Protein 1GML (pdb70)

InterPro domains:
  IPR002194 Chaperonin TCP-1, conserved site [PS00750] (38-50)
  IPR002194 Chaperonin TCP-1, conserved site [PS00751] (59-75)
  IPR002194 Chaperonin TCP-1, conserved site [PS00995] (87-95)
  IPR002423 Chaperonin Cpn60/GroEL/TCP-1 family [PF00118] (33-524)
  IPR012719 T-complex protein 1, gamma subunit [TIGR02344] (6-529)
  IPR012719 T-complex protein 1, gamma subunit [cd03337] (6-525)
  IPR017998 T-complex protein 1 [PR00304] (35-51)
  IPR017998 T-complex protein 1 [PR00304] (57-75)
  IPR017998 T-complex protein 1 [PR00304] (87-106)
  IPR017998 T-complex protein 1 [PR00304] (373-395)
  IPR017998 T-complex protein 1 [PR00304] (407-419)
  IPR017998 T-complex protein 1 [PTHR11353] (14-527)
  IPR027409 GroEL-like apical domain superfamily [G3DSA:3.50.7.10] (216-369)
  IPR027409 GroEL-like apical domain superfamily [SSF52029] (211-378)
  IPR027410 TCP-1-like chaperonin intermediate domain superfamily [G3DSA:3.30.260.10] (143-405)
  IPR027410 TCP-1-like chaperonin intermediate domain superfamily [SSF54849] (144-404)
  IPR027413 GroEL-like equatorial domain superfamily [G3DSA:1.10.560.10] (30-523)
  IPR027413 GroEL-like equatorial domain superfamily [SSF48592] (15-525)
  IPR054827 TCP-1 chaperonin-like [NF041082] (6-524)
  IPR054827 TCP-1 chaperonin-like [NF041083] (6-524)

Secondary structure (P-SEA, 3-state):
ccccccccccccccccccccccccccbbbbbccccccccaaaaaaaaaaaaaaaaaaaacccccbbbccccccaaaaaaaaaabbbbbccccaaaaaaaaaaccccccccccccccccccccccbbbbbbcccbbbbbbccccccccccccccc/cccccccccccccccccccccccbbbbbccccccccaaaaaaaaaaaaaaaaaaaaacccccbbbccccccaaaaaaaaaabbbbbccccaaaaaaaaaaccccccccccccccccccccccbbbbbbcccbbbbbbccccccccccccccc/cccccbbbbbbcccccccccccccccbbbbbccccccccaaaaaaaaaaaaaaaaaaaacccccbbbbcccccaaaaaaaaaabbbbbccccaaaaaaaaaaccccccccccccccccccccccbbbbbbcccbbbbbbccccccccccccccc/ccccbbbbbbcccccccccccccccbbbbbccccccccaaaaaaaaaaaaaaacccccbbbbcccccaaaaaaaaaabbbbbccccaaaaaaaaaaccccccccccccccccccccccbbbbbbcccbbbbbbccccccccccccccc

GO terms:
  GO:0005515 protein binding (F, IPI)
  GO:0044297 cell body (C, IDA)
  GO:0002199 zona pellucida receptor complex (C, IDA)
  GO:0005832 chaperonin-containing T-complex (C, IDA)
  GO:0007339 binding of sperm to zona pellucida (P, IDA)
  GO:0043209 myelin sheath (C, HDA)

B-factor: mean 41.91, std 12.84, range [16.69, 104.24]

Foldseek 3Di:
DAQFWWFAKFQWDWPDPPADQKDFQFWEAAEAEDLADPVPVVVVVVRLVVNVVQLVLVCVLVGQEYEYLADHDPVNVVSCVVSRHTYTYNDDPVRSVLNCLQFVADHYHGSNVDDNNRIGRQFGMWHWDADDNTIMITGTDGNPVVRTDTDDGD/DWWFAKFQWDWPDPPADQKDFQFWEAAEAEDLADDPPPVVVVVVRLVVNVVQLVLVCVLVGQEYEYLADHDPVNVVSCVVSRHTYTYNDDPVRSVLNCLQFVADHYHGSNPDDNNRIGRQFGMWHWDADDNTIMITGTDGNPVVRTDDDDDD/DADWWWWAKDFWDFPDPLADQKDFQFWEAAEAEELAFPVPVVVVVVSVVVSVVQLVLQLVLVGQEYEYLADHDPSNSVSCVVSRHTYIYNDDPVSSVLVCLQFVADYYYRSNVDDNNRIGRQFGIWHWADDPPTIMTIGTDGNPRVSTDIPDDD/DFFWWWAKDFWDFPDPLADQKDFQWWEAAEAEELAQCPPVSLVVSVVQLVLQLVLVGQEYEYLADHDPSNSVSCVVSRHTYIYNDDPVSSVLVCLQFVADYYYRSNVDDNNRIGRQFGIWHWADDPPTIMTIGTDGNPRVSTDIPGGD

Sequence (608 aa):
DSCVLRGVMINKDVTHPRMRRYIKNPRIVLLDSSLEYKDFTRILQMEEEYIHQLCEDIIQLKPDVVITEKGISDLAQHYLMRANVTAIRRVRKTDNNRIARACGARIVSRPEELREDDVGTGAGLLEIKKIGDEYFTFITDCKDPKACTILLRGVLRGVMINKDVTHPRMRRYIKNPRIVLLDSSLEYKEDFTRILQMEEEYIHQLCEDIIQLKPDVVITEKGISDLAQHYLMRANVTAIRRVRKTDNNRIARACGARIVSRPEELREDDVGTGAGLLEIKKIGDEYFTFITDCKDPKACTILLRGDSCVLRGVMINKDVTHPRMRRYIKNPRIVLLDSSLEYKDFTRILQMEEEYIHQLCEDIIQLKPDVVITEKGISDLAQHYLMRANVTAIRRVRKTDNNRIARACGARIVSRPEELREDDVGTGAGLLEIKKIGDEYFTFITDCKDPKACTILLRGSCVLRGVMINKDVTHPRMRRYIKNPRIVLLDSSLEYKLQMEEEYIHQLCEDIIQLKPDVVITEKGISDLAQHYLMRANVTAIRRVRKTDNNRIARACGARIVSRPEELREDDVGTGAGLLEIKKIGDEYFTFITDCKDPKACTILLRG

Structure (mmCIF, N/CA/C/O backbone):
data_1GML
#
_entry.id   1GML
#
_cell.length_a   51.740
_cell.length_b   65.020
_cell.length_c   65.470
_cell.angle_alpha   89.97
_cell.angle_beta   103.95
_cell.angle_gamma   90.35
#
_symmetry.space_group_name_H-M   'P 1'
#
loop_
_entity.id
_entity.type
_entity.pdbx_description
1 polymer 'T-COMPLEX PROTEIN 1 SUBUNIT GAMMA'
2 non-polymer GLYCEROL
3 water water
#
loop_
_atom_site.group_PDB
_atom_site.id
_atom_site.type_symbol
_atom_site.label_atom_id
_atom_site.label_alt_id
_atom_site.label_comp_id
_atom_site.label_asym_id
_atom_site.label_entity_id
_atom_site.label_seq_id
_atom_site.pdbx_PDB_ins_code
_atom_site.Cartn_x
_atom_site.Cartn_y
_atom_site.Cartn_z
_atom_site.occupancy
_atom_site.B_iso_or_equiv
_atom_site.auth_seq_id
_atom_site.auth_comp_id
_atom_site.auth_asym_id
_atom_site.auth_atom_id
_atom_site.pdbx_PDB_model_num
ATOM 1 N N . ASP A 1 3 ? 59.901 39.996 61.608 1.00 82.15 211 ASP A N 1
ATOM 2 C CA . ASP A 1 3 ? 60.450 38.753 60.988 1.00 81.53 211 ASP A CA 1
ATOM 3 C C . ASP A 1 3 ? 60.474 38.811 59.453 1.00 80.80 211 ASP A C 1
ATOM 4 O O . ASP A 1 3 ? 60.123 37.835 58.782 1.00 82.06 211 ASP A O 1
ATOM 6 N N . SER A 1 4 ? 60.880 39.959 58.910 1.00 76.78 212 SER A N 1
ATOM 7 C CA . SER A 1 4 ? 60.995 40.174 57.461 1.00 72.52 212 SER A CA 1
ATOM 8 C C . SER A 1 4 ? 59.699 40.387 56.674 1.00 69.90 212 SER A C 1
ATOM 9 O O . SER A 1 4 ? 58.826 39.513 56.627 1.00 68.36 212 SER A O 1
ATOM 11 N N . CYS A 1 5 ? 59.594 41.557 56.045 1.00 67.34 213 CYS A N 1
ATOM 12 C CA . CYS A 1 5 ? 58.442 41.910 55.215 1.00 62.53 213 CYS A CA 1
ATOM 13 C C . CYS A 1 5 ? 57.100 41.686 55.917 1.00 59.61 213 CYS A C 1
ATOM 14 O O . CYS A 1 5 ? 56.240 40.947 55.433 1.00 60.24 213 CYS A O 1
ATOM 17 N N . VAL A 1 6 ? 56.927 42.350 57.053 1.00 53.35 214 VAL A N 1
ATOM 18 C CA . VAL A 1 6 ? 55.718 42.228 57.859 1.00 48.41 214 VAL A CA 1
ATOM 19 C C . VAL A 1 6 ? 55.027 43.584 57.996 1.00 46.02 214 VAL A C 1
ATOM 20 O O . VAL A 1 6 ? 55.656 44.571 58.407 1.00 43.42 214 VAL A O 1
ATOM 24 N N . LEU A 1 7 ? 53.740 43.639 57.658 1.00 41.64 215 LEU A N 1
ATOM 25 C CA . LEU A 1 7 ? 52.996 44.886 57.789 1.00 38.82 215 LEU A CA 1
ATOM 26 C C . LEU A 1 7 ? 52.112 44.837 59.051 1.00 37.14 215 LEU A C 1
ATOM 27 O O . LEU A 1 7 ? 51.213 43.999 59.155 1.00 37.01 215 LEU A O 1
ATOM 32 N N . ARG A 1 8 ? 52.376 45.726 60.008 1.00 38.62 216 ARG A N 1
ATOM 33 C CA . ARG A 1 8 ? 51.589 45.791 61.244 1.00 37.59 216 ARG A CA 1
ATOM 34 C C . ARG A 1 8 ? 50.737 47.042 61.210 1.00 37.11 216 ARG A C 1
ATOM 35 O O . ARG A 1 8 ? 51.181 48.077 60.725 1.00 36.51 216 ARG A O 1
ATOM 43 N N . GLY A 1 9 ? 49.515 46.950 61.728 1.00 33.91 217 GLY A N 1
ATOM 44 C CA . GLY A 1 9 ? 48.660 48.117 61.740 1.00 33.75 217 GLY A CA 1
ATOM 45 C C . GLY A 1 9 ? 47.181 47.813 61.811 1.00 32.32 217 GLY A C 1
ATOM 46 O O . GLY A 1 9 ? 46.748 46.859 62.443 1.00 33.88 217 GLY A O 1
ATOM 47 N N . VAL A 1 10 ? 46.409 48.659 61.154 1.00 30.87 218 VAL A N 1
ATOM 48 C CA . VAL A 1 10 ? 44.968 48.539 61.080 1.00 29.42 218 VAL A CA 1
ATOM 49 C C . VAL A 1 10 ? 44.583 48.735 59.604 1.00 33.05 218 VAL A C 1
ATOM 50 O O . VAL A 1 10 ? 45.160 49.577 58.915 1.00 33.89 218 VAL A O 1
ATOM 54 N N . MET A 1 11 ? 43.629 47.954 59.116 1.00 31.93 219 MET A N 1
ATOM 55 C CA . MET A 1 11 ? 43.150 48.112 57.742 1.00 32.16 219 MET A CA 1
ATOM 56 C C . MET A 1 11 ? 41.622 48.191 57.828 1.00 32.56 219 MET A C 1
ATOM 57 O O . MET A 1 11 ? 41.003 47.291 58.383 1.00 33.81 219 MET A O 1
ATOM 62 N N . ILE A 1 12 ? 41.020 49.275 57.329 1.00 33.39 220 ILE A N 1
ATOM 63 C CA . ILE A 1 12 ? 39.556 49.415 57.347 1.00 31.07 220 ILE A CA 1
ATOM 64 C C . ILE A 1 12 ? 39.013 49.701 55.936 1.00 31.67 220 ILE A C 1
ATOM 65 O O . ILE A 1 12 ? 39.645 50.404 55.141 1.00 30.68 220 ILE A O 1
ATOM 70 N N . ASN A 1 13 ? 37.840 49.160 55.636 1.00 34.41 221 ASN A N 1
ATOM 71 C CA . ASN A 1 13 ? 37.210 49.355 54.331 1.00 34.65 221 ASN A CA 1
ATOM 72 C C . ASN A 1 13 ? 36.571 50.754 54.223 1.00 31.27 221 ASN A C 1
ATOM 73 O O . ASN A 1 13 ? 35.365 50.920 54.373 1.00 28.89 221 ASN A O 1
ATOM 78 N N . LYS A 1 14 ? 37.405 51.752 53.955 1.00 31.22 222 LYS A N 1
ATOM 79 C CA . LYS A 1 14 ? 36.958 53.134 53.847 1.00 32.62 222 LYS A CA 1
ATOM 80 C C . LYS A 1 14 ? 37.846 53.932 52.933 1.00 32.17 222 LYS A C 1
ATOM 81 O O . LYS A 1 14 ? 39.032 53.640 52.794 1.00 32.60 222 LYS A O 1
ATOM 87 N N . ASP A 1 15 ? 37.265 54.971 52.340 1.00 31.55 223 ASP A N 1
ATOM 88 C CA . ASP A 1 15 ? 37.999 55.887 51.478 1.00 28.31 223 ASP A CA 1
ATOM 89 C C . ASP A 1 15 ? 37.868 57.235 52.175 1.00 27.26 223 ASP A C 1
ATOM 90 O O . ASP A 1 15 ? 37.233 57.324 53.226 1.00 30.18 223 ASP A O 1
ATOM 95 N N . VAL A 1 16 ? 38.470 58.276 51.606 1.00 30.61 224 VAL A N 1
ATOM 96 C CA . VAL A 1 16 ? 38.374 59.620 52.174 1.00 31.40 224 VAL A CA 1
ATOM 97 C C . VAL A 1 16 ? 37.047 60.209 51.701 1.00 28.90 224 VAL A C 1
ATOM 98 O O . VAL A 1 16 ? 36.464 59.703 50.751 1.00 31.68 224 VAL A O 1
ATOM 102 N N . THR A 1 17 ? 36.569 61.267 52.345 1.00 29.08 225 THR A N 1
ATOM 103 C CA . THR A 1 17 ? 35.287 61.856 51.946 1.00 33.40 225 THR A CA 1
ATOM 104 C C . THR A 1 17 ? 35.373 62.631 50.628 1.00 36.90 225 THR A C 1
ATOM 105 O O . THR A 1 17 ? 34.370 62.774 49.920 1.00 36.94 225 THR A O 1
ATOM 109 N N . HIS A 1 18 ? 36.553 63.153 50.303 1.00 32.78 226 HIS A N 1
ATOM 110 C CA . HIS A 1 18 ? 36.702 63.863 49.044 1.00 35.18 226 HIS A CA 1
ATOM 111 C C . HIS A 1 18 ? 37.952 63.362 48.330 1.00 35.86 226 HIS A C 1
ATOM 112 O O . HIS A 1 18 ? 39.044 63.369 48.887 1.00 34.55 226 HIS A O 1
ATOM 119 N N . PRO A 1 19 ? 37.803 62.956 47.063 1.00 39.42 227 PRO A N 1
ATOM 120 C CA . PRO A 1 19 ? 38.913 62.432 46.256 1.00 38.50 227 PRO A CA 1
ATOM 121 C C . PRO A 1 19 ? 40.215 63.226 46.213 1.00 38.00 227 PRO A C 1
ATOM 122 O O . PRO A 1 19 ? 41.261 62.653 45.961 1.00 37.72 227 PRO A O 1
ATOM 126 N N . ARG A 1 20 ? 40.165 64.528 46.475 1.00 39.39 228 ARG A N 1
ATOM 127 C CA . ARG A 1 20 ? 41.378 65.338 46.422 1.00 37.18 228 ARG A CA 1
ATOM 128 C C . ARG A 1 20 ? 42.058 65.598 47.772 1.00 34.38 228 ARG A C 1
ATOM 129 O O . ARG A 1 20 ? 42.924 66.462 47.887 1.00 32.13 228 ARG A O 1
ATOM 137 N N . MET A 1 21 ? 41.669 64.855 48.800 1.00 32.86 229 MET A N 1
ATOM 138 C CA . MET A 1 21 ? 42.311 65.016 50.097 1.00 30.29 229 MET A CA 1
ATOM 139 C C . MET A 1 21 ? 43.592 64.209 49.998 1.00 28.28 229 MET A C 1
ATOM 140 O O . MET A 1 21 ? 43.716 63.350 49.122 1.00 26.66 229 MET A O 1
ATOM 145 N N . ARG A 1 22 ? 44.557 64.498 50.862 1.00 29.03 230 ARG A N 1
ATOM 146 C CA . ARG A 1 22 ? 45.806 63.735 50.861 1.00 30.59 230 ARG A CA 1
ATOM 147 C C . ARG A 1 22 ? 45.442 62.300 51.226 1.00 28.97 230 ARG A C 1
ATOM 148 O O . ARG A 1 22 ? 44.744 62.053 52.204 1.00 27.09 230 ARG A O 1
ATOM 156 N N . ARG A 1 23 ? 45.925 61.362 50.431 1.00 32.50 231 ARG A N 1
ATOM 157 C CA . ARG A 1 23 ? 45.642 59.951 50.641 1.00 36.79 231 ARG A CA 1
ATOM 158 C C . ARG A 1 23 ? 46.909 59.184 51.057 1.00 31.13 231 ARG A C 1
ATOM 159 O O . ARG A 1 23 ? 46.878 57.961 51.195 1.00 35.83 231 ARG A O 1
ATOM 167 N N . TYR A 1 24 ? 48.011 59.899 51.265 1.00 29.79 232 TYR A N 1
ATOM 168 C CA . TYR A 1 24 ? 49.283 59.274 51.687 1.00 29.59 232 TYR A CA 1
ATOM 169 C C . TYR A 1 24 ? 49.954 60.267 52.642 1.00 30.54 232 TYR A C 1
ATOM 170 O O . TYR A 1 24 ? 50.358 61.347 52.222 1.00 35.37 232 TYR A O 1
ATOM 179 N N . ILE A 1 25 ? 50.045 59.931 53.928 1.00 32.58 233 ILE A N 1
ATOM 180 C CA . ILE A 1 25 ? 50.647 60.853 54.904 1.00 29.53 233 ILE A CA 1
ATOM 181 C C . ILE A 1 25 ? 51.644 60.211 55.881 1.00 31.92 233 ILE A C 1
ATOM 182 O O . ILE A 1 25 ? 51.288 59.315 56.670 1.00 25.65 233 ILE A O 1
ATOM 187 N N . LYS A 1 26 ? 52.894 60.678 55.823 1.00 31.27 234 LYS A N 1
ATOM 188 C CA . LYS A 1 26 ? 53.933 60.187 56.712 1.00 32.73 234 LYS A CA 1
ATOM 189 C C . LYS A 1 26 ? 53.764 60.871 58.060 1.00 33.17 234 LYS A C 1
ATOM 190 O O . LYS A 1 26 ? 53.557 62.079 58.109 1.00 32.83 234 LYS A O 1
ATOM 196 N N . ASN A 1 27 ? 53.818 60.084 59.142 1.00 33.67 235 ASN A N 1
ATOM 197 C CA . ASN A 1 27 ? 53.666 60.590 60.510 1.00 34.01 235 ASN A CA 1
ATOM 198 C C . ASN A 1 27 ? 52.455 61.506 60.703 1.00 32.58 235 ASN A C 1
ATOM 199 O O . ASN A 1 27 ? 52.560 62.631 61.195 1.00 30.92 235 ASN A O 1
ATOM 204 N N . PRO A 1 28 ? 51.273 61.016 60.338 1.00 31.31 236 PRO A N 1
ATOM 205 C CA . PRO A 1 28 ? 50.054 61.806 60.478 1.00 28.44 236 PRO A CA 1
ATOM 206 C C . PRO A 1 28 ? 49.659 62.062 61.927 1.00 31.20 236 PRO A C 1
ATOM 207 O O . PRO A 1 28 ? 49.839 61.200 62.787 1.00 30.85 236 PRO A O 1
ATOM 211 N N . ARG A 1 29 ? 49.145 63.261 62.185 1.00 27.59 237 ARG A N 1
ATOM 212 C CA . ARG A 1 29 ? 48.645 63.650 63.497 1.00 27.60 237 ARG A CA 1
ATOM 213 C C . ARG A 1 29 ? 47.150 63.287 63.350 1.00 28.76 237 ARG A C 1
ATOM 214 O O . ARG A 1 29 ? 46.447 63.835 62.499 1.00 24.77 237 ARG A O 1
ATOM 222 N N . ILE A 1 30 ? 46.680 62.343 64.163 1.00 26.97 238 ILE A N 1
ATOM 223 C CA . ILE A 1 30 ? 45.319 61.850 64.043 1.00 24.72 238 ILE A CA 1
ATOM 224 C C . ILE A 1 30 ? 44.378 62.240 65.174 1.00 28.85 238 ILE A C 1
ATOM 225 O O . ILE A 1 30 ? 44.738 62.185 66.343 1.00 30.60 238 ILE A O 1
ATOM 230 N N . VAL A 1 31 ? 43.169 62.645 64.804 1.00 26.05 239 VAL A N 1
ATOM 231 C CA . VAL A 1 31 ? 42.140 63.017 65.750 1.00 29.97 239 VAL A CA 1
ATOM 232 C C . VAL A 1 31 ? 40.987 62.069 65.499 1.00 30.38 239 VAL A C 1
ATOM 233 O O . VAL A 1 31 ? 40.554 61.917 64.357 1.00 26.77 239 VAL A O 1
ATOM 237 N N . LEU A 1 32 ? 40.484 61.456 66.569 1.00 29.29 240 LEU A N 1
ATOM 238 C CA . LEU A 1 32 ? 39.388 60.496 66.470 1.00 29.55 240 LEU A CA 1
ATOM 239 C C . LEU A 1 32 ? 38.170 60.996 67.245 1.00 32.15 240 LEU A C 1
ATOM 240 O O . LEU A 1 32 ? 38.297 61.439 68.384 1.00 31.19 240 LEU A O 1
ATOM 245 N N . LEU A 1 33 ? 36.991 60.891 66.632 1.00 33.60 241 LEU A N 1
ATOM 246 C CA . LEU A 1 33 ? 35.743 61.350 67.244 1.00 31.66 241 LEU A CA 1
ATOM 247 C C . LEU A 1 33 ? 34.643 60.290 67.095 1.00 33.18 241 LEU A C 1
ATOM 248 O O . LEU A 1 33 ? 34.722 59.425 66.216 1.00 33.65 241 LEU A O 1
ATOM 253 N N . ASP A 1 34 ? 33.622 60.361 67.950 1.00 28.84 242 ASP A N 1
ATOM 254 C CA . ASP A 1 34 ? 32.475 59.458 67.839 1.00 33.96 242 ASP A CA 1
ATOM 255 C C . ASP A 1 34 ? 31.242 60.350 67.791 1.00 33.81 242 ASP A C 1
ATOM 256 O O . ASP A 1 34 ? 30.125 59.907 68.022 1.00 35.44 242 ASP A O 1
ATOM 261 N N . SER A 1 35 ? 31.471 61.622 67.478 1.00 36.57 243 SER A N 1
ATOM 262 C CA . SER A 1 35 ? 30.404 62.616 67.380 1.00 34.02 243 SER A CA 1
ATOM 263 C C . SER A 1 35 ? 30.194 63.124 65.949 1.00 37.22 243 SER A C 1
ATOM 264 O O . SER A 1 35 ? 31.073 63.033 65.079 1.00 36.55 243 SER A O 1
ATOM 267 N N . SER A 1 36 ? 29.014 63.675 65.720 1.00 36.92 244 SER A N 1
ATOM 268 C CA . SER A 1 36 ? 28.634 64.178 64.418 1.00 35.35 244 SER A CA 1
ATOM 269 C C . SER A 1 36 ? 29.287 65.478 63.995 1.00 34.47 244 SER A C 1
ATOM 270 O O . SER A 1 36 ? 29.417 66.393 64.794 1.00 37.08 244 SER A O 1
ATOM 273 N N . LEU A 1 37 ? 29.707 65.548 62.732 1.00 34.65 245 LEU A N 1
ATOM 274 C CA . LEU A 1 37 ? 30.260 66.791 62.196 1.00 38.16 245 LEU A CA 1
ATOM 275 C C . LEU A 1 37 ? 29.203 67.305 61.196 1.00 37.94 245 LEU A C 1
ATOM 276 O O . LEU A 1 37 ? 29.525 67.798 60.112 1.00 35.56 245 LEU A O 1
ATOM 281 N N . GLU A 1 38 ? 27.933 67.140 61.577 1.00 38.77 246 GLU A N 1
ATOM 282 C CA . GLU A 1 38 ? 26.787 67.599 60.789 1.00 41.87 246 GLU A CA 1
ATOM 283 C C . GLU A 1 38 ? 25.940 68.522 61.685 1.00 45.45 246 GLU A C 1
ATOM 284 O O . GLU A 1 38 ? 26.170 68.606 62.897 1.00 45.17 246 GLU A O 1
ATOM 290 N N . TYR A 1 39 ? 24.966 69.206 61.093 1.00 47.88 247 TYR A N 1
ATOM 291 C CA . TYR A 1 39 ? 24.094 70.117 61.832 1.00 50.95 247 TYR A CA 1
ATOM 292 C C . TYR A 1 39 ? 22.645 69.647 61.789 1.00 55.34 247 TYR A C 1
ATOM 293 O O . TYR A 1 39 ? 22.090 69.450 60.703 1.00 55.18 247 TYR A O 1
ATOM 302 N N . LYS A 1 40 ? 22.031 69.482 62.962 1.00 57.98 248 LYS A N 1
ATOM 303 C CA . LYS A 1 40 ? 20.628 69.050 63.046 1.00 62.11 248 LYS A CA 1
ATOM 304 C C . LYS A 1 40 ? 19.878 69.790 64.155 1.00 62.25 248 LYS A C 1
ATOM 305 O O . LYS A 1 40 ? 19.553 70.974 64.020 1.00 62.23 248 LYS A O 1
ATOM 311 N N . ASP A 1 55 ? 13.197 82.028 58.556 1.00 86.60 263 ASP A N 1
ATOM 312 C CA . ASP A 1 55 ? 13.897 82.602 57.411 1.00 84.73 263 ASP A CA 1
ATOM 313 C C . ASP A 1 55 ? 15.099 81.766 56.966 1.00 81.65 263 ASP A C 1
ATOM 314 O O . ASP A 1 55 ? 16.029 81.518 57.739 1.00 80.08 263 ASP A O 1
ATOM 319 N N . PHE A 1 56 ? 15.061 81.350 55.703 1.00 78.23 264 PHE A N 1
ATOM 320 C CA . PHE A 1 56 ? 16.105 80.534 55.081 1.00 74.40 264 PHE A CA 1
ATOM 321 C C . PHE A 1 56 ? 17.529 81.031 55.368 1.00 70.90 264 PHE A C 1
ATOM 322 O O . PHE A 1 56 ? 18.425 80.235 55.659 1.00 71.45 264 PHE A O 1
ATOM 330 N N . THR A 1 57 ? 17.735 82.341 55.292 1.00 63.55 265 THR A N 1
ATOM 331 C CA . THR A 1 57 ? 19.049 82.905 55.543 1.00 58.92 265 THR A CA 1
ATOM 332 C C . THR A 1 57 ? 19.455 82.736 57.014 1.00 58.80 265 THR A C 1
ATOM 333 O O . THR A 1 57 ? 20.630 82.492 57.320 1.00 56.73 265 THR A O 1
ATOM 337 N N . ARG A 1 58 ? 18.495 82.851 57.928 1.00 56.23 266 ARG A N 1
ATOM 338 C CA . ARG A 1 58 ? 18.816 82.672 59.344 1.00 57.05 266 ARG A CA 1
ATOM 339 C C . ARG A 1 58 ? 19.265 81.222 59.596 1.00 56.01 266 ARG A C 1
ATOM 340 O O . ARG A 1 58 ? 20.214 80.986 60.348 1.00 55.28 266 ARG A O 1
ATOM 342 N N . ILE A 1 59 ? 18.596 80.261 58.955 1.00 51.15 267 ILE A N 1
ATOM 343 C CA . ILE A 1 59 ? 18.937 78.853 59.121 1.00 52.84 267 ILE A CA 1
ATOM 344 C C . ILE A 1 59 ? 20.384 78.629 58.656 1.00 53.03 267 ILE A C 1
ATOM 345 O O . ILE A 1 59 ? 21.204 78.079 59.403 1.00 51.95 267 ILE A O 1
ATOM 350 N N . LEU A 1 60 ? 20.688 79.060 57.427 1.00 49.28 268 LEU A N 1
ATOM 351 C CA . LEU A 1 60 ? 22.030 78.920 56.865 1.00 48.40 268 LEU A CA 1
ATOM 352 C C . LEU A 1 60 ? 23.071 79.539 57.784 1.00 48.57 268 LEU A C 1
ATOM 353 O O . LEU A 1 60 ? 24.155 78.994 57.968 1.00 51.26 268 LEU A O 1
ATOM 358 N N . GLN A 1 61 ? 22.736 80.687 58.359 1.00 49.04 269 GLN A N 1
ATOM 359 C CA . GLN A 1 61 ? 23.651 81.374 59.251 1.00 49.93 269 GLN A CA 1
ATOM 360 C C . GLN A 1 61 ? 23.890 80.592 60.532 1.00 49.07 269 GLN A C 1
ATOM 361 O O . GLN A 1 61 ? 25.016 80.551 61.037 1.00 49.82 269 GLN A O 1
ATOM 367 N N . MET A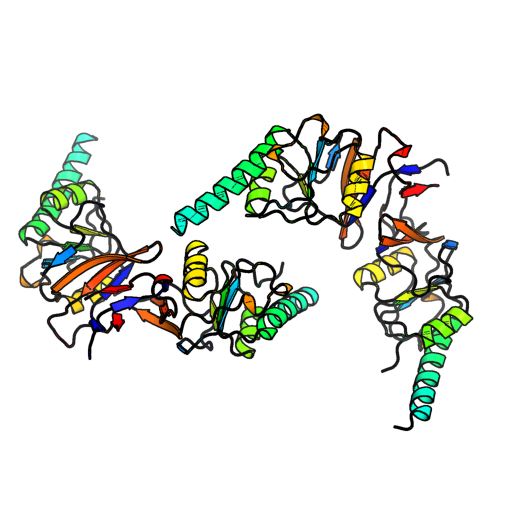 1 62 ? 22.840 79.974 61.062 1.00 47.75 270 MET A N 1
ATOM 368 C CA . MET A 1 62 ? 22.980 79.199 62.290 1.00 50.72 270 MET A CA 1
ATOM 369 C C . MET A 1 62 ? 23.793 77.924 62.035 1.00 47.81 270 MET A C 1
ATOM 370 O O . MET A 1 62 ? 24.683 77.573 62.820 1.00 46.00 270 MET A O 1
ATOM 375 N N . GLU A 1 63 ? 23.481 77.237 60.942 1.00 41.25 271 GLU A N 1
ATOM 376 C CA . GLU A 1 63 ? 24.215 76.037 60.568 1.00 40.45 271 GLU A CA 1
ATOM 377 C C . GLU A 1 63 ? 25.699 76.418 60.429 1.00 40.25 271 GLU A C 1
ATOM 378 O O . GLU A 1 63 ? 26.574 75.732 60.949 1.00 42.34 271 GLU A O 1
ATOM 384 N N . GLU A 1 64 ? 25.968 77.532 59.751 1.00 38.69 272 GLU A N 1
ATOM 385 C CA . GLU A 1 64 ? 27.342 77.979 59.530 1.00 43.19 272 GLU A CA 1
ATOM 386 C C . GLU A 1 64 ? 28.092 78.298 60.808 1.00 42.13 272 GLU A C 1
ATOM 387 O O . GLU A 1 64 ? 29.230 77.872 60.965 1.00 42.62 272 GLU A O 1
ATOM 393 N N . GLU A 1 65 ? 27.471 79.045 61.715 1.00 43.70 273 GLU A N 1
ATOM 394 C CA . GLU A 1 65 ? 28.133 79.394 62.970 1.00 45.92 273 GLU A CA 1
ATOM 395 C C . GLU A 1 65 ? 28.462 78.135 63.776 1.00 42.53 273 GLU A C 1
ATOM 396 O O . GLU A 1 65 ? 29.529 78.035 64.374 1.00 39.66 273 GLU A O 1
ATOM 402 N N . TYR A 1 66 ? 27.549 77.172 63.772 1.00 39.92 274 TYR A N 1
ATOM 403 C CA . TYR A 1 66 ? 27.760 75.910 64.476 1.00 40.69 274 TYR A CA 1
ATOM 404 C C . TYR A 1 66 ? 28.940 75.089 63.884 1.00 40.10 274 TYR A C 1
ATOM 405 O O . TYR A 1 66 ? 29.881 74.719 64.601 1.00 39.87 274 TYR A O 1
ATOM 414 N N . ILE A 1 67 ? 28.883 74.812 62.581 1.00 36.33 275 ILE A N 1
ATOM 415 C CA . ILE A 1 67 ? 29.920 74.027 61.904 1.00 32.33 275 ILE A CA 1
ATOM 416 C C . ILE A 1 67 ? 31.297 74.696 61.969 1.00 33.87 275 ILE A C 1
ATOM 417 O O . ILE A 1 67 ? 32.319 74.021 62.115 1.00 33.85 275 ILE A O 1
ATOM 422 N N . HIS A 1 68 ? 31.314 76.024 61.861 1.00 32.39 276 HIS A N 1
ATOM 423 C CA . HIS A 1 68 ? 32.549 76.799 61.892 1.00 31.84 276 HIS A CA 1
ATOM 424 C C . HIS A 1 68 ? 33.286 76.626 63.209 1.00 36.19 276 HIS A C 1
ATOM 425 O O . HIS A 1 68 ? 34.488 76.350 63.233 1.00 38.61 276 HIS A O 1
ATOM 432 N N . GLN A 1 69 ? 32.556 76.793 64.302 1.00 38.53 277 GLN A N 1
ATOM 433 C CA . GLN A 1 69 ? 33.129 76.640 65.625 1.00 40.90 277 GLN A CA 1
ATOM 434 C C . GLN A 1 69 ? 33.629 75.194 65.795 1.00 41.77 277 GLN A C 1
ATOM 435 O O . GLN A 1 69 ? 34.765 74.973 66.256 1.00 39.41 277 GLN A O 1
ATOM 441 N N . LEU A 1 70 ? 32.792 74.218 65.425 1.00 37.14 278 LEU A N 1
ATOM 442 C CA . LEU A 1 70 ? 33.190 72.807 65.507 1.00 36.50 278 LEU A CA 1
ATOM 443 C C . LEU A 1 70 ? 34.527 72.557 64.793 1.00 36.11 278 LEU A C 1
ATOM 444 O O . LEU A 1 70 ? 35.479 72.014 65.378 1.00 36.69 278 LEU A O 1
ATOM 449 N N . CYS A 1 71 ? 34.610 72.960 63.528 1.00 31.95 279 CYS A N 1
ATOM 450 C CA . CYS A 1 71 ? 35.837 72.752 62.760 1.00 34.03 279 CYS A CA 1
ATOM 451 C C . CYS A 1 71 ? 37.026 73.531 63.343 1.00 34.62 279 CYS A C 1
ATOM 452 O O . CYS A 1 71 ? 38.181 73.075 63.279 1.00 29.19 279 CYS A O 1
ATOM 455 N N . GLU A 1 72 ? 36.735 74.698 63.914 1.00 34.50 280 GLU A N 1
ATOM 456 C CA . GLU A 1 72 ? 37.779 75.523 64.502 1.00 37.68 280 GLU A CA 1
ATOM 457 C C . GLU A 1 72 ? 38.352 74.798 65.719 1.00 33.91 280 GLU A C 1
ATOM 458 O O . GLU A 1 72 ? 39.573 74.760 65.908 1.00 31.85 280 GLU A O 1
ATOM 464 N N . ASP A 1 73 ? 37.482 74.203 66.533 1.00 31.50 281 ASP A N 1
ATOM 465 C CA . ASP A 1 73 ? 37.967 73.465 67.694 1.00 35.95 281 ASP A CA 1
ATOM 466 C C . ASP A 1 73 ? 38.935 72.372 67.247 1.00 34.95 281 ASP A C 1
ATOM 467 O O . ASP A 1 73 ? 39.979 72.153 67.871 1.00 39.61 281 ASP A O 1
ATOM 472 N N . ILE A 1 74 ? 38.586 71.690 66.162 1.00 31.95 282 ILE A N 1
ATOM 473 C CA . ILE A 1 74 ? 39.420 70.609 65.633 1.00 32.54 282 ILE A CA 1
ATOM 474 C C . ILE A 1 74 ? 40.698 71.137 64.987 1.00 35.83 282 ILE A C 1
ATOM 475 O O . ILE A 1 74 ? 41.803 70.660 65.294 1.00 35.82 282 ILE A O 1
ATOM 480 N N . ILE A 1 75 ? 40.544 72.128 64.108 1.00 31.78 283 ILE A N 1
ATOM 481 C CA . ILE A 1 75 ? 41.677 72.707 63.393 1.00 32.09 283 ILE A CA 1
ATOM 482 C C . ILE A 1 75 ? 42.765 73.282 64.305 1.00 34.58 283 ILE A C 1
ATOM 483 O O . ILE A 1 75 ? 43.947 73.268 63.955 1.00 32.95 283 ILE A O 1
ATOM 488 N N . GLN A 1 76 ? 42.379 73.763 65.484 1.00 34.82 284 GLN A N 1
ATOM 489 C CA . GLN A 1 76 ? 43.356 74.314 66.418 1.00 37.26 284 GLN A CA 1
ATOM 490 C C . GLN A 1 76 ? 44.487 73.335 66.750 1.00 37.58 284 GLN A C 1
ATOM 491 O O . GLN A 1 76 ? 45.604 73.763 67.017 1.00 38.44 284 GLN A O 1
ATOM 493 N N . LEU A 1 77 ? 44.198 72.032 66.739 1.00 36.92 285 LEU A N 1
ATOM 494 C CA . LEU A 1 77 ? 45.203 71.007 67.055 1.00 37.26 285 LEU A CA 1
ATOM 495 C C . LEU A 1 77 ? 46.104 70.597 65.876 1.00 37.47 285 LEU A C 1
ATOM 496 O O . LEU A 1 77 ? 46.922 69.682 65.996 1.00 34.66 285 LEU A O 1
ATOM 501 N N . LYS A 1 78 ? 45.939 71.269 64.740 1.00 38.09 286 LYS A N 1
ATOM 502 C CA . LYS A 1 78 ? 46.743 70.985 63.557 1.00 36.95 286 LYS A CA 1
ATOM 503 C C . LYS A 1 78 ? 46.809 69.494 63.213 1.00 35.81 286 LYS A C 1
ATOM 504 O O . LYS A 1 78 ? 47.902 68.906 63.112 1.00 36.45 286 LYS A O 1
ATOM 510 N N . PRO A 1 79 ? 45.639 68.855 63.042 1.00 28.61 287 PRO A N 1
ATOM 511 C CA . PRO A 1 79 ? 45.607 67.431 62.699 1.00 31.83 287 PRO A CA 1
ATOM 512 C C . PRO A 1 79 ? 45.812 67.251 61.189 1.00 31.25 287 PRO A C 1
ATOM 513 O O . PRO A 1 79 ? 45.567 68.187 60.415 1.00 29.91 287 PRO A O 1
ATOM 517 N N . ASP A 1 80 ? 46.281 66.071 60.781 1.00 32.05 288 ASP A N 1
ATOM 518 C CA . ASP A 1 80 ? 46.463 65.748 59.359 1.00 31.21 288 ASP A CA 1
ATOM 519 C C . ASP A 1 80 ? 45.237 64.962 58.948 1.00 30.41 288 ASP A C 1
ATOM 520 O O . ASP A 1 80 ? 44.795 65.036 57.809 1.00 32.46 288 ASP A O 1
ATOM 525 N N . VAL A 1 81 ? 44.673 64.228 59.903 1.00 30.44 289 VAL A N 1
ATOM 526 C CA . VAL A 1 81 ? 43.509 63.398 59.619 1.00 32.86 289 VAL A CA 1
ATOM 527 C C . VAL A 1 81 ? 42.489 63.502 60.751 1.00 30.62 289 VAL A C 1
ATOM 528 O O . VAL A 1 81 ? 42.852 63.565 61.919 1.00 34.20 289 VAL A O 1
ATOM 532 N N . VAL A 1 82 ? 41.217 63.526 60.386 1.00 28.78 290 VAL A N 1
ATOM 533 C CA . VAL A 1 82 ? 40.117 63.575 61.331 1.00 30.23 290 VAL A CA 1
ATOM 534 C C . VAL A 1 82 ? 39.188 62.420 60.944 1.00 29.75 290 VAL A C 1
ATOM 535 O O . VAL A 1 82 ? 38.735 62.333 59.796 1.00 29.88 290 VAL A O 1
ATOM 539 N N . ILE A 1 83 ? 38.912 61.530 61.890 1.00 31.83 291 ILE A N 1
ATOM 540 C CA . ILE A 1 83 ? 38.047 60.389 61.624 1.00 32.30 291 ILE A CA 1
ATOM 541 C C . ILE A 1 83 ? 36.941 60.331 62.680 1.00 36.10 291 ILE A C 1
ATOM 542 O O . ILE A 1 83 ? 37.218 60.469 63.8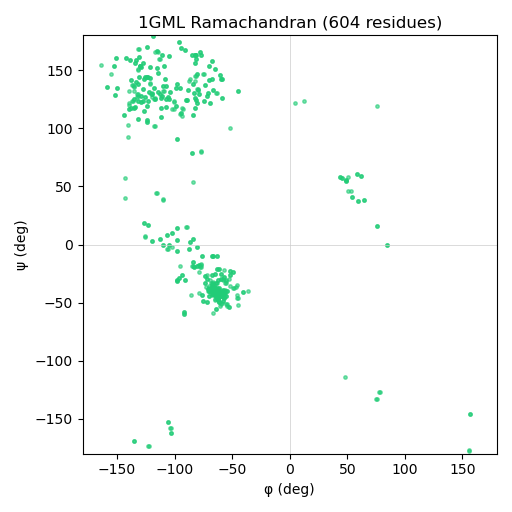73 1.00 35.12 291 ILE A O 1
ATOM 547 N N . THR A 1 84 ? 35.701 60.122 62.244 1.00 32.32 292 THR A N 1
ATOM 548 C CA . THR A 1 84 ? 34.588 60.020 63.173 1.00 34.25 292 THR A CA 1
ATOM 549 C C . THR A 1 84 ? 33.662 58.837 62.864 1.00 36.12 292 THR A C 1
ATOM 550 O O . THR A 1 84 ? 33.606 58.344 61.727 1.00 32.30 292 THR A O 1
ATOM 554 N N . GLU A 1 85 ? 32.940 58.386 63.889 1.00 37.45 293 GLU A N 1
ATOM 555 C CA . GLU A 1 85 ? 31.997 57.279 63.737 1.00 34.33 293 GLU A CA 1
ATOM 556 C C . GLU A 1 85 ? 30.696 57.770 63.092 1.00 34.79 293 GLU A C 1
ATOM 557 O O . GLU A 1 85 ? 29.919 56.968 62.574 1.00 31.18 293 GLU A O 1
ATOM 563 N N . LYS A 1 86 ? 30.458 59.084 63.110 1.00 33.81 294 LYS A N 1
ATOM 564 C CA . LYS A 1 86 ? 29.220 59.607 62.521 1.00 37.84 294 LYS A CA 1
ATOM 565 C C . LYS A 1 86 ? 29.435 60.300 61.177 1.00 35.59 294 LYS A C 1
ATOM 566 O O . LYS A 1 86 ? 30.375 59.988 60.441 1.00 38.58 294 LYS A O 1
ATOM 572 N N . GLY A 1 87 ? 28.567 61.245 60.850 1.00 34.10 295 GLY A N 1
ATOM 573 C CA . GLY A 1 87 ? 28.704 61.925 59.573 1.00 30.77 295 GLY A CA 1
ATOM 574 C C . GLY A 1 87 ? 29.545 63.193 59.563 1.00 31.89 295 GLY A C 1
ATOM 575 O O . GLY A 1 87 ? 29.915 63.725 60.629 1.00 28.63 295 GLY A O 1
ATOM 576 N N . ILE A 1 88 ? 29.868 63.634 58.341 1.00 30.98 296 ILE A N 1
ATOM 577 C CA . ILE A 1 88 ? 30.609 64.863 58.072 1.00 32.49 296 ILE A CA 1
ATOM 578 C C . ILE A 1 88 ? 29.871 65.561 56.933 1.00 32.37 296 ILE A C 1
ATOM 579 O O . ILE A 1 88 ? 29.785 65.025 55.835 1.00 34.06 296 ILE A O 1
ATOM 584 N N . SER A 1 89 ? 29.344 66.755 57.191 1.00 33.12 297 SER A N 1
ATOM 585 C CA . SER A 1 89 ? 28.579 67.492 56.179 1.00 33.73 297 SER A CA 1
ATOM 586 C C . SER A 1 89 ? 29.440 68.179 55.125 1.00 33.70 297 SER A C 1
ATOM 587 O O . SER A 1 89 ? 30.649 68.336 55.310 1.00 32.59 297 SER A O 1
ATOM 590 N N . ASP A 1 90 ? 28.814 68.604 54.027 1.00 32.67 298 ASP A N 1
ATOM 591 C CA . ASP A 1 90 ? 29.547 69.292 52.973 1.00 33.78 298 ASP A CA 1
ATOM 592 C C . ASP A 1 90 ? 30.257 70.548 53.490 1.00 34.90 298 ASP A C 1
ATOM 593 O O . ASP A 1 90 ? 31.438 70.779 53.156 1.00 35.10 298 ASP A O 1
ATOM 598 N N . LEU A 1 91 ? 29.567 71.360 54.300 1.00 32.40 299 LEU A N 1
ATOM 599 C CA . LEU A 1 91 ? 30.205 72.567 54.846 1.00 31.44 299 LEU A CA 1
ATOM 600 C C . LEU A 1 91 ? 31.412 72.206 55.727 1.00 29.10 299 LEU A C 1
ATOM 601 O O . LEU A 1 91 ? 32.444 72.861 55.654 1.00 32.29 299 LEU A O 1
ATOM 606 N N . ALA A 1 92 ? 31.286 71.169 56.557 1.00 30.67 300 ALA A N 1
ATOM 607 C CA . ALA A 1 92 ? 32.401 70.741 57.407 1.00 29.77 300 ALA A CA 1
ATOM 608 C C . ALA A 1 92 ? 33.588 70.278 56.552 1.00 29.03 300 ALA A C 1
ATOM 609 O O . ALA A 1 92 ? 34.755 70.659 56.800 1.00 30.17 300 ALA A O 1
ATOM 611 N N . GLN A 1 93 ? 33.278 69.445 55.556 1.00 28.27 301 GLN A N 1
ATOM 612 C CA . GLN A 1 93 ? 34.279 68.941 54.622 1.00 28.43 301 GLN A CA 1
ATOM 613 C C . GLN A 1 93 ? 34.961 70.131 53.977 1.00 32.54 301 GLN A C 1
ATOM 614 O O . GLN A 1 93 ? 36.182 70.135 53.774 1.00 31.58 301 GLN A O 1
ATOM 620 N N . HIS A 1 94 ? 34.173 71.156 53.667 1.00 27.25 302 HIS A N 1
ATOM 621 C CA . HIS A 1 94 ? 34.736 72.346 53.068 1.00 29.97 302 HIS A CA 1
ATOM 622 C C . HIS A 1 94 ? 35.719 73.061 54.002 1.00 31.75 302 HIS A C 1
ATOM 623 O O . HIS A 1 94 ? 36.801 73.474 53.564 1.00 29.39 302 HIS A O 1
ATOM 630 N N . TYR A 1 95 ? 35.366 73.209 55.280 1.00 29.19 303 TYR A N 1
ATOM 631 C CA . TYR A 1 95 ? 36.262 73.901 56.207 1.00 32.01 303 TYR A CA 1
ATOM 632 C C . TYR A 1 95 ? 37.480 73.081 56.584 1.00 33.58 303 TYR A C 1
ATOM 633 O O . TYR A 1 95 ? 38.555 73.647 56.796 1.00 30.85 303 TYR A O 1
ATOM 642 N N . LEU A 1 96 ? 37.325 71.756 56.661 1.00 32.56 304 LEU A N 1
ATOM 643 C CA . LEU A 1 96 ? 38.464 70.910 56.983 1.00 29.84 304 LEU A CA 1
ATOM 644 C C . LEU A 1 96 ? 39.438 70.914 55.786 1.00 31.74 304 LEU A C 1
ATOM 645 O O . LEU A 1 96 ? 40.668 70.966 55.965 1.00 30.77 304 LEU A O 1
ATOM 650 N N . MET A 1 97 ? 38.916 70.876 54.561 1.00 27.74 305 MET A N 1
ATOM 651 C CA . MET A 1 97 ? 39.827 70.886 53.413 1.00 32.06 305 MET A CA 1
ATOM 652 C C . MET A 1 97 ? 40.574 72.207 53.307 1.00 35.55 305 MET A C 1
ATOM 653 O O . MET A 1 97 ? 41.724 72.243 52.865 1.00 34.74 305 MET A O 1
ATOM 658 N N . ARG A 1 98 ? 39.921 73.295 53.715 1.00 37.88 306 ARG A N 1
ATOM 659 C CA . ARG A 1 98 ? 40.582 74.593 53.680 1.00 39.93 306 ARG A CA 1
ATOM 660 C C . ARG A 1 98 ? 41.788 74.554 54.635 1.00 37.47 306 ARG A C 1
ATOM 661 O O . ARG A 1 98 ? 42.708 75.340 54.501 1.00 34.03 306 ARG A O 1
ATOM 669 N N . ALA A 1 99 ? 41.781 73.623 55.586 1.00 37.37 307 ALA A N 1
ATOM 670 C CA . ALA A 1 99 ? 42.876 73.503 56.551 1.00 36.87 307 ALA A CA 1
ATOM 671 C C . ALA A 1 99 ? 43.829 72.355 56.230 1.00 34.60 307 ALA A C 1
ATOM 672 O O . ALA A 1 99 ? 44.694 72.013 57.032 1.00 38.20 307 ALA A O 1
ATOM 674 N N . ASN A 1 100 ? 43.667 71.775 55.049 1.00 35.83 308 ASN A N 1
ATOM 675 C CA . ASN A 1 100 ? 44.502 70.666 54.575 1.00 38.98 308 ASN A CA 1
ATOM 676 C C . ASN A 1 100 ? 44.357 69.389 55.406 1.00 34.82 308 ASN A C 1
ATOM 677 O O . ASN A 1 100 ? 45.321 68.662 55.614 1.00 30.01 308 ASN A O 1
ATOM 682 N N . VAL A 1 101 ? 43.132 69.111 55.842 1.00 34.20 309 VAL A N 1
ATOM 683 C CA . VAL A 1 101 ? 42.823 67.934 56.639 1.00 35.47 309 VAL A CA 1
ATOM 684 C C . VAL A 1 101 ? 42.119 66.830 55.826 1.00 37.06 309 VAL A C 1
ATOM 685 O O . VAL A 1 101 ? 41.146 67.088 55.117 1.00 39.68 309 VAL A O 1
ATOM 689 N N . THR A 1 102 ? 42.611 65.601 55.932 1.00 32.56 310 THR A N 1
ATOM 690 C CA . THR A 1 102 ? 41.999 64.469 55.245 1.00 33.08 310 THR A CA 1
ATOM 691 C C . THR A 1 102 ? 40.918 63.930 56.209 1.00 36.75 310 THR A C 1
ATOM 692 O O . THR A 1 102 ? 41.195 63.748 57.398 1.00 41.84 310 THR A O 1
ATOM 696 N N . ALA A 1 103 ? 39.705 63.675 55.714 1.00 32.06 311 ALA A N 1
ATOM 697 C CA . ALA A 1 103 ? 38.607 63.214 56.581 1.00 30.93 311 ALA A CA 1
ATOM 698 C C . ALA A 1 103 ? 37.955 61.888 56.175 1.00 29.97 311 ALA A C 1
ATOM 699 O O . ALA A 1 103 ? 37.798 61.579 54.991 1.00 31.57 311 ALA A O 1
ATOM 701 N N . ILE A 1 104 ? 37.570 61.116 57.185 1.00 29.80 312 ILE A N 1
ATOM 702 C CA . ILE A 1 104 ? 36.943 59.816 56.991 1.00 31.61 312 ILE A CA 1
ATOM 703 C C . ILE A 1 104 ? 35.710 59.746 57.861 1.00 27.33 312 ILE A C 1
ATOM 704 O O . ILE A 1 104 ? 35.805 59.926 59.070 1.00 28.55 312 ILE A O 1
ATOM 709 N N . ARG A 1 105 ? 34.558 59.484 57.250 1.00 26.85 313 ARG A N 1
ATOM 710 C CA . ARG A 1 105 ? 33.297 59.397 57.988 1.00 28.11 313 ARG A CA 1
ATOM 711 C C . ARG A 1 105 ? 32.777 57.964 58.190 1.00 31.71 313 ARG A C 1
ATOM 712 O O . ARG A 1 105 ? 33.201 57.032 57.514 1.00 31.12 313 ARG A O 1
ATOM 720 N N . ARG A 1 106 ? 31.860 57.808 59.143 1.00 32.54 314 ARG A N 1
ATOM 721 C CA . ARG A 1 106 ? 31.188 56.536 59.383 1.00 34.55 314 ARG A CA 1
ATOM 722 C C . ARG A 1 106 ? 32.021 55.300 59.615 1.00 36.49 314 ARG A C 1
ATOM 723 O O . ARG A 1 106 ? 31.694 54.228 59.101 1.00 36.22 314 ARG A O 1
ATOM 731 N N . VAL A 1 107 ? 33.094 55.444 60.382 1.00 36.25 315 VAL A N 1
ATOM 732 C CA . VAL A 1 107 ? 33.934 54.312 60.709 1.00 34.88 315 VAL A CA 1
ATOM 733 C C . VAL A 1 107 ? 33.228 53.577 61.849 1.00 34.00 315 VAL A C 1
ATOM 734 O O . VAL A 1 107 ? 32.562 54.197 62.683 1.00 30.94 315 VAL A O 1
ATOM 738 N N . ARG A 1 108 ? 33.354 52.259 61.888 1.00 33.90 316 ARG A N 1
ATOM 739 C CA . ARG A 1 108 ? 32.699 51.497 62.954 1.00 31.19 316 ARG A CA 1
ATOM 740 C C . ARG A 1 108 ? 33.377 51.764 64.296 1.00 35.13 316 ARG A C 1
ATOM 741 O O . ARG A 1 108 ? 34.579 52.098 64.345 1.00 29.24 316 ARG A O 1
ATOM 749 N N . LYS A 1 109 ? 32.607 51.607 65.379 1.00 29.19 317 LYS A N 1
ATOM 750 C CA . LYS A 1 109 ? 33.125 51.824 66.709 1.00 28.63 317 LYS A CA 1
ATOM 751 C C . LYS A 1 109 ? 34.310 50.881 66.968 1.00 31.95 317 LYS A C 1
ATOM 752 O O . LYS A 1 109 ? 35.336 51.303 67.517 1.00 30.48 317 LYS A O 1
ATOM 758 N N . THR A 1 110 ? 34.175 49.611 66.582 1.00 30.49 318 THR A N 1
ATOM 759 C CA . THR A 1 110 ? 35.267 48.652 66.753 1.00 31.29 318 THR A CA 1
ATOM 760 C C . THR A 1 110 ? 36.546 49.114 66.018 1.00 31.36 318 THR A C 1
ATOM 761 O O . THR A 1 110 ? 37.642 49.120 66.602 1.00 31.98 318 THR A O 1
ATOM 765 N N . ASP A 1 111 ? 36.420 49.514 64.748 1.00 30.89 319 ASP A N 1
ATOM 766 C CA . ASP A 1 111 ? 37.604 49.966 64.006 1.00 31.88 319 ASP A CA 1
ATOM 767 C C . ASP A 1 111 ? 38.222 51.198 64.641 1.00 31.14 319 ASP A C 1
ATOM 768 O O . ASP A 1 111 ? 39.451 51.284 64.749 1.00 30.36 319 ASP A O 1
ATOM 773 N N . ASN A 1 112 ? 37.374 52.152 65.038 1.00 27.13 320 ASN A N 1
ATOM 774 C CA . ASN A 1 112 ? 37.843 53.396 65.653 1.00 28.73 320 ASN A CA 1
ATOM 775 C C . ASN A 1 112 ? 38.656 53.041 66.917 1.00 33.30 320 ASN A C 1
ATOM 776 O O . ASN A 1 112 ? 39.705 53.650 67.186 1.00 29.80 320 ASN A O 1
ATOM 781 N N . ASN A 1 113 ? 38.205 52.042 67.682 1.00 31.50 321 ASN A N 1
ATOM 782 C CA . ASN A 1 113 ? 38.956 51.669 68.881 1.00 31.61 321 ASN A CA 1
ATOM 783 C C . ASN A 1 113 ? 40.321 51.076 68.542 1.00 31.47 321 ASN A C 1
ATOM 784 O O . ASN A 1 113 ? 41.298 51.330 69.259 1.00 30.24 321 ASN A O 1
ATOM 789 N N . ARG A 1 114 ? 40.387 50.315 67.438 1.00 32.63 322 ARG A N 1
ATOM 790 C CA . ARG A 1 114 ? 41.640 49.713 66.958 1.00 31.00 322 ARG A CA 1
ATOM 791 C C . ARG A 1 114 ? 42.600 50.801 66.492 1.00 31.26 322 ARG A C 1
ATOM 792 O O . ARG A 1 114 ? 43.822 50.698 66.695 1.00 32.22 322 ARG A O 1
ATOM 800 N N . ILE A 1 115 ? 42.058 51.839 65.854 1.00 25.71 323 ILE A N 1
ATOM 801 C CA . ILE A 1 115 ? 42.894 52.949 65.407 1.00 27.42 323 ILE A CA 1
ATOM 802 C C . ILE A 1 115 ? 43.471 53.690 66.625 1.00 25.85 323 ILE A C 1
ATOM 803 O O . ILE A 1 115 ? 44.654 54.084 66.639 1.00 25.16 323 ILE A O 1
ATOM 808 N N . ALA A 1 116 ? 42.640 53.856 67.650 1.00 26.21 324 ALA A N 1
ATOM 809 C CA . ALA A 1 116 ? 43.056 54.529 68.879 1.00 30.56 324 ALA A CA 1
ATOM 810 C C . ALA A 1 116 ? 44.267 53.842 69.505 1.00 31.24 324 ALA A C 1
ATOM 811 O O . ALA A 1 116 ? 45.212 54.524 69.931 1.00 32.18 324 ALA A O 1
ATOM 813 N N . ARG A 1 117 ? 44.232 52.501 69.577 1.00 33.13 325 ARG A N 1
ATOM 814 C CA . ARG A 1 117 ? 45.338 51.734 70.154 1.00 32.83 325 ARG A CA 1
ATOM 815 C C . ARG A 1 117 ? 46.560 51.772 69.244 1.00 33.03 325 ARG A C 1
ATOM 816 O O . ARG A 1 117 ? 47.703 51.864 69.724 1.00 33.39 325 ARG A O 1
ATOM 824 N N . ALA A 1 118 ? 46.332 51.729 67.930 1.00 28.98 326 ALA A N 1
ATOM 825 C CA . ALA A 1 118 ? 47.445 51.777 66.990 1.00 27.35 326 ALA A CA 1
ATOM 826 C C . ALA A 1 118 ? 48.204 53.106 66.998 1.00 32.95 326 ALA A C 1
ATOM 827 O O . ALA A 1 118 ? 49.445 53.104 66.994 1.00 28.23 326 ALA A O 1
ATOM 829 N N . CYS A 1 119 ? 47.478 54.232 67.037 1.00 28.32 327 CYS A N 1
ATOM 830 C CA . CYS A 1 119 ? 48.144 55.524 66.999 1.00 32.81 327 CYS A CA 1
ATOM 831 C C . CYS A 1 119 ? 48.198 56.321 68.291 1.00 38.74 327 CYS A C 1
ATOM 832 O O . CYS A 1 119 ? 48.787 57.411 68.317 1.00 37.79 327 CYS A O 1
ATOM 835 N N . GLY A 1 120 ? 47.573 55.816 69.350 1.00 36.62 328 GLY A N 1
ATOM 836 C CA . GLY A 1 120 ? 47.632 56.537 70.606 1.00 40.75 328 GLY A CA 1
ATOM 837 C C . GLY A 1 120 ? 46.632 57.652 70.828 1.00 41.42 328 GLY A C 1
ATOM 838 O O . GLY A 1 120 ? 46.642 58.274 71.889 1.00 46.18 328 GLY A O 1
ATOM 839 N N . ALA A 1 121 ? 45.760 57.918 69.865 1.00 37.55 329 ALA A N 1
ATOM 840 C CA . ALA A 1 121 ? 44.782 58.982 70.060 1.00 37.55 329 ALA A CA 1
ATOM 841 C C . ALA A 1 121 ? 43.630 58.574 70.974 1.00 37.68 329 ALA A C 1
ATOM 842 O O . ALA A 1 121 ? 43.405 57.396 71.224 1.00 37.19 329 ALA A O 1
ATOM 844 N N . ARG A 1 122 ? 42.905 59.564 71.478 1.00 37.46 330 ARG A N 1
ATOM 845 C CA . ARG A 1 122 ? 41.765 59.298 72.324 1.00 37.32 330 ARG A CA 1
ATOM 846 C C . ARG A 1 122 ? 40.527 59.667 71.516 1.00 34.66 330 ARG A C 1
ATOM 847 O O . ARG A 1 122 ? 40.462 60.729 70.908 1.00 32.62 330 ARG A O 1
ATOM 855 N N . ILE A 1 123 ? 39.544 58.788 71.491 1.00 33.43 331 ILE A N 1
ATOM 856 C CA . ILE A 1 123 ? 38.322 59.104 70.769 1.00 32.69 331 ILE A CA 1
ATOM 857 C C . ILE A 1 123 ? 37.609 60.120 71.662 1.00 32.24 331 ILE A C 1
ATOM 858 O O . ILE A 1 123 ? 37.390 59.838 72.837 1.00 34.79 331 ILE A O 1
ATOM 863 N N . VAL A 1 124 ? 37.284 61.306 71.150 1.00 30.74 332 VAL A N 1
ATOM 864 C CA . VAL A 1 124 ? 36.577 62.267 71.994 1.00 33.04 332 VAL A CA 1
ATOM 865 C C . VAL A 1 124 ? 35.178 62.525 71.437 1.00 32.94 332 VAL A C 1
ATOM 866 O O . VAL A 1 124 ? 34.958 62.396 70.238 1.00 30.50 332 VAL A O 1
ATOM 870 N N . SER A 1 125 ? 34.248 62.879 72.322 1.00 32.44 333 SER A N 1
ATOM 871 C CA . SER A 1 125 ? 32.861 63.142 71.951 1.00 38.38 333 SER A CA 1
ATOM 872 C C . SER A 1 125 ? 32.586 64.624 71.738 1.00 38.99 333 SER A C 1
ATOM 873 O O . SER A 1 125 ? 31.700 64.998 70.970 1.00 43.81 333 SER A O 1
ATOM 876 N N . ARG A 1 126 ? 33.334 65.473 72.426 1.00 38.63 334 ARG A N 1
ATOM 877 C CA . ARG A 1 126 ? 33.134 66.918 72.298 1.00 38.63 334 ARG A CA 1
ATOM 878 C C . ARG A 1 126 ? 34.431 67.626 71.888 1.00 34.88 334 ARG A C 1
ATOM 879 O O . ARG A 1 126 ? 35.334 67.803 72.703 1.00 35.41 334 ARG A O 1
ATOM 887 N N . PRO A 1 127 ? 34.526 68.062 70.622 1.00 34.59 335 PRO A N 1
ATOM 888 C CA . PRO A 1 127 ? 35.724 68.744 70.130 1.00 33.37 335 PRO A CA 1
ATOM 889 C C . PRO A 1 127 ? 36.292 69.847 71.023 1.00 38.71 335 PRO A C 1
ATOM 890 O O . PRO A 1 127 ? 37.532 70.007 71.101 1.00 37.01 335 PRO A O 1
ATOM 894 N N . GLU A 1 128 ? 35.427 70.616 71.687 1.00 31.32 336 GLU A N 1
ATOM 895 C CA . GLU A 1 128 ? 35.975 71.670 72.552 1.00 37.61 336 GLU A CA 1
ATOM 896 C C . GLU A 1 128 ? 36.926 71.145 73.627 1.00 36.21 336 GLU A C 1
ATOM 897 O O . GLU A 1 128 ? 37.763 71.906 74.123 1.00 37.18 336 GLU A O 1
ATOM 903 N N . GLU A 1 129 ? 36.820 69.853 73.973 1.00 35.20 337 GLU A N 1
ATOM 904 C CA . GLU A 1 129 ? 37.700 69.256 74.981 1.00 39.19 337 GLU A CA 1
ATOM 905 C C . GLU A 1 129 ? 39.092 68.944 74.465 1.00 36.55 337 GLU A C 1
ATOM 906 O O . GLU A 1 129 ? 40.009 68.775 75.256 1.00 38.51 337 GLU A O 1
ATOM 912 N N . LEU A 1 130 ? 39.244 68.852 73.146 1.00 38.56 338 LEU A N 1
ATOM 913 C CA . LEU A 1 130 ? 40.514 68.484 72.532 1.00 39.61 338 LEU A CA 1
ATOM 914 C C . LEU A 1 130 ? 41.781 69.137 73.063 1.00 41.58 338 LEU A C 1
ATOM 915 O O . LEU A 1 130 ? 41.852 70.355 73.252 1.00 44.86 338 LEU A O 1
ATOM 920 N N . ARG A 1 131 ? 42.779 68.298 73.313 1.00 40.25 339 ARG A N 1
ATOM 921 C CA . ARG A 1 131 ? 44.089 68.744 73.769 1.00 41.73 339 ARG A CA 1
ATOM 922 C C . ARG A 1 131 ? 45.169 67.870 73.099 1.00 39.74 339 ARG A C 1
ATOM 923 O O . ARG A 1 131 ? 44.886 66.783 72.585 1.00 38.78 339 ARG A O 1
ATOM 931 N N . GLU A 1 132 ? 46.401 68.363 73.075 1.00 38.49 340 GLU A N 1
ATOM 932 C CA . GLU A 1 132 ? 47.508 67.648 72.460 1.00 38.68 340 GLU A CA 1
ATOM 933 C C . GLU A 1 132 ? 47.529 66.169 72.857 1.00 40.02 340 GLU A C 1
ATOM 934 O O . GLU A 1 132 ? 47.677 65.295 72.008 1.00 41.73 340 GLU A O 1
ATOM 940 N N . ASP A 1 133 ? 47.362 65.892 74.147 1.00 39.92 341 ASP A N 1
ATOM 941 C CA . ASP A 1 133 ? 47.354 64.523 74.658 1.00 41.56 341 ASP A CA 1
ATOM 942 C C . ASP A 1 133 ? 46.363 63.617 73.902 1.00 43.08 341 ASP A C 1
ATOM 943 O O . ASP A 1 133 ? 46.499 62.392 73.904 1.00 41.39 341 ASP A O 1
ATOM 948 N N . ASP A 1 134 ? 45.362 64.214 73.269 1.00 39.44 342 ASP A N 1
ATOM 949 C CA . ASP A 1 134 ? 44.374 63.448 72.523 1.00 37.48 342 ASP A CA 1
ATOM 950 C C . ASP A 1 134 ? 44.804 63.094 71.092 1.00 39.53 342 ASP A C 1
ATOM 951 O O . ASP A 1 134 ? 44.205 62.215 70.453 1.00 34.51 342 ASP A O 1
ATOM 956 N N . VAL A 1 135 ? 45.845 63.771 70.603 1.00 34.46 343 VAL A N 1
ATOM 957 C CA . VAL A 1 135 ? 46.316 63.578 69.244 1.00 32.15 343 VAL A CA 1
ATOM 958 C C . VAL A 1 135 ? 47.219 62.374 69.099 1.00 33.60 343 VAL A C 1
ATOM 959 O O . VAL A 1 135 ? 48.227 62.235 69.802 1.00 36.05 343 VAL A O 1
ATOM 963 N N . GLY A 1 136 ? 46.848 61.502 68.168 1.00 32.54 344 GLY A N 1
ATOM 964 C CA . GLY A 1 136 ? 47.613 60.304 67.930 1.00 26.94 344 GLY A CA 1
ATOM 965 C C . GLY A 1 136 ? 48.793 60.555 67.033 1.00 32.00 344 GLY A C 1
ATOM 966 O O . GLY A 1 136 ? 48.618 60.953 65.891 1.00 33.89 344 GLY A O 1
ATOM 967 N N . THR A 1 137 ? 49.997 60.333 67.551 1.00 28.91 345 THR A N 1
ATOM 968 C CA . THR A 1 137 ? 51.214 60.514 66.777 1.00 33.19 345 THR A CA 1
ATOM 969 C C . THR A 1 137 ? 51.961 59.171 66.697 1.00 31.82 345 THR A C 1
ATOM 970 O O . THR A 1 137 ? 53.042 59.087 66.116 1.00 33.32 345 THR A O 1
ATOM 974 N N . GLY A 1 138 ? 51.356 58.127 67.268 1.00 32.13 346 GLY A N 1
ATOM 975 C CA . GLY A 1 138 ? 51.957 56.801 67.291 1.00 34.64 346 GLY A CA 1
ATOM 976 C C . GLY A 1 138 ? 52.128 56.003 66.000 1.00 38.08 346 GLY A C 1
ATOM 977 O O . GLY A 1 138 ? 53.003 55.128 65.910 1.00 37.85 346 GLY A O 1
ATOM 978 N N . ALA A 1 139 ? 51.288 56.260 65.010 1.00 34.89 347 ALA A N 1
ATOM 979 C CA . ALA A 1 139 ? 51.403 55.540 63.744 1.00 34.93 347 ALA A CA 1
ATOM 980 C C . ALA A 1 139 ? 52.236 56.367 62.764 1.00 33.47 347 ALA A C 1
ATOM 981 O O . ALA A 1 139 ? 52.038 57.580 62.634 1.00 37.15 347 ALA A O 1
ATOM 983 N N . GLY A 1 140 ? 53.172 55.721 62.081 1.00 32.39 348 GLY A N 1
ATOM 984 C CA . GLY A 1 140 ? 54.015 56.445 61.146 1.00 30.25 348 GLY A CA 1
ATOM 985 C C . GLY A 1 140 ? 53.495 56.603 59.721 1.00 33.40 348 GLY A C 1
ATOM 986 O O . GLY A 1 140 ? 54.124 57.295 58.907 1.00 29.17 348 GLY A O 1
ATOM 987 N N . LEU A 1 141 ? 52.349 56.005 59.398 1.00 28.14 349 LEU A N 1
ATOM 988 C CA . LEU A 1 141 ? 51.862 56.131 58.041 1.00 28.56 349 LEU A CA 1
ATOM 989 C C . LEU A 1 141 ? 50.379 55.885 57.849 1.00 28.06 349 LEU A C 1
ATOM 990 O O . LEU A 1 141 ? 49.826 54.941 58.419 1.00 32.16 349 LEU A O 1
ATOM 995 N N . LEU A 1 142 ? 49.724 56.746 57.070 1.00 27.60 350 LEU A N 1
ATOM 996 C CA . LEU A 1 142 ? 48.329 56.513 56.723 1.00 28.63 350 LEU A CA 1
ATOM 997 C C . LEU A 1 142 ? 48.357 56.485 55.196 1.00 29.04 350 LEU A C 1
ATOM 998 O O . LEU A 1 142 ? 48.956 57.353 54.570 1.00 31.47 350 LEU A O 1
ATOM 1003 N N . GLU A 1 143 ? 47.740 55.475 54.596 1.00 30.12 351 GLU A N 1
ATOM 1004 C CA . GLU A 1 143 ? 47.709 55.375 53.144 1.00 27.16 351 GLU A CA 1
ATOM 1005 C C . GLU A 1 143 ? 46.442 54.678 52.659 1.00 28.94 351 GLU A C 1
ATOM 1006 O O . GLU A 1 143 ? 46.051 53.649 53.206 1.00 28.72 351 GLU A O 1
ATOM 1012 N N . ILE A 1 144 ? 45.799 55.236 51.636 1.00 27.83 352 ILE A N 1
ATOM 1013 C CA . ILE A 1 144 ? 44.601 54.613 51.106 1.00 28.83 352 ILE A CA 1
ATOM 1014 C C . ILE A 1 144 ? 44.949 53.930 49.792 1.00 31.02 352 ILE A C 1
ATOM 1015 O O . ILE A 1 144 ? 45.478 54.541 48.871 1.00 34.99 352 ILE A O 1
ATOM 1020 N N . LYS A 1 145 ? 44.636 52.650 49.714 1.00 31.92 353 LYS A N 1
ATOM 1021 C CA . LYS A 1 145 ? 44.941 51.856 48.547 1.00 35.37 353 LYS A CA 1
ATOM 1022 C C . LYS A 1 145 ? 43.688 51.149 48.027 1.00 34.18 353 LYS A C 1
ATOM 1023 O O . LYS A 1 145 ? 42.851 50.695 48.812 1.00 33.97 353 LYS A O 1
ATOM 1029 N N . LYS A 1 146 ? 43.561 51.054 46.707 1.00 30.83 354 LYS A N 1
ATOM 1030 C CA . LYS A 1 146 ? 42.438 50.352 46.130 1.00 32.45 354 LYS A CA 1
ATOM 1031 C C . LYS A 1 146 ? 42.840 48.879 45.942 1.00 32.67 354 LYS A C 1
ATOM 1032 O O . LYS A 1 146 ? 43.856 48.588 45.328 1.00 34.33 354 LYS A O 1
ATOM 1038 N N . ILE A 1 147 ? 42.062 47.960 46.506 1.00 29.41 355 ILE A N 1
ATOM 1039 C CA . ILE A 1 147 ? 42.328 46.529 46.355 1.00 31.80 355 ILE A CA 1
ATOM 1040 C C . ILE A 1 147 ? 41.062 45.886 45.775 1.00 28.85 355 ILE A C 1
ATOM 1041 O O . ILE A 1 147 ? 40.056 45.738 46.465 1.00 24.52 355 ILE A O 1
ATOM 1046 N N . GLY A 1 148 ? 41.124 45.509 44.502 1.00 31.00 356 GLY A N 1
ATOM 1047 C CA . GLY A 1 148 ? 39.958 44.944 43.850 1.00 30.65 356 GLY A CA 1
ATOM 1048 C C . GLY A 1 148 ? 39.040 46.111 43.509 1.00 29.86 356 GLY A C 1
ATOM 1049 O O . GLY A 1 148 ? 39.472 47.064 42.881 1.00 27.47 356 GLY A O 1
ATOM 1050 N N . ASP A 1 149 ? 37.783 46.047 43.923 1.00 31.03 357 ASP A N 1
ATOM 1051 C CA . ASP A 1 149 ? 36.851 47.132 43.642 1.00 36.86 357 ASP A CA 1
ATOM 1052 C C . ASP A 1 149 ? 36.727 48.068 44.840 1.00 38.59 357 ASP A C 1
ATOM 1053 O O . ASP A 1 149 ? 36.056 49.094 44.759 1.00 40.17 357 ASP A O 1
ATOM 1058 N N . GLU A 1 150 ? 37.362 47.708 45.949 1.00 37.47 358 GLU A N 1
ATOM 1059 C CA . GLU A 1 150 ? 37.252 48.496 47.167 1.00 38.16 358 GLU A CA 1
ATOM 1060 C C . GLU A 1 150 ? 38.487 49.277 47.582 1.00 34.21 358 GLU A C 1
ATOM 1061 O O . GLU A 1 150 ? 39.612 48.899 47.265 1.00 34.70 358 GLU A O 1
ATOM 1067 N N . TYR A 1 151 ? 38.253 50.358 48.316 1.00 34.83 359 TYR A N 1
ATOM 1068 C CA . TYR A 1 151 ? 39.305 51.213 48.870 1.00 33.47 359 TYR A CA 1
ATOM 1069 C C . TYR A 1 151 ? 39.531 50.806 50.328 1.00 35.10 359 TYR A C 1
ATOM 1070 O O . TYR A 1 151 ? 38.577 50.538 51.076 1.00 32.53 359 TYR A O 1
ATOM 1079 N N . PHE A 1 152 ? 40.796 50.744 50.728 1.00 32.00 360 PHE A N 1
ATOM 1080 C CA . PHE A 1 152 ? 41.129 50.369 52.090 1.00 27.42 360 PHE A CA 1
ATOM 1081 C C . PHE A 1 152 ? 42.124 51.362 52.657 1.00 29.28 360 PHE A C 1
ATOM 1082 O O . PHE A 1 152 ? 43.063 51.767 51.971 1.00 26.05 360 PHE A O 1
ATOM 1090 N N . THR A 1 153 ? 41.905 51.736 53.916 1.00 29.92 361 THR A N 1
ATOM 1091 C CA . THR A 1 153 ? 42.761 52.664 54.623 1.00 28.90 361 THR A CA 1
ATOM 1092 C C . THR A 1 153 ? 43.731 51.904 55.510 1.00 26.17 361 THR A C 1
ATOM 1093 O O . THR A 1 153 ? 43.320 51.171 56.395 1.00 33.33 361 THR A O 1
ATOM 1097 N N . PHE A 1 154 ? 45.018 52.072 55.260 1.00 25.83 362 PHE A N 1
ATOM 1098 C CA . PHE A 1 154 ? 46.038 51.398 56.057 1.00 28.97 362 PHE A CA 1
ATOM 1099 C C . PHE A 1 154 ? 46.756 52.377 56.976 1.00 32.69 362 PHE A C 1
ATOM 1100 O O . PHE A 1 154 ? 47.383 53.333 56.503 1.00 34.09 362 PHE A O 1
ATOM 1108 N N . ILE A 1 155 ? 46.638 52.134 58.283 1.00 32.72 363 ILE A N 1
ATOM 1109 C CA . ILE A 1 155 ? 47.308 52.929 59.313 1.00 35.32 363 ILE A CA 1
ATOM 1110 C C . ILE A 1 155 ? 48.335 51.932 59.867 1.00 36.38 363 ILE A C 1
ATOM 1111 O O . ILE A 1 155 ? 47.977 50.953 60.541 1.00 35.79 363 ILE A O 1
ATOM 1116 N N . THR A 1 156 ? 49.607 52.184 59.571 1.00 33.15 364 THR A N 1
ATOM 1117 C CA . THR A 1 156 ? 50.664 51.253 59.943 1.00 32.69 364 THR A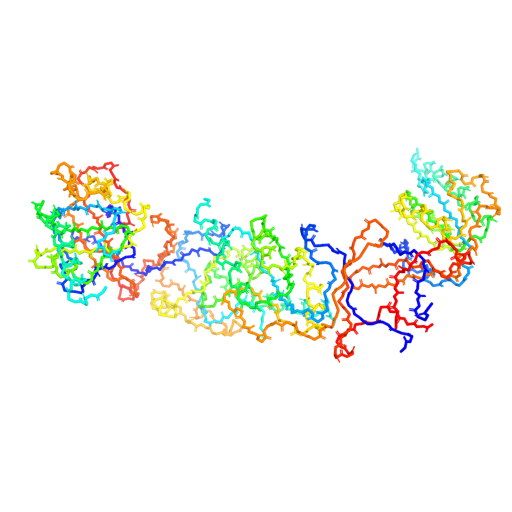 CA 1
ATOM 1118 C C . THR A 1 156 ? 51.904 51.890 60.552 1.00 36.02 364 THR A C 1
ATOM 1119 O O . THR A 1 156 ? 51.907 53.088 60.867 1.00 32.03 364 THR A O 1
ATOM 1123 N N . ASP A 1 157 ? 52.960 51.075 60.688 1.00 35.54 365 ASP A N 1
ATOM 1124 C CA . ASP A 1 157 ? 54.226 51.509 61.288 1.00 35.72 365 ASP A CA 1
ATOM 1125 C C . ASP A 1 157 ? 53.948 52.016 62.724 1.00 35.01 365 ASP A C 1
ATOM 1126 O O . ASP A 1 157 ? 54.172 53.189 63.055 1.00 34.15 365 ASP A O 1
ATOM 1131 N N . CYS A 1 158 ? 53.430 51.120 63.562 1.00 33.82 366 CYS A N 1
ATOM 1132 C CA . CYS A 1 158 ? 53.118 51.454 64.952 1.00 37.54 366 CYS A CA 1
ATOM 1133 C C . CYS A 1 158 ? 54.403 51.626 65.773 1.00 41.18 366 CYS A C 1
ATOM 1134 O O . CYS A 1 158 ? 55.284 50.765 65.759 1.00 43.31 366 CYS A O 1
ATOM 1137 N N . LYS A 1 159 ? 54.498 52.758 66.467 1.00 43.68 367 LYS A N 1
ATOM 1138 C CA . LYS A 1 159 ? 55.657 53.116 67.285 1.00 43.39 367 LYS A CA 1
ATOM 1139 C C . LYS A 1 159 ? 55.798 52.184 68.497 1.00 41.70 367 LYS A C 1
ATOM 1140 O O . LYS A 1 159 ? 56.896 51.777 68.871 1.00 36.92 367 LYS A O 1
ATOM 1146 N N . ASP A 1 160 ? 54.669 51.866 69.113 1.00 35.91 368 ASP A N 1
ATOM 1147 C CA . ASP A 1 160 ? 54.641 50.961 70.240 1.00 36.78 368 ASP A CA 1
ATOM 1148 C C . ASP A 1 160 ? 54.602 49.546 69.633 1.00 37.33 368 ASP A C 1
ATOM 1149 O O . ASP A 1 160 ? 53.611 49.155 69.029 1.00 33.27 368 ASP A O 1
ATOM 1154 N N . PRO A 1 161 ? 55.688 48.764 69.786 1.00 39.68 369 PRO A N 1
ATOM 1155 C CA . PRO A 1 161 ? 55.750 47.406 69.229 1.00 37.46 369 PRO A CA 1
ATOM 1156 C C . PRO A 1 161 ? 54.756 46.378 69.746 1.00 36.91 369 PRO A C 1
ATOM 1157 O O . PRO A 1 161 ? 54.654 45.284 69.188 1.00 36.47 369 PRO A O 1
ATOM 1161 N N . LYS A 1 162 ? 54.024 46.708 70.801 1.00 37.84 370 LYS A N 1
ATOM 1162 C CA . LYS A 1 162 ? 53.055 45.761 71.328 1.00 39.98 370 LYS A CA 1
ATOM 1163 C C . LYS A 1 162 ? 51.625 46.178 71.003 1.00 41.46 370 LYS A C 1
ATOM 1164 O O . LYS A 1 162 ? 50.674 45.554 71.469 1.00 40.64 370 LYS A O 1
ATOM 1170 N N . ALA A 1 163 ? 51.475 47.210 70.171 1.00 39.80 371 ALA A N 1
ATOM 1171 C CA . ALA A 1 163 ? 50.155 47.735 69.838 1.00 34.99 371 ALA A CA 1
ATOM 1172 C C . ALA A 1 163 ? 49.411 47.168 68.623 1.00 35.16 371 ALA A C 1
ATOM 1173 O O . ALA A 1 163 ? 48.181 47.117 68.625 1.00 36.87 371 ALA A O 1
ATOM 1175 N N . CYS A 1 164 ? 50.124 46.724 67.597 1.00 33.18 372 CYS A N 1
ATOM 1176 C CA . CYS A 1 164 ? 49.446 46.258 66.390 1.00 32.14 372 CYS A CA 1
ATOM 1177 C C . CYS A 1 164 ? 49.710 44.808 65.968 1.00 34.26 372 CYS A C 1
ATOM 1178 O O . CYS A 1 164 ? 50.748 44.235 66.279 1.00 34.94 372 CYS A O 1
ATOM 1181 N N . THR A 1 165 ? 48.749 44.214 65.268 1.00 32.54 373 THR A N 1
ATOM 1182 C CA . THR A 1 165 ? 48.870 42.841 64.782 1.00 33.25 373 THR A CA 1
ATOM 1183 C C . THR A 1 165 ? 49.346 42.832 63.338 1.00 30.86 373 THR A C 1
ATOM 1184 O O . THR A 1 165 ? 49.466 43.862 62.708 1.00 31.04 373 THR A O 1
ATOM 1188 N N . ILE A 1 166 ? 49.601 41.646 62.817 1.00 33.43 374 ILE A N 1
ATOM 1189 C CA . ILE A 1 166 ? 50.061 41.506 61.454 1.00 36.69 374 ILE A CA 1
ATOM 1190 C C . ILE A 1 166 ? 48.910 41.573 60.446 1.00 37.83 374 ILE A C 1
ATOM 1191 O O . ILE A 1 166 ? 47.935 40.823 60.554 1.00 35.68 374 ILE A O 1
ATOM 1196 N N . LEU A 1 167 ? 49.017 42.498 59.489 1.00 36.77 375 LEU A N 1
ATOM 1197 C CA . LEU A 1 167 ? 48.006 42.638 58.447 1.00 37.01 375 LEU A CA 1
ATOM 1198 C C . LEU A 1 167 ? 48.456 41.764 57.280 1.00 36.44 375 LEU A C 1
ATOM 1199 O O . LEU A 1 167 ? 47.735 40.860 56.860 1.00 35.95 375 LEU A O 1
ATOM 1204 N N . LEU A 1 168 ? 49.653 42.038 56.768 1.00 34.33 376 LEU A N 1
ATOM 1205 C CA . LEU A 1 168 ? 50.218 41.272 55.650 1.00 42.43 376 LEU A CA 1
ATOM 1206 C C . LEU A 1 168 ? 51.659 40.828 55.898 1.00 44.01 376 LEU A C 1
ATOM 1207 O O . LEU A 1 168 ? 52.418 41.494 56.599 1.00 41.01 376 LEU A O 1
ATOM 1212 N N . ARG A 1 169 ? 52.022 39.700 55.298 1.00 47.01 377 ARG A N 1
ATOM 1213 C CA . ARG A 1 169 ? 53.366 39.147 55.407 1.00 49.76 377 ARG A CA 1
ATOM 1214 C C . ARG A 1 169 ? 53.892 38.930 53.989 1.00 50.40 377 ARG A C 1
ATOM 1215 O O . ARG A 1 169 ? 53.237 38.294 53.173 1.00 50.89 377 ARG A O 1
ATOM 1217 N N . GLY A 1 170 ? 55.069 39.473 53.702 1.00 53.97 378 GLY A N 1
ATOM 1218 C CA . GLY A 1 170 ? 55.663 39.321 52.385 1.00 57.96 378 GLY A CA 1
ATOM 1219 C C . GLY A 1 170 ? 56.786 38.294 52.348 1.00 60.93 378 GLY A C 1
ATOM 1220 O O . GLY A 1 170 ? 56.863 37.457 53.277 1.00 58.85 378 GLY A O 1
ATOM 1221 N N . ALA A 1 171 ? 57.585 38.313 51.380 1.00 62.56 379 ALA A N 1
ATOM 1222 N N . VAL B 1 6 ? -11.603 18.341 18.978 1.00 51.42 214 VAL B N 1
ATOM 1223 C CA . VAL B 1 6 ? -11.160 18.287 20.403 1.00 51.05 214 VAL B CA 1
ATOM 1224 C C . VAL B 1 6 ? -10.672 16.891 20.816 1.00 48.26 214 VAL B C 1
ATOM 1225 O O . VAL B 1 6 ? -11.447 15.926 20.866 1.00 48.34 214 VAL B O 1
ATOM 1229 N N . LEU B 1 7 ? -9.373 16.792 21.094 1.00 42.14 215 LEU B N 1
ATOM 1230 C CA . LEU B 1 7 ? -8.772 15.540 21.548 1.00 38.96 215 LEU B CA 1
ATOM 1231 C C . LEU B 1 7 ? -8.576 15.586 23.079 1.00 37.32 215 LEU B C 1
ATOM 1232 O O . LEU B 1 7 ? -7.832 16.425 23.594 1.00 37.14 215 LEU B O 1
ATOM 1237 N N . ARG B 1 8 ? -9.256 14.694 23.800 1.00 38.66 216 ARG B N 1
ATOM 1238 C CA . ARG B 1 8 ? -9.135 14.623 25.258 1.00 37.72 216 ARG B CA 1
ATOM 1239 C C . ARG B 1 8 ? -8.359 13.374 25.623 1.00 37.21 216 ARG B C 1
ATOM 1240 O O . ARG B 1 8 ? -8.520 12.337 24.985 1.00 36.81 216 ARG B O 1
ATOM 1248 N N . GLY B 1 9 ? -7.522 13.466 26.649 1.00 33.62 217 GLY B N 1
ATOM 1249 C CA . GLY B 1 9 ? -6.766 12.299 27.054 1.00 33.95 217 GLY B CA 1
ATOM 1250 C C . GLY B 1 9 ? -5.489 12.604 27.810 1.00 32.03 217 GLY B C 1
ATOM 1251 O O . GLY B 1 9 ? -5.404 13.552 28.575 1.00 33.06 217 GLY B O 1
ATOM 1252 N N . VAL B 1 10 ? -4.498 11.762 27.581 1.00 30.59 218 VAL B N 1
ATOM 1253 C CA . VAL B 1 10 ? -3.188 11.886 28.187 1.00 29.53 218 VAL B CA 1
ATOM 1254 C C . VAL B 1 10 ? -2.160 11.699 27.060 1.00 33.14 218 VAL B C 1
ATOM 1255 O O . VAL B 1 10 ? -2.345 10.859 26.176 1.00 34.28 218 VAL B O 1
ATOM 1259 N N . MET B 1 11 ? -1.091 12.485 27.074 1.00 32.13 219 MET B N 1
ATOM 1260 C CA . MET B 1 11 ? -0.028 12.331 26.082 1.00 32.22 219 MET B CA 1
ATOM 1261 C C . MET B 1 11 ? 1.288 12.255 26.872 1.00 32.93 219 MET B C 1
ATOM 1262 O O . MET B 1 11 ? 1.574 13.156 27.655 1.00 33.81 219 MET B O 1
ATOM 1267 N N . ILE B 1 12 ? 2.058 11.175 26.704 1.00 33.64 220 ILE B N 1
ATOM 1268 C CA . ILE B 1 12 ? 3.346 11.037 27.403 1.00 30.68 220 ILE B CA 1
ATOM 1269 C C . ILE B 1 12 ? 4.480 10.757 26.407 1.00 31.63 220 ILE B C 1
ATOM 1270 O O . ILE B 1 12 ? 4.294 10.056 25.407 1.00 30.60 220 ILE B O 1
ATOM 1275 N N . ASN B 1 13 ? 5.658 11.300 26.689 1.00 34.44 221 ASN B N 1
ATOM 1276 C CA . ASN B 1 13 ? 6.821 11.112 25.829 1.00 34.40 221 ASN B CA 1
ATOM 1277 C C . ASN B 1 13 ? 7.440 9.715 26.028 1.00 31.43 221 ASN B C 1
ATOM 1278 O O . ASN B 1 13 ? 8.446 9.551 26.723 1.00 29.39 221 ASN B O 1
ATOM 1283 N N . LYS B 1 14 ? 6.833 8.717 25.397 1.00 31.19 222 LYS B N 1
ATOM 1284 C CA . LYS B 1 14 ? 7.284 7.338 25.502 1.00 32.58 222 LYS B CA 1
ATOM 1285 C C . LYS B 1 14 ? 6.928 6.543 24.275 1.00 31.86 222 LYS B C 1
ATOM 1286 O O . LYS B 1 14 ? 5.945 6.835 23.606 1.00 32.76 222 LYS B O 1
ATOM 1292 N N . ASP B 1 15 ? 7.720 5.509 24.016 1.00 31.43 223 ASP B N 1
ATOM 1293 C CA . ASP B 1 15 ? 7.476 4.594 22.912 1.00 28.53 223 ASP B CA 1
ATOM 1294 C C . ASP B 1 15 ? 7.271 3.243 23.585 1.00 27.03 223 ASP B C 1
ATOM 1295 O O . ASP B 1 15 ? 7.337 3.153 24.808 1.00 30.68 223 ASP B O 1
ATOM 1300 N N . VAL B 1 16 ? 7.011 2.203 22.800 1.00 30.49 224 VAL B N 1
ATOM 1301 C CA . VAL B 1 16 ? 6.833 0.859 23.339 1.00 31.05 224 VAL B CA 1
ATOM 1302 C C . VAL B 1 16 ? 8.228 0.276 23.537 1.00 29.14 224 VAL B C 1
ATOM 1303 O O . VAL B 1 16 ? 9.184 0.789 22.966 1.00 31.77 224 VAL B O 1
ATOM 1307 N N . THR B 1 17 ? 8.356 -0.788 24.324 1.00 29.58 225 THR B N 1
ATOM 1308 C CA . THR B 1 17 ? 9.681 -1.373 24.567 1.00 33.16 225 THR B CA 1
ATOM 1309 C C . THR B 1 17 ? 10.221 -2.139 23.356 1.00 36.85 225 THR B C 1
ATOM 1310 O O . THR B 1 17 ? 11.439 -2.278 23.195 1.00 36.44 225 THR B O 1
ATOM 1314 N N . HIS B 1 18 ? 9.327 -2.658 22.515 1.00 32.42 226 HIS B N 1
ATOM 1315 C CA . HIS B 1 18 ? 9.786 -3.367 21.335 1.00 34.91 226 HIS B CA 1
ATOM 1316 C C . HIS B 1 18 ? 9.011 -2.866 20.121 1.00 36.07 226 HIS B C 1
ATOM 1317 O O . HIS B 1 18 ? 7.786 -2.879 20.103 1.00 34.69 226 HIS B O 1
ATOM 1324 N N . PRO B 1 19 ? 9.732 -2.454 19.069 1.00 39.59 227 PRO B N 1
ATOM 1325 C CA . PRO B 1 19 ? 9.125 -1.928 17.841 1.00 38.46 227 PRO B CA 1
ATOM 1326 C C . PRO B 1 19 ? 7.996 -2.722 17.193 1.00 38.23 227 PRO B C 1
ATOM 1327 O O . PRO B 1 19 ? 7.182 -2.149 16.487 1.00 37.69 227 PRO B O 1
ATOM 1331 N N . ARG B 1 20 ? 7.922 -4.026 17.443 1.00 39.84 228 ARG B N 1
ATOM 1332 C CA . ARG B 1 20 ? 6.876 -4.838 16.830 1.00 37.15 228 ARG B CA 1
ATOM 1333 C C . ARG B 1 20 ? 5.647 -5.106 17.709 1.00 34.15 228 ARG B C 1
ATOM 1334 O O . ARG B 1 20 ? 4.833 -5.972 17.405 1.00 32.18 228 ARG B O 1
ATOM 1342 N N . MET B 1 21 ? 5.508 -4.369 18.800 1.00 32.60 229 MET B N 1
ATOM 1343 C CA . MET B 1 21 ? 4.339 -4.536 19.647 1.00 30.10 229 MET B CA 1
ATOM 1344 C C . MET B 1 21 ? 3.246 -3.728 18.966 1.00 28.87 229 MET B C 1
ATOM 1345 O O . MET B 1 21 ? 3.543 -2.862 18.136 1.00 26.79 229 MET B O 1
ATOM 1350 N N . ARG B 1 22 ? 1.989 -4.021 19.282 1.00 28.97 230 ARG B N 1
ATOM 1351 C CA . ARG B 1 22 ? 0.884 -3.263 18.700 1.00 30.46 230 ARG B CA 1
ATOM 1352 C C . ARG B 1 22 ? 1.030 -1.828 19.198 1.00 29.53 230 ARG B C 1
ATOM 1353 O O . ARG B 1 22 ? 1.194 -1.583 20.391 1.00 27.47 230 ARG B O 1
ATOM 1361 N N . ARG B 1 23 ? 0.968 -0.886 18.271 1.00 32.63 231 ARG B N 1
ATOM 1362 C CA . ARG B 1 23 ? 1.117 0.524 18.593 1.00 36.90 231 ARG B CA 1
ATOM 1363 C C . ARG B 1 23 ? -0.198 1.288 18.376 1.00 31.16 231 ARG B C 1
ATOM 1364 O O . ARG B 1 23 ? -0.238 2.509 18.518 1.00 36.09 231 ARG B O 1
ATOM 1372 N N . TYR B 1 24 ? -1.268 0.570 18.043 1.00 30.31 232 TYR B N 1
ATOM 1373 C CA . TYR B 1 24 ? -2.590 1.192 17.828 1.00 29.58 232 TYR B CA 1
ATOM 1374 C C . TYR B 1 24 ? -3.628 0.190 18.357 1.00 30.56 232 TYR B C 1
ATOM 1375 O O . TYR B 1 24 ? -3.786 -0.889 17.793 1.00 34.83 232 TYR B O 1
ATOM 1384 N N . ILE B 1 25 ? -4.311 0.525 19.452 1.00 32.83 233 ILE B N 1
ATOM 1385 C CA . ILE B 1 25 ? -5.297 -0.403 20.032 1.00 29.93 233 ILE B CA 1
ATOM 1386 C C . ILE B 1 25 ? -6.635 0.231 20.433 1.00 31.32 233 ILE B C 1
ATOM 1387 O O . ILE B 1 25 ? -6.692 1.118 21.298 1.00 25.70 233 ILE B O 1
ATOM 1392 N N . LYS B 1 26 ? -7.708 -0.238 19.800 1.00 30.57 234 LYS B N 1
ATOM 1393 C CA . LYS B 1 26 ? -9.044 0.246 20.106 1.00 32.94 234 LYS B CA 1
ATOM 1394 C C . LYS B 1 26 ? -9.522 -0.444 21.374 1.00 33.17 234 LYS B C 1
ATOM 1395 O O . LYS B 1 26 ? -9.361 -1.655 21.506 1.00 32.77 234 LYS B O 1
ATOM 1401 N N . ASN B 1 27 ? -10.076 0.336 22.308 1.00 33.14 235 ASN B N 1
ATOM 1402 C CA . ASN B 1 27 ? -10.577 -0.175 23.585 1.00 34.10 235 ASN B CA 1
ATOM 1403 C C . ASN B 1 27 ? -9.593 -1.091 24.321 1.00 32.72 235 ASN B C 1
ATOM 1404 O O . ASN B 1 27 ? -9.912 -2.218 24.702 1.00 31.08 235 ASN B O 1
ATOM 1409 N N . PRO B 1 28 ? -8.379 -0.598 24.548 1.00 31.38 236 PRO B N 1
ATOM 1410 C CA . PRO B 1 28 ? -7.363 -1.387 25.238 1.00 28.60 236 PRO B CA 1
ATOM 1411 C C . PRO B 1 28 ? -7.689 -1.648 26.702 1.00 31.13 236 PRO B C 1
ATOM 1412 O O . PRO B 1 28 ? -8.257 -0.790 27.382 1.00 30.46 236 PRO B O 1
ATOM 1416 N N . ARG B 1 29 ? -7.347 -2.849 27.164 1.00 27.47 237 ARG B N 1
ATOM 1417 C CA . ARG B 1 29 ? -7.516 -3.241 28.561 1.00 27.58 237 ARG B CA 1
ATOM 1418 C C . ARG B 1 29 ? -6.124 -2.877 29.126 1.00 28.47 237 ARG B C 1
ATOM 1419 O O . ARG B 1 29 ? -5.104 -3.420 28.691 1.00 24.28 237 ARG B O 1
ATOM 1427 N N . ILE B 1 30 ? -6.088 -1.939 30.070 1.00 26.45 238 ILE B N 1
ATOM 1428 C CA . ILE B 1 30 ? -4.834 -1.443 30.598 1.00 24.70 238 ILE B CA 1
ATOM 1429 C C . ILE B 1 30 ? -4.526 -1.835 32.034 1.00 28.68 238 ILE B C 1
ATOM 1430 O O . ILE B 1 30 ? -5.386 -1.783 32.897 1.00 31.14 238 ILE B O 1
ATOM 1435 N N . VAL B 1 31 ? -3.283 -2.231 32.270 1.00 26.32 239 VAL B N 1
ATOM 1436 C CA . VAL B 1 31 ? -2.811 -2.609 33.588 1.00 29.87 239 VAL B CA 1
ATOM 1437 C C . VAL B 1 31 ? -1.677 -1.660 33.905 1.00 29.91 239 VAL B C 1
ATOM 1438 O O . VAL B 1 31 ? -0.761 -1.504 33.102 1.00 26.98 239 VAL B O 1
ATOM 1442 N N . LEU B 1 32 ? -1.733 -1.050 35.083 1.00 28.69 240 LEU B N 1
ATOM 1443 C CA . LEU B 1 32 ? -0.720 -0.089 35.512 1.00 29.57 240 LEU B CA 1
ATOM 1444 C C . LEU B 1 32 ? -0.001 -0.590 36.767 1.00 32.22 240 LEU B C 1
ATOM 1445 O O . LEU B 1 32 ? -0.645 -1.037 37.717 1.00 30.83 240 LEU B O 1
ATOM 1450 N N . LEU B 1 33 ? 1.326 -0.485 36.774 1.00 33.57 241 LEU B N 1
ATOM 1451 C CA . LEU B 1 33 ? 2.148 -0.944 37.893 1.00 31.52 241 LEU B CA 1
ATOM 1452 C C . LEU B 1 33 ? 3.185 0.118 38.279 1.00 33.29 241 LEU B C 1
ATOM 1453 O O . LEU B 1 33 ? 3.519 0.991 37.467 1.00 33.93 241 LEU B O 1
ATOM 1458 N N . ASP B 1 34 ? 3.693 0.045 39.511 1.00 29.02 242 ASP B N 1
ATOM 1459 C CA . ASP B 1 34 ? 4.752 0.951 39.950 1.00 33.91 242 ASP B CA 1
ATOM 1460 C C . ASP B 1 34 ? 5.872 0.060 40.479 1.00 33.79 242 ASP B C 1
ATOM 1461 O O . ASP B 1 34 ? 6.753 0.504 41.209 1.00 34.97 242 ASP B O 1
ATOM 1466 N N . SER B 1 35 ? 5.819 -1.209 40.087 1.00 36.46 243 SER B N 1
ATOM 1467 C CA . SER B 1 35 ? 6.814 -2.201 40.496 1.00 34.40 243 SER B CA 1
ATOM 1468 C C . SER B 1 35 ? 7.667 -2.702 39.327 1.00 37.30 243 SER B C 1
ATOM 1469 O O . SER B 1 35 ? 7.294 -2.611 38.149 1.00 36.53 243 SER B O 1
ATOM 1472 N N . SER B 1 36 ? 8.822 -3.251 39.673 1.00 37.05 244 SER B N 1
ATOM 1473 C CA . SER B 1 36 ? 9.765 -3.748 38.697 1.00 35.26 244 SER B CA 1
ATOM 1474 C C . SER B 1 36 ? 9.387 -5.046 38.011 1.00 34.51 244 SER B C 1
ATOM 1475 O O . SER B 1 36 ? 8.900 -5.963 38.653 1.00 36.89 244 SER B O 1
ATOM 1478 N N . LEU B 1 37 ? 9.607 -5.113 36.699 1.00 34.78 245 LEU B N 1
ATOM 1479 C CA . LEU B 1 37 ? 9.371 -6.350 35.962 1.00 38.27 245 LEU B CA 1
ATOM 1480 C C . LEU B 1 37 ? 10.774 -6.858 35.567 1.00 37.70 245 LEU B C 1
ATOM 1481 O O . LEU B 1 37 ? 10.997 -7.347 34.457 1.00 35.59 245 LEU B O 1
ATOM 1486 N N . GLU B 1 38 ? 11.717 -6.692 36.495 1.00 38.79 246 GLU B N 1
ATOM 1487 C CA . GLU B 1 38 ? 13.101 -7.149 36.330 1.00 41.83 246 GLU B CA 1
ATOM 1488 C C . GLU B 1 38 ? 13.436 -8.075 37.515 1.00 45.28 246 GLU B C 1
ATOM 1489 O O . GLU B 1 38 ? 12.670 -8.166 38.480 1.00 44.77 246 GLU B O 1
ATOM 1495 N N . TYR B 1 39 ? 14.575 -8.754 37.441 1.00 47.95 247 TYR B N 1
ATOM 1496 C CA . TYR B 1 39 ? 15.007 -9.667 38.499 1.00 50.89 247 TYR B CA 1
ATOM 1497 C C . TYR B 1 39 ? 16.307 -9.194 39.138 1.00 55.22 247 TYR B C 1
ATOM 1498 O O . TYR B 1 39 ? 17.303 -8.991 38.438 1.00 55.23 247 TYR B O 1
ATOM 1507 N N . LYS B 1 40 ? 16.303 -9.033 40.462 1.00 58.07 248 LYS B N 1
ATOM 1508 C CA . LYS B 1 40 ? 17.503 -8.600 41.193 1.00 62.13 248 LYS B CA 1
ATOM 1509 C C . LYS B 1 40 ? 17.653 -9.347 42.521 1.00 62.22 248 LYS B C 1
ATOM 1510 O O . LYS B 1 40 ? 18.006 -10.531 42.549 1.00 61.97 248 LYS B O 1
ATOM 1516 N N . GLU B 1 54 ? 26.113 -18.150 41.840 1.00 85.57 262 GLU B N 1
ATOM 1517 C CA . GLU B 1 54 ? 26.967 -19.322 41.691 1.00 87.04 262 GLU B CA 1
ATOM 1518 C C . GLU B 1 54 ? 26.789 -20.014 40.339 1.00 85.38 262 GLU B C 1
ATOM 1519 O O . GLU B 1 54 ? 27.137 -19.451 39.298 1.00 85.52 262 GLU B O 1
ATOM 1525 N N . ASP B 1 55 ? 26.259 -21.236 40.364 1.00 83.19 263 ASP B N 1
ATOM 1526 C CA . ASP B 1 55 ? 26.021 -22.023 39.154 1.00 80.23 263 ASP B CA 1
ATOM 1527 C C . ASP B 1 55 ? 25.223 -21.198 38.141 1.00 76.30 263 ASP B C 1
ATOM 1528 O O . ASP B 1 55 ? 24.008 -21.066 38.260 1.00 74.70 263 ASP B O 1
ATOM 1533 N N . PHE B 1 56 ? 25.923 -20.641 37.156 1.00 74.07 264 PHE B N 1
ATOM 1534 C CA . PHE B 1 56 ? 25.324 -19.818 36.099 1.00 69.15 264 PHE B CA 1
ATOM 1535 C C . PHE B 1 56 ? 23.937 -20.307 35.660 1.00 66.50 264 PHE B C 1
ATOM 1536 O O . PHE B 1 56 ? 23.034 -19.505 35.419 1.00 66.33 264 PHE B O 1
ATOM 1544 N N . THR B 1 57 ? 23.778 -21.622 35.559 1.00 61.00 265 THR B N 1
ATOM 1545 C CA . THR B 1 57 ? 22.513 -22.213 35.150 1.00 57.75 265 THR B CA 1
ATOM 1546 C C . THR B 1 57 ? 21.440 -22.088 36.231 1.00 58.44 265 THR B C 1
ATOM 1547 O O . THR B 1 57 ? 20.270 -21.827 35.933 1.00 60.17 265 THR B O 1
ATOM 1551 N N . ARG B 1 58 ? 21.831 -22.272 37.488 1.00 54.92 266 ARG B N 1
ATOM 1552 C CA . ARG B 1 58 ? 20.872 -22.167 38.573 1.00 54.46 266 ARG B CA 1
ATOM 1553 C C . ARG B 1 58 ? 20.337 -20.740 38.603 1.00 52.77 266 ARG B C 1
ATOM 1554 O O . ARG B 1 58 ? 19.130 -20.511 38.752 1.00 50.54 266 ARG B O 1
ATOM 1562 N N . ILE B 1 59 ? 21.247 -19.785 38.475 1.00 50.79 267 ILE B N 1
ATOM 1563 C CA . ILE B 1 59 ? 20.864 -18.382 38.471 1.00 52.69 267 ILE B CA 1
ATOM 1564 C C . ILE B 1 59 ? 19.799 -18.156 37.385 1.00 52.88 267 ILE B C 1
ATOM 1565 O O . ILE B 1 59 ? 18.726 -17.609 37.662 1.00 51.75 267 ILE B O 1
ATOM 1570 N N . LEU B 1 60 ? 20.102 -18.583 36.157 1.00 49.16 268 LEU B N 1
ATOM 1571 C CA . LEU B 1 60 ? 19.178 -18.444 35.036 1.00 48.46 268 LEU B CA 1
ATOM 1572 C C . LEU B 1 60 ? 17.831 -19.069 35.360 1.00 48.63 268 LEU B C 1
ATOM 1573 O O . LEU B 1 60 ? 16.781 -18.525 35.019 1.00 51.07 268 LEU B O 1
ATOM 1578 N N . GLN B 1 61 ? 17.864 -20.220 36.020 1.00 48.87 269 GLN B N 1
ATOM 1579 C CA . GLN B 1 61 ? 16.639 -20.912 36.381 1.00 49.76 269 GLN B CA 1
ATOM 1580 C C . GLN B 1 61 ? 15.828 -20.136 37.405 1.00 48.89 269 GLN B C 1
ATOM 1581 O O . GLN B 1 61 ? 14.599 -20.099 37.327 1.00 49.45 269 GLN B O 1
ATOM 1587 N N . MET B 1 62 ? 16.507 -19.516 38.365 1.00 47.60 270 MET B N 1
ATOM 1588 C CA . MET B 1 62 ? 15.810 -18.749 39.390 1.00 50.47 270 MET B CA 1
ATOM 1589 C C . MET B 1 62 ? 15.206 -17.476 38.791 1.00 47.76 270 MET B C 1
ATOM 1590 O O . MET B 1 62 ? 14.052 -17.128 39.073 1.00 45.77 270 MET B O 1
ATOM 1595 N N . GLU B 1 63 ? 15.990 -16.785 37.968 1.00 41.23 271 GLU B N 1
ATOM 1596 C CA . GLU B 1 63 ? 15.509 -15.582 37.301 1.00 40.65 271 GLU B CA 1
ATOM 1597 C C . GLU B 1 63 ? 14.260 -15.964 36.487 1.00 39.68 271 GLU B C 1
ATOM 1598 O O . GLU B 1 63 ? 13.246 -15.286 36.542 1.00 41.97 271 GLU B O 1
ATOM 1604 N N . GLU B 1 64 ? 14.342 -17.071 35.756 1.00 38.59 272 GLU B N 1
ATOM 1605 C CA . GLU B 1 64 ? 13.232 -17.521 34.919 1.00 43.08 272 GLU B CA 1
ATOM 1606 C C . GLU B 1 64 ? 11.975 -17.848 35.699 1.00 42.17 272 GLU B C 1
ATOM 1607 O O . GLU B 1 64 ? 10.893 -17.423 35.311 1.00 42.31 272 GLU B O 1
ATOM 1613 N N . GLU B 1 65 ? 12.106 -18.599 36.789 1.00 43.68 273 GLU B N 1
ATOM 1614 C CA . GLU B 1 65 ? 10.935 -18.955 37.590 1.00 46.05 273 GLU B CA 1
ATOM 1615 C C . GLU B 1 65 ? 10.263 -17.700 38.153 1.00 42.40 273 GLU B C 1
ATOM 1616 O O . GLU B 1 65 ? 9.041 -17.606 38.184 1.00 39.30 273 GLU B O 1
ATOM 1622 N N . TYR B 1 66 ? 11.071 -16.735 38.580 1.00 39.54 274 TYR B N 1
ATOM 1623 C CA . TYR B 1 66 ? 10.553 -15.478 39.110 1.00 40.51 274 TYR B CA 1
ATOM 1624 C C . TYR B 1 66 ? 9.780 -14.654 38.040 1.00 39.95 274 TYR B C 1
ATOM 1625 O O . TYR B 1 66 ? 8.614 -14.292 38.237 1.00 39.82 274 TYR B O 1
ATOM 1634 N N . ILE B 1 67 ? 10.434 -14.369 36.914 1.00 36.16 275 ILE B N 1
ATOM 1635 C CA . ILE B 1 67 ? 9.831 -13.585 35.835 1.00 32.27 275 ILE B CA 1
ATOM 1636 C C . ILE B 1 67 ? 8.587 -14.258 35.246 1.00 33.95 275 ILE B C 1
ATOM 1637 O O . ILE B 1 67 ? 7.611 -13.586 34.904 1.00 34.27 275 ILE B O 1
ATOM 1642 N N . HIS B 1 68 ? 8.626 -15.585 35.138 1.00 31.82 276 HIS B N 1
ATOM 1643 C CA . HIS B 1 68 ? 7.520 -16.361 34.590 1.00 31.45 276 HIS B CA 1
ATOM 1644 C C . HIS B 1 68 ? 6.256 -16.195 35.411 1.00 36.43 276 HIS B C 1
ATOM 1645 O O . HIS B 1 68 ? 5.175 -15.918 34.872 1.00 38.65 276 HIS B O 1
ATOM 1652 N N . GLN B 1 69 ? 6.393 -16.365 36.720 1.00 38.56 277 GLN B N 1
ATOM 1653 C CA . GLN B 1 69 ? 5.269 -16.218 37.623 1.00 40.82 277 GLN B CA 1
ATOM 1654 C C . GLN B 1 69 ? 4.742 -14.777 37.546 1.00 41.56 277 GLN B C 1
ATOM 1655 O O . GLN B 1 69 ? 3.521 -14.560 37.427 1.00 39.24 277 GLN B O 1
ATOM 1661 N N . LEU B 1 70 ? 5.652 -13.799 37.610 1.00 37.46 278 LEU B N 1
ATOM 1662 C CA . LEU B 1 70 ? 5.257 -12.386 37.505 1.00 36.69 278 LEU B CA 1
ATOM 1663 C C . LEU B 1 70 ? 4.405 -12.133 36.248 1.00 35.87 278 LEU B C 1
ATOM 1664 O O . LEU B 1 70 ? 3.292 -11.595 36.327 1.00 36.46 278 LEU B O 1
ATOM 1669 N N . CYS B 1 71 ? 4.921 -12.530 35.090 1.00 31.31 279 CYS B N 1
ATOM 1670 C CA . CYS B 1 71 ? 4.195 -12.324 33.841 1.00 33.86 279 CYS B CA 1
ATOM 1671 C C . CYS B 1 71 ? 2.872 -13.106 33.800 1.00 34.86 279 CYS B C 1
ATOM 1672 O O . CYS B 1 71 ? 1.876 -12.647 33.212 1.00 29.25 279 CYS B O 1
ATOM 1675 N N . GLU B 1 72 ? 2.865 -14.278 34.435 1.00 34.99 280 GLU B N 1
ATOM 1676 C CA . GLU B 1 72 ? 1.673 -15.105 34.469 1.00 37.54 280 GLU B CA 1
ATOM 1677 C C . GLU B 1 72 ? 0.598 -14.386 35.281 1.00 33.42 280 GLU B C 1
ATOM 1678 O O . GLU B 1 72 ? -0.570 -14.351 34.883 1.00 31.79 280 GLU B O 1
ATOM 1684 N N . ASP B 1 73 ? 0.984 -13.796 36.405 1.00 31.37 281 ASP B N 1
ATOM 1685 C CA . ASP B 1 73 ? 0.011 -13.063 37.211 1.00 35.52 281 ASP B CA 1
ATOM 1686 C C . ASP B 1 73 ? -0.639 -11.968 36.368 1.00 35.00 281 ASP B C 1
ATOM 1687 O O . ASP B 1 73 ? -1.856 -11.755 36.433 1.00 39.65 281 ASP B O 1
ATOM 1692 N N . ILE B 1 74 ? 0.172 -11.279 35.572 1.00 31.67 282 ILE B N 1
ATOM 1693 C CA . ILE B 1 74 ? -0.324 -10.200 34.722 1.00 32.60 282 ILE B CA 1
ATOM 1694 C C . ILE B 1 74 ? -1.152 -10.724 33.550 1.00 35.69 282 ILE B C 1
ATOM 1695 O O . ILE B 1 74 ? -2.272 -10.248 33.307 1.00 35.12 282 ILE B O 1
ATOM 1700 N N . ILE B 1 75 ? -0.601 -11.709 32.839 1.00 31.59 283 ILE B N 1
ATOM 1701 C CA . ILE B 1 75 ? -1.267 -12.287 31.679 1.00 32.06 283 ILE B CA 1
ATOM 1702 C C . ILE B 1 75 ? -2.655 -12.867 31.977 1.00 34.70 283 ILE B C 1
ATOM 1703 O O . ILE B 1 75 ? -3.536 -12.848 31.115 1.00 32.69 283 ILE B O 1
ATOM 1708 N N . GLN B 1 76 ? -2.862 -13.355 33.200 1.00 34.70 284 GLN B N 1
ATOM 1709 C CA . GLN B 1 76 ? -4.158 -13.914 33.568 1.00 37.13 284 GLN B CA 1
ATOM 1710 C C . GLN B 1 76 ? -5.319 -12.936 33.338 1.00 37.77 284 GLN B C 1
ATOM 1711 O O . GLN B 1 76 ? -6.434 -13.367 33.052 1.00 38.12 284 GLN B O 1
ATOM 1713 N N . LEU B 1 77 ? -5.063 -11.632 33.468 1.00 37.08 285 LEU B N 1
ATOM 1714 C CA . LEU B 1 77 ? -6.102 -10.611 33.283 1.00 37.06 285 LEU B CA 1
ATOM 1715 C C . LEU B 1 77 ? -6.351 -10.198 31.822 1.00 37.43 285 LEU B C 1
ATOM 1716 O O . LEU B 1 77 ? -7.132 -9.283 31.549 1.00 34.47 285 LEU B O 1
ATOM 1721 N N . LYS B 1 78 ? -5.674 -10.866 30.891 1.00 37.80 286 LYS B N 1
ATOM 1722 C CA . LYS B 1 78 ? -5.835 -10.576 29.473 1.00 37.08 286 LYS B CA 1
ATOM 1723 C C . LYS B 1 78 ? -5.737 -9.080 29.143 1.00 35.66 286 LYS B C 1
ATOM 1724 O O . LYS B 1 78 ? -6.660 -8.495 28.554 1.00 36.79 286 LYS B O 1
ATOM 1730 N N . PRO B 1 79 ? -4.627 -8.440 29.534 1.00 28.61 287 PRO B N 1
ATOM 1731 C CA . PRO B 1 79 ? -4.442 -7.014 29.253 1.00 31.72 287 PRO B CA 1
ATOM 1732 C C . PRO B 1 79 ? -3.919 -6.830 27.823 1.00 31.13 287 PRO B C 1
ATOM 1733 O O . PRO B 1 79 ? -3.340 -7.761 27.253 1.00 29.39 287 PRO B O 1
ATOM 1737 N N . ASP B 1 80 ? -4.151 -5.648 27.247 1.00 32.15 288 ASP B N 1
ATOM 1738 C CA . ASP B 1 80 ? -3.647 -5.319 25.905 1.00 30.98 288 ASP B CA 1
ATOM 1739 C C . ASP B 1 80 ? -2.373 -4.527 26.117 1.00 30.03 288 ASP B C 1
ATOM 1740 O O . ASP B 1 80 ? -1.451 -4.591 25.319 1.00 32.70 288 ASP B O 1
ATOM 1745 N N . VAL B 1 81 ? -2.321 -3.797 27.224 1.00 30.01 289 VAL B N 1
ATOM 1746 C CA . VAL B 1 81 ? -1.164 -2.966 27.519 1.00 33.15 289 VAL B CA 1
ATOM 1747 C C . VAL B 1 81 ? -0.789 -3.073 28.997 1.00 30.60 289 VAL B C 1
ATOM 1748 O O . VAL B 1 81 ? -1.657 -3.143 29.863 1.00 34.12 289 VAL B O 1
ATOM 1752 N N . VAL B 1 82 ? 0.507 -3.093 29.265 1.00 28.63 290 VAL B N 1
ATOM 1753 C CA . VAL B 1 82 ? 1.041 -3.145 30.614 1.00 30.20 290 VAL B CA 1
ATOM 1754 C C . VAL B 1 82 ? 2.040 -1.985 30.708 1.00 29.35 290 VAL B C 1
ATOM 1755 O O . VAL B 1 82 ? 2.971 -1.891 29.908 1.00 28.75 290 VAL B O 1
ATOM 1759 N N . ILE B 1 83 ? 1.840 -1.100 31.676 1.00 31.74 291 ILE B N 1
ATOM 1760 C CA . ILE B 1 83 ? 2.724 0.042 31.852 1.00 32.47 291 ILE B CA 1
ATOM 1761 C C . ILE B 1 83 ? 3.210 0.099 33.301 1.00 36.03 291 ILE B C 1
ATOM 1762 O O . ILE B 1 83 ? 2.411 -0.040 34.225 1.00 35.00 291 ILE B O 1
ATOM 1767 N N . THR B 1 84 ? 4.509 0.310 33.493 1.00 32.20 292 THR B N 1
ATOM 1768 C CA . THR B 1 84 ? 5.060 0.410 34.835 1.00 34.16 292 THR B CA 1
ATOM 1769 C C . THR B 1 84 ? 6.020 1.594 34.997 1.00 35.99 292 THR B C 1
ATOM 1770 O O . THR B 1 84 ? 6.598 2.091 34.023 1.00 32.29 292 THR B O 1
ATOM 1774 N N . GLU B 1 85 ? 6.179 2.044 36.241 1.00 37.50 293 GLU B N 1
ATOM 1775 C CA . GLU B 1 85 ? 7.081 3.150 36.551 1.00 34.07 293 GLU B CA 1
ATOM 1776 C C . GLU B 1 85 ? 8.533 2.665 36.586 1.00 34.61 293 GLU B C 1
ATOM 1777 O O . GLU B 1 85 ? 9.458 3.474 36.492 1.00 30.91 293 GLU B O 1
ATOM 1783 N N . LYS B 1 86 ? 8.740 1.352 36.703 1.00 33.36 294 LYS B N 1
ATOM 1784 C CA . LYS B 1 86 ? 10.115 0.833 36.758 1.00 37.82 294 LYS B CA 1
ATOM 1785 C C . LYS B 1 86 ? 10.554 0.146 35.468 1.00 35.63 294 LYS B C 1
ATOM 1786 O O . LYS B 1 86 ? 10.061 0.458 34.380 1.00 38.83 294 LYS B O 1
ATOM 1792 N N . GLY B 1 87 ? 11.479 -0.795 35.579 1.00 33.75 295 GLY B N 1
ATOM 1793 C CA . GLY B 1 87 ? 11.956 -1.471 34.386 1.00 30.03 295 GLY B CA 1
ATOM 1794 C C . GLY B 1 87 ? 11.218 -2.740 33.980 1.00 31.94 295 GLY B C 1
ATOM 1795 O O . GLY B 1 87 ? 10.387 -3.273 34.748 1.00 28.25 295 GLY B O 1
ATOM 1796 N N . ILE B 1 88 ? 11.505 -3.180 32.746 1.00 30.78 296 ILE B N 1
ATOM 1797 C CA . ILE B 1 88 ? 10.975 -4.403 32.156 1.00 32.38 296 ILE B CA 1
ATOM 1798 C C . ILE B 1 88 ? 12.163 -5.095 31.490 1.00 32.70 296 ILE B C 1
ATOM 1799 O O . ILE B 1 88 ? 12.751 -4.552 30.562 1.00 34.24 296 ILE B O 1
ATOM 1804 N N . SER B 1 89 ? 12.513 -6.291 31.958 1.00 32.94 297 SER B N 1
ATOM 1805 C CA . SER B 1 89 ? 13.662 -7.021 31.418 1.00 33.56 297 SER B CA 1
ATOM 1806 C C . SER B 1 89 ? 13.392 -7.701 30.080 1.00 33.25 297 SER B C 1
ATOM 1807 O O . SER B 1 89 ? 12.242 -7.862 29.681 1.00 32.26 297 SER B O 1
ATOM 1810 N N . ASP B 1 90 ? 14.460 -8.121 29.398 1.00 32.82 298 ASP B N 1
ATOM 1811 C CA . ASP B 1 90 ? 14.308 -8.806 28.123 1.00 33.71 298 ASP B CA 1
ATOM 1812 C C . ASP B 1 90 ? 13.442 -10.064 28.246 1.00 34.74 298 ASP B C 1
ATOM 1813 O O . ASP B 1 90 ? 12.554 -10.294 27.400 1.00 35.29 298 ASP B O 1
ATOM 1818 N N . LEU B 1 91 ? 13.677 -10.877 29.280 1.00 32.29 299 LEU B N 1
ATOM 1819 C CA . LEU B 1 91 ? 12.861 -12.092 29.462 1.00 31.85 299 LEU B CA 1
ATOM 1820 C C . LEU B 1 91 ? 11.380 -11.736 29.679 1.00 28.34 299 LEU B C 1
ATOM 1821 O O . LEU B 1 91 ? 10.510 -12.390 29.134 1.00 31.55 299 LEU B O 1
ATOM 1826 N N . ALA B 1 92 ? 11.099 -10.704 30.474 1.00 30.19 300 ALA B N 1
ATOM 1827 C CA . ALA B 1 92 ? 9.721 -10.282 30.711 1.00 29.46 300 ALA B CA 1
ATOM 1828 C C . ALA B 1 92 ? 9.065 -9.815 29.404 1.00 29.26 300 ALA B C 1
ATOM 1829 O O . ALA B 1 92 ? 7.917 -10.196 29.079 1.00 30.03 300 ALA B O 1
ATOM 1831 N N . GLN B 1 93 ? 9.800 -8.978 28.669 1.00 28.84 301 GLN B N 1
ATOM 1832 C CA . GLN B 1 93 ? 9.349 -8.471 27.378 1.00 28.85 301 GLN B CA 1
ATOM 1833 C C . GLN B 1 93 ? 9.050 -9.659 26.487 1.00 32.37 301 GLN B C 1
ATOM 1834 O O . GLN B 1 93 ? 8.064 -9.667 25.739 1.00 31.05 301 GLN B O 1
ATOM 1840 N N . HIS B 1 94 ? 9.897 -10.675 26.574 1.00 26.96 302 HIS B N 1
ATOM 1841 C CA . HIS B 1 94 ? 9.682 -11.864 25.778 1.00 29.87 302 HIS B CA 1
ATOM 1842 C C . HIS B 1 94 ? 8.377 -12.586 26.145 1.00 31.72 302 HIS B C 1
ATOM 1843 O O . HIS B 1 94 ? 7.625 -13.003 25.253 1.00 29.45 302 HIS B O 1
ATOM 1850 N N . TYR B 1 95 ? 8.093 -12.737 27.441 1.00 29.22 303 TYR B N 1
ATOM 1851 C CA . TYR B 1 95 ? 6.875 -13.439 27.838 1.00 32.22 303 TYR B CA 1
ATOM 1852 C C . TYR B 1 95 ? 5.617 -12.621 27.603 1.00 33.54 303 TYR B C 1
ATOM 1853 O O . TYR B 1 95 ? 4.569 -13.186 27.291 1.00 30.58 303 TYR B O 1
ATOM 1862 N N . LEU B 1 96 ? 5.713 -11.298 27.753 1.00 32.41 304 LEU B N 1
ATOM 1863 C CA . LEU B 1 96 ? 4.555 -10.455 27.512 1.00 29.85 304 LEU B CA 1
ATOM 1864 C C . LEU B 1 96 ? 4.248 -10.455 25.998 1.00 32.07 304 LEU B C 1
ATOM 1865 O O . LEU B 1 96 ? 3.079 -10.515 25.582 1.00 30.89 304 LEU B O 1
ATOM 1870 N N . MET B 1 97 ? 5.279 -10.410 25.156 1.00 28.28 305 MET B N 1
ATOM 1871 C CA . MET B 1 97 ? 5.009 -10.418 23.717 1.00 31.71 305 MET B CA 1
ATOM 1872 C C . MET B 1 97 ? 4.403 -11.737 23.271 1.00 35.68 305 MET B C 1
ATOM 1873 O O . MET B 1 97 ? 3.591 -11.774 22.338 1.00 34.73 305 MET B O 1
ATOM 1878 N N . ARG B 1 98 ? 4.794 -12.829 23.928 1.00 38.12 306 ARG B N 1
ATOM 1879 C CA . ARG B 1 98 ? 4.231 -14.127 23.588 1.00 39.49 306 ARG B CA 1
ATOM 1880 C C . ARG B 1 98 ? 2.719 -14.093 23.871 1.00 37.48 306 ARG B C 1
ATOM 1881 O O . ARG B 1 98 ? 1.971 -14.880 23.320 1.00 33.79 306 ARG B O 1
ATOM 1889 N N . ALA B 1 99 ? 2.278 -13.168 24.722 1.00 37.10 307 ALA B N 1
ATOM 1890 C CA . ALA B 1 99 ? 0.861 -13.055 25.065 1.00 36.75 307 ALA B CA 1
ATOM 1891 C C . ALA B 1 99 ? 0.161 -11.904 24.337 1.00 34.43 307 ALA B C 1
ATOM 1892 O O . ALA B 1 99 ? -0.981 -11.565 24.644 1.00 37.73 307 ALA B O 1
ATOM 1894 N N . ASN B 1 100 ? 0.854 -11.317 23.372 1.00 36.01 308 ASN B N 1
ATOM 1895 C CA . ASN B 1 100 ? 0.332 -10.206 22.568 1.00 39.09 308 ASN B CA 1
ATOM 1896 C C . ASN B 1 100 ? 0.067 -8.934 23.375 1.00 34.31 308 ASN B C 1
ATOM 1897 O O . ASN B 1 100 ? -0.882 -8.215 23.118 1.00 29.46 308 ASN B O 1
ATOM 1902 N N . VAL B 1 101 ? 0.946 -8.656 24.332 1.00 34.43 309 VAL B N 1
ATOM 1903 C CA . VAL B 1 101 ? 0.844 -7.484 25.187 1.00 35.49 309 VAL B CA 1
ATOM 1904 C C . VAL B 1 101 ? 1.846 -6.375 24.799 1.00 37.06 309 VAL B C 1
ATOM 1905 O O . VAL B 1 101 ? 3.036 -6.628 24.620 1.00 39.47 309 VAL B O 1
ATOM 1909 N N . THR B 1 102 ? 1.356 -5.149 24.672 1.00 32.88 310 THR B N 1
ATOM 1910 C CA . THR B 1 102 ? 2.215 -4.010 24.354 1.00 33.53 310 THR B CA 1
ATOM 1911 C C . THR B 1 102 ? 2.719 -3.474 25.710 1.00 36.35 310 THR B C 1
ATOM 1912 O O . THR B 1 102 ? 1.920 -3.297 26.629 1.00 41.62 310 THR B O 1
ATOM 1916 N N . ALA B 1 103 ? 4.021 -3.218 25.839 1.00 31.69 311 ALA B N 1
ATOM 1917 C CA . ALA B 1 103 ? 4.583 -2.759 27.118 1.00 30.61 311 ALA B CA 1
ATOM 1918 C C . ALA B 1 103 ? 5.350 -1.427 27.066 1.00 29.66 311 ALA B C 1
ATOM 1919 O O . ALA B 1 103 ? 6.041 -1.115 26.095 1.00 30.61 311 ALA B O 1
ATOM 1921 N N . ILE B 1 104 ? 5.218 -0.659 28.139 1.00 28.88 312 ILE B N 1
ATOM 1922 C CA . ILE B 1 104 ? 5.856 0.639 28.267 1.00 31.51 312 ILE B CA 1
ATOM 1923 C C . ILE B 1 104 ? 6.542 0.708 29.614 1.00 27.16 312 ILE B C 1
ATOM 1924 O O . ILE B 1 104 ? 5.897 0.528 30.635 1.00 28.53 312 ILE B O 1
ATOM 1929 N N . ARG B 1 105 ? 7.845 0.971 29.611 1.00 27.28 313 ARG B N 1
ATOM 1930 C CA . ARG B 1 105 ? 8.617 1.060 30.851 1.00 28.08 313 ARG B CA 1
ATOM 1931 C C . ARG B 1 105 ? 8.977 2.491 31.276 1.00 31.90 313 ARG B C 1
ATOM 1932 O O . ARG B 1 105 ? 8.911 3.428 30.484 1.00 31.01 313 ARG B O 1
ATOM 1940 N N . ARG B 1 106 ? 9.343 2.643 32.546 1.00 32.64 314 ARG B N 1
ATOM 1941 C CA . ARG B 1 106 ? 9.821 3.916 33.075 1.00 34.70 314 ARG B CA 1
ATOM 1942 C C . ARG B 1 106 ? 8.972 5.149 32.899 1.00 36.22 314 ARG B C 1
ATOM 1943 O O . ARG B 1 106 ? 9.497 6.224 32.605 1.00 36.40 314 ARG B O 1
ATOM 1951 N N . VAL B 1 107 ? 7.668 5.000 33.080 1.00 35.86 315 VAL B N 1
ATOM 1952 C CA . VAL B 1 107 ? 6.768 6.130 32.979 1.00 34.69 315 VAL B CA 1
ATOM 1953 C C . VAL B 1 107 ? 6.858 6.863 34.321 1.00 34.27 315 VAL B C 1
ATOM 1954 O O . VAL B 1 107 ? 7.059 6.243 35.369 1.00 31.37 315 VAL B O 1
ATOM 1958 N N . ARG B 1 108 ? 6.722 8.178 34.304 1.00 33.71 316 ARG B N 1
ATOM 1959 C CA . ARG B 1 108 ? 6.802 8.934 35.550 1.00 30.99 316 ARG B CA 1
ATOM 1960 C C . ARG B 1 108 ? 5.579 8.661 36.422 1.00 35.31 316 ARG B C 1
ATOM 1961 O O . ARG B 1 108 ? 4.494 8.327 35.906 1.00 29.57 316 ARG B O 1
ATOM 1969 N N . LYS B 1 109 ? 5.756 8.811 37.740 1.00 29.39 317 LYS B N 1
ATOM 1970 C CA . LYS B 1 109 ? 4.678 8.588 38.673 1.00 28.75 317 LYS B CA 1
ATOM 1971 C C . LYS B 1 109 ? 3.508 9.530 38.356 1.00 31.79 317 LYS B C 1
ATOM 1972 O O . LYS B 1 109 ? 2.346 9.106 38.365 1.00 30.61 317 LYS B O 1
ATOM 1978 N N . THR B 1 110 ? 3.803 10.801 38.082 1.00 30.58 318 THR B N 1
ATOM 1979 C CA . THR B 1 110 ? 2.754 11.759 37.728 1.00 31.30 318 THR B CA 1
ATOM 1980 C C . THR B 1 110 ? 1.965 11.299 36.478 1.00 31.18 318 THR B C 1
ATOM 1981 O O . THR B 1 110 ? 0.723 11.287 36.486 1.00 31.56 318 THR B O 1
ATOM 1985 N N . ASP B 1 111 ? 2.671 10.903 35.415 1.00 30.43 319 ASP B N 1
ATOM 1986 C CA . ASP B 1 111 ? 1.969 10.454 34.204 1.00 31.70 319 ASP B CA 1
ATOM 1987 C C . ASP B 1 111 ? 1.132 9.221 34.473 1.00 31.57 319 ASP B C 1
ATOM 1988 O O . ASP B 1 111 ? -0.010 9.136 33.994 1.00 30.75 319 ASP B O 1
ATOM 1993 N N . ASN B 1 112 ? 1.702 8.263 35.216 1.00 27.06 320 ASN B N 1
ATOM 1994 C CA . ASN B 1 112 ? 1.002 7.018 35.538 1.00 28.85 320 ASN B CA 1
ATOM 1995 C C . ASN B 1 112 ? -0.308 7.364 36.278 1.00 33.14 320 ASN B C 1
ATOM 1996 O O . ASN B 1 112 ? -1.356 6.755 36.026 1.00 29.37 320 ASN B O 1
ATOM 2001 N N . ASN B 1 113 ? -0.269 8.360 37.169 1.00 31.77 321 ASN B N 1
ATOM 2002 C CA . ASN B 1 113 ? -1.491 8.726 37.881 1.00 31.55 321 ASN B CA 1
ATOM 2003 C C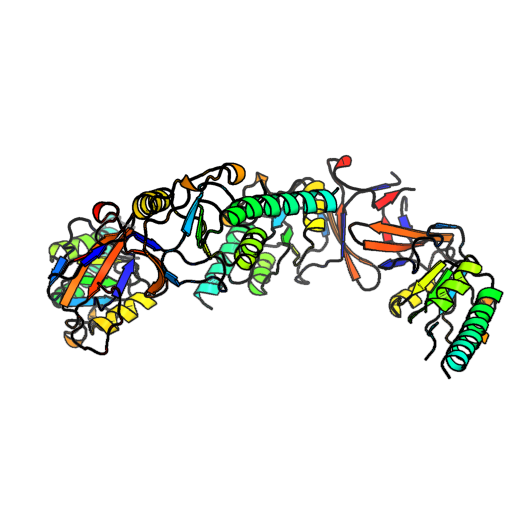 . ASN B 1 113 ? -2.544 9.316 36.945 1.00 31.64 321 ASN B C 1
ATOM 2004 O O . ASN B 1 113 ? -3.742 9.058 37.121 1.00 30.07 321 ASN B O 1
ATOM 2009 N N . ARG B 1 114 ? -2.090 10.082 35.941 1.00 32.91 322 ARG B N 1
ATOM 2010 C CA . ARG B 1 114 ? -2.979 10.687 34.932 1.00 31.48 322 ARG B CA 1
ATOM 2011 C C . ARG B 1 114 ? -3.605 9.602 34.072 1.00 30.99 322 ARG B C 1
ATOM 2012 O O . ARG B 1 114 ? -4.776 9.702 33.686 1.00 32.45 322 ARG B O 1
ATOM 2020 N N . ILE B 1 115 ? -2.826 8.569 33.755 1.00 25.73 323 ILE B N 1
ATOM 2021 C CA . ILE B 1 115 ? -3.352 7.457 32.967 1.00 27.33 323 ILE B CA 1
ATOM 2022 C C . ILE B 1 115 ? -4.428 6.707 33.772 1.00 26.09 323 ILE B C 1
ATOM 2023 O O . ILE B 1 115 ? -5.483 6.311 33.235 1.00 25.22 323 ILE B O 1
ATOM 2028 N N . ALA B 1 116 ? -4.173 6.541 35.065 1.00 26.54 324 ALA B N 1
ATOM 2029 C CA . ALA B 1 116 ? -5.111 5.860 35.956 1.00 30.68 324 ALA B CA 1
ATOM 2030 C C . ALA B 1 116 ? -6.473 6.539 35.948 1.00 31.02 324 ALA B C 1
ATOM 2031 O O . ALA B 1 116 ? -7.508 5.862 35.885 1.00 32.23 324 ALA B O 1
ATOM 2033 N N . ARG B 1 117 ? -6.458 7.872 36.016 1.00 32.50 325 ARG B N 1
ATOM 2034 C CA . ARG B 1 117 ? -7.679 8.667 36.023 1.00 31.64 325 ARG B CA 1
ATOM 2035 C C . ARG B 1 117 ? -8.368 8.594 34.673 1.00 31.64 325 ARG B C 1
ATOM 2036 O O . ARG B 1 117 ? -9.600 8.468 34.600 1.00 37.52 325 ARG B O 1
ATOM 2038 N N . ALA B 1 118 ? -7.577 8.661 33.601 1.00 28.87 326 ALA B N 1
ATOM 2039 C CA . ALA B 1 118 ? -8.125 8.615 32.252 1.00 27.07 326 ALA B CA 1
ATOM 2040 C C . ALA B 1 118 ? -8.795 7.286 31.902 1.00 33.25 326 ALA B C 1
ATOM 2041 O O . ALA B 1 118 ? -9.892 7.288 31.324 1.00 28.38 326 ALA B O 1
ATOM 2043 N N . CYS B 1 119 ? -8.164 6.157 32.267 1.00 28.80 327 CYS B N 1
ATOM 2044 C CA . CYS B 1 119 ? -8.731 4.867 31.919 1.00 32.49 327 CYS B CA 1
ATOM 2045 C C . CYS B 1 119 ? -9.379 4.066 33.036 1.00 38.80 327 CYS B C 1
ATOM 2046 O O . CYS B 1 119 ? -9.910 2.973 32.784 1.00 38.06 327 CYS B O 1
ATOM 2049 N N . GLY B 1 120 ? -9.321 4.567 34.265 1.00 36.58 328 GLY B N 1
ATOM 2050 C CA . GLY B 1 120 ? -9.955 3.839 35.347 1.00 40.94 328 GLY B CA 1
ATOM 2051 C C . GLY B 1 120 ? -9.170 2.722 36.005 1.00 41.57 328 GLY B C 1
ATOM 2052 O O . GLY B 1 120 ? -9.676 2.095 36.935 1.00 46.42 328 GLY B O 1
ATOM 2053 N N . ALA B 1 121 ? -7.947 2.463 35.560 1.00 37.53 329 ALA B N 1
ATOM 2054 C CA . ALA B 1 121 ? -7.169 1.397 36.183 1.00 37.49 329 ALA B CA 1
ATOM 2055 C C . ALA B 1 121 ? -6.579 1.805 37.529 1.00 37.61 329 ALA B C 1
ATOM 2056 O O . ALA B 1 121 ? -6.503 2.981 37.860 1.00 37.09 329 ALA B O 1
ATOM 2058 N N . ARG B 1 122 ? -6.168 0.814 38.307 1.00 38.02 330 ARG B N 1
ATOM 2059 C CA . ARG B 1 122 ? -5.551 1.076 39.591 1.00 37.20 330 ARG B CA 1
ATOM 2060 C C . ARG B 1 122 ? -4.084 0.713 39.450 1.00 34.20 330 ARG B C 1
ATOM 2061 O O . ARG B 1 122 ? -3.740 -0.341 38.936 1.00 32.77 330 ARG B O 1
ATOM 2069 N N . ILE B 1 123 ? -3.205 1.593 39.890 1.00 33.56 331 ILE B N 1
ATOM 2070 C CA . ILE B 1 123 ? -1.787 1.281 39.818 1.00 32.74 331 ILE B CA 1
ATOM 2071 C C . ILE B 1 123 ? -1.568 0.264 40.937 1.00 31.86 331 ILE B C 1
ATOM 2072 O O . ILE B 1 123 ? -1.924 0.542 42.079 1.00 34.62 331 ILE B O 1
ATOM 2077 N N . VAL B 1 124 ? -1.037 -0.920 40.634 1.00 31.15 332 VAL B N 1
ATOM 2078 C CA . VAL B 1 124 ? -0.800 -1.884 41.706 1.00 32.82 332 VAL B CA 1
ATOM 2079 C C . VAL B 1 124 ? 0.696 -2.134 41.862 1.00 33.09 332 VAL B C 1
ATOM 2080 O O . VAL B 1 124 ? 1.447 -1.999 40.902 1.00 30.28 332 VAL B O 1
ATOM 2084 N N . SER B 1 125 ? 1.110 -2.493 43.079 1.00 32.65 333 SER B N 1
ATOM 2085 C CA . SER B 1 125 ? 2.510 -2.755 43.396 1.00 38.05 333 SER B CA 1
ATOM 2086 C C . SER B 1 125 ? 2.859 -4.233 43.329 1.00 38.83 333 SER B C 1
ATOM 2087 O O . SER B 1 125 ? 4.001 -4.604 43.057 1.00 43.66 333 SER B O 1
ATOM 2090 N N . ARG B 1 126 ? 1.879 -5.087 43.585 1.00 38.96 334 ARG B N 1
ATOM 2091 C CA . ARG B 1 126 ? 2.121 -6.532 43.559 1.00 38.39 334 ARG B CA 1
ATOM 2092 C C . ARG B 1 126 ? 1.167 -7.239 42.591 1.00 34.38 334 ARG B C 1
ATOM 2093 O O . ARG B 1 126 ? -0.009 -7.419 42.890 1.00 34.98 334 ARG B O 1
ATOM 2101 N N . PRO B 1 127 ? 1.672 -7.669 41.425 1.00 34.21 335 PRO B N 1
ATOM 2102 C CA . PRO B 1 127 ? 0.845 -8.350 40.428 1.00 32.91 335 PRO B CA 1
ATOM 2103 C C . PRO B 1 127 ? -0.076 -9.456 40.957 1.00 38.92 335 PRO B C 1
ATOM 2104 O O . PRO B 1 127 ? -1.205 -9.621 40.447 1.00 36.96 335 PRO B O 1
ATOM 2108 N N . GLU B 1 128 ? 0.368 -10.193 41.982 1.00 35.38 336 GLU B N 1
ATOM 2109 C CA . GLU B 1 128 ? -0.458 -11.261 42.579 1.00 38.80 336 GLU B CA 1
ATOM 2110 C C . GLU B 1 128 ? -1.831 -10.753 42.979 1.00 36.24 336 GLU B C 1
ATOM 2111 O O . GLU B 1 128 ? -2.790 -11.513 43.023 1.00 33.96 336 GLU B O 1
ATOM 2117 N N . GLU B 1 129 ? -1.909 -9.474 43.324 1.00 34.54 337 GLU B N 1
ATOM 2118 C CA . GLU B 1 129 ? -3.159 -8.885 43.795 1.00 39.23 337 GLU B CA 1
ATOM 2119 C C . GLU B 1 129 ? -4.156 -8.572 42.692 1.00 36.63 337 GLU B C 1
ATOM 2120 O O . GLU B 1 129 ? -5.337 -8.409 42.964 1.00 38.01 337 GLU B O 1
ATOM 2126 N N . LEU B 1 130 ? -3.675 -8.479 41.456 1.00 38.36 338 LEU B N 1
ATOM 2127 C CA . LEU B 1 130 ? -4.513 -8.110 40.323 1.00 39.85 338 LEU B CA 1
ATOM 2128 C C . LEU B 1 130 ? -5.879 -8.767 40.198 1.00 41.53 338 LEU B C 1
ATOM 2129 O O . LEU B 1 130 ? -6.024 -9.984 40.326 1.00 44.99 338 LEU B O 1
ATOM 2134 N N . ARG B 1 131 ? -6.882 -7.932 39.960 1.00 40.29 339 ARG B N 1
ATOM 2135 C CA . ARG B 1 131 ? -8.252 -8.381 39.752 1.00 41.71 339 ARG B CA 1
ATOM 2136 C C . ARG B 1 131 ? -8.898 -7.504 38.659 1.00 39.47 339 ARG B C 1
ATOM 2137 O O . ARG B 1 131 ? -8.411 -6.414 38.341 1.00 38.45 339 ARG B O 1
ATOM 2145 N N . GLU B 1 132 ? -9.973 -8.000 38.062 1.00 38.25 340 GLU B N 1
ATOM 2146 C CA . GLU B 1 132 ? -10.671 -7.283 37.004 1.00 38.75 340 GLU B CA 1
ATOM 2147 C C . GLU B 1 132 ? -10.880 -5.803 37.351 1.00 39.88 340 GLU B C 1
ATOM 2148 O O . GLU B 1 132 ? -10.618 -4.927 36.536 1.00 41.46 340 GLU B O 1
ATOM 2154 N N . ASP B 1 133 ? -11.333 -5.533 38.570 1.00 39.96 341 ASP B N 1
ATOM 2155 C CA . ASP B 1 133 ? -11.570 -4.167 39.032 1.00 41.63 341 ASP B CA 1
ATOM 2156 C C . ASP B 1 133 ? -10.343 -3.255 38.826 1.00 43.21 341 ASP B C 1
ATOM 2157 O O . ASP B 1 133 ? -10.467 -2.032 38.772 1.00 41.40 341 ASP B O 1
ATOM 2162 N N . ASP B 1 134 ? -9.160 -3.849 38.730 1.00 39.46 342 ASP B N 1
ATOM 2163 C CA . ASP B 1 134 ? -7.943 -3.077 38.535 1.00 37.53 342 ASP B CA 1
ATOM 2164 C C . ASP B 1 134 ? -7.655 -2.718 37.069 1.00 39.58 342 ASP B C 1
ATOM 2165 O O . ASP B 1 134 ? -6.826 -1.838 36.785 1.00 34.02 342 ASP B O 1
ATOM 2170 N N . VAL B 1 135 ? -8.347 -3.396 36.151 1.00 34.45 343 VAL B N 1
ATOM 2171 C CA . VAL B 1 135 ? -8.130 -3.196 34.728 1.00 32.37 343 VAL B CA 1
ATOM 2172 C C . VAL B 1 135 ? -8.868 -1.990 34.183 1.00 33.72 343 VAL B C 1
ATOM 2173 O O . VAL B 1 135 ? -10.087 -1.856 34.340 1.00 35.95 343 VAL B O 1
ATOM 2177 N N . GLY B 1 136 ? -8.107 -1.112 33.537 1.00 32.42 344 GLY B N 1
ATOM 2178 C CA . GLY B 1 136 ? -8.678 0.086 32.976 1.00 26.94 344 GLY B CA 1
ATOM 2179 C C . GLY B 1 136 ? -9.305 -0.164 31.628 1.00 31.82 344 GLY B C 1
ATOM 2180 O O . GLY B 1 136 ? -8.619 -0.558 30.697 1.00 33.66 344 GLY B O 1
ATOM 2181 N N . THR B 1 137 ? -10.611 0.053 31.528 1.00 28.59 345 THR B N 1
ATOM 2182 C CA . THR B 1 137 ? -11.326 -0.127 30.275 1.00 33.27 345 THR B CA 1
ATOM 2183 C C . THR B 1 137 ? -11.957 1.220 29.859 1.00 32.04 345 THR B C 1
ATOM 2184 O O . THR B 1 137 ? -12.641 1.303 28.840 1.00 33.09 345 THR B O 1
ATOM 2188 N N . GLY B 1 138 ? -11.694 2.262 30.649 1.00 31.85 346 GLY B N 1
ATOM 2189 C CA . GLY B 1 138 ? -12.238 3.583 30.397 1.00 34.42 346 GLY B CA 1
ATOM 2190 C C . GLY B 1 138 ? -11.791 4.388 29.178 1.00 38.28 346 GLY B C 1
ATOM 2191 O O . GLY B 1 138 ? -12.526 5.259 28.694 1.00 37.93 346 GLY B O 1
ATOM 2192 N N . ALA B 1 139 ? -10.584 4.139 28.690 1.00 34.93 347 ALA B N 1
ATOM 2193 C CA . ALA B 1 139 ? -10.100 4.863 27.523 1.00 34.74 347 ALA B CA 1
ATOM 2194 C C . ALA B 1 139 ? -10.378 4.038 26.265 1.00 33.48 347 ALA B C 1
ATOM 2195 O O . ALA B 1 139 ? -10.138 2.828 26.236 1.00 37.02 347 ALA B O 1
ATOM 2197 N N . GLY B 1 140 ? -10.891 4.688 25.226 1.00 32.44 348 GLY B N 1
ATOM 2198 C CA . GLY B 1 140 ? -11.197 3.968 24.001 1.00 30.25 348 GLY B CA 1
ATOM 2199 C C . GLY B 1 140 ? -10.072 3.815 22.981 1.00 33.28 348 GLY B C 1
ATOM 2200 O O . GLY B 1 140 ? -10.246 3.129 21.965 1.00 28.40 348 GLY B O 1
ATOM 2201 N N . LEU B 1 141 ? -8.910 4.419 23.232 1.00 28.23 349 LEU B N 1
ATOM 2202 C CA . LEU B 1 141 ? -7.849 4.299 22.259 1.00 28.86 349 LEU B CA 1
ATOM 2203 C C . LEU B 1 141 ? -6.442 4.548 22.786 1.00 27.92 349 LEU B C 1
ATOM 2204 O O . LEU B 1 141 ? -6.222 5.483 23.550 1.00 31.79 349 LEU B O 1
ATOM 2209 N N . LEU B 1 142 ? -5.501 3.691 22.397 1.00 27.57 350 LEU B N 1
ATOM 2210 C CA . LEU B 1 142 ? -4.104 3.928 22.737 1.00 28.91 350 LEU B CA 1
ATOM 2211 C C . LEU B 1 142 ? -3.418 3.962 21.373 1.00 28.54 350 LEU B C 1
ATOM 2212 O O . LEU B 1 142 ? -3.656 3.100 20.537 1.00 30.68 350 LEU B O 1
ATOM 2217 N N . GLU B 1 143 ? -2.595 4.976 21.136 1.00 29.83 351 GLU B N 1
ATOM 2218 C CA . GLU B 1 143 ? -1.891 5.083 19.866 1.00 27.40 351 GLU B CA 1
ATOM 2219 C C . GLU B 1 143 ? -0.547 5.785 20.032 1.00 28.91 351 GLU B C 1
ATOM 2220 O O . GLU B 1 143 ? -0.459 6.809 20.705 1.00 28.40 351 GLU B O 1
ATOM 2226 N N . ILE B 1 144 ? 0.500 5.235 19.423 1.00 27.96 352 ILE B N 1
ATOM 2227 C CA . ILE B 1 144 ? 1.803 5.862 19.513 1.00 29.15 352 ILE B CA 1
ATOM 2228 C C . ILE B 1 144 ? 2.108 6.550 18.189 1.00 31.00 352 ILE B C 1
ATOM 2229 O O . ILE B 1 144 ? 2.076 5.942 17.127 1.00 34.63 352 ILE B O 1
ATOM 2234 N N . LYS B 1 145 ? 2.417 7.831 18.273 1.00 31.94 353 LYS B N 1
ATOM 2235 C CA . LYS B 1 145 ? 2.687 8.631 17.099 1.00 35.61 353 LYS B CA 1
ATOM 2236 C C . LYS B 1 145 ? 4.036 9.341 17.225 1.00 34.09 353 LYS B C 1
ATOM 2237 O O . LYS B 1 145 ? 4.408 9.791 18.308 1.00 34.11 353 LYS B O 1
ATOM 2243 N N . LYS B 1 146 ? 4.762 9.438 16.118 1.00 30.64 354 LYS B N 1
ATOM 2244 C CA . LYS B 1 146 ? 6.023 10.148 16.131 1.00 32.57 354 LYS B CA 1
ATOM 2245 C C . LYS B 1 146 ? 5.752 11.622 15.782 1.00 32.78 354 LYS B C 1
ATOM 2246 O O . LYS B 1 146 ? 5.138 11.913 14.763 1.00 34.31 354 LYS B O 1
ATOM 2252 N N . ILE B 1 147 ? 6.171 12.541 16.647 1.00 29.70 355 ILE B N 1
ATOM 2253 C CA . ILE B 1 147 ? 6.000 13.970 16.398 1.00 31.93 355 ILE B CA 1
ATOM 2254 C C . ILE B 1 147 ? 7.390 14.615 16.477 1.00 29.66 355 ILE B C 1
ATOM 2255 O O . ILE B 1 147 ? 7.957 14.760 17.561 1.00 24.98 355 ILE B O 1
ATOM 2260 N N . GLY B 1 148 ? 7.930 14.997 15.318 1.00 31.28 356 GLY B N 1
ATOM 2261 C CA . GLY B 1 148 ? 9.261 15.569 15.290 1.00 30.79 356 GLY B CA 1
ATOM 2262 C C . GLY B 1 148 ? 10.235 14.407 15.412 1.00 30.15 356 GLY B C 1
ATOM 2263 O O . GLY B 1 148 ? 10.154 13.453 14.652 1.00 27.52 356 GLY B O 1
ATOM 2264 N N . ASP B 1 149 ? 11.156 14.472 16.364 1.00 31.32 357 ASP B N 1
ATOM 2265 C CA . ASP B 1 149 ? 12.114 13.388 16.543 1.00 36.68 357 ASP B CA 1
ATOM 2266 C C . ASP B 1 149 ? 11.668 12.447 17.659 1.00 38.79 357 ASP B C 1
ATOM 2267 O O . ASP B 1 149 ? 12.306 11.423 17.895 1.00 40.24 357 ASP B O 1
ATOM 2272 N N . GLU B 1 150 ? 10.587 12.800 18.348 1.00 37.39 358 GLU B N 1
ATOM 2273 C CA . GLU B 1 150 ? 10.123 12.008 19.473 1.00 38.15 358 GLU B CA 1
ATOM 2274 C C . GLU B 1 150 ? 8.838 11.224 19.263 1.00 34.62 358 GLU B C 1
ATOM 2275 O O . GLU B 1 150 ? 7.991 11.603 18.459 1.00 35.19 358 GLU B O 1
ATOM 2281 N N . TYR B 1 151 ? 8.708 10.137 20.017 1.00 34.96 359 TYR B N 1
ATOM 2282 C CA . TYR B 1 151 ? 7.519 9.278 20.013 1.00 33.43 359 TYR B CA 1
ATOM 2283 C C . TYR B 1 151 ? 6.639 9.677 21.202 1.00 35.25 359 TYR B C 1
ATOM 2284 O O . TYR B 1 151 ? 7.134 9.947 22.313 1.00 32.42 359 TYR B O 1
ATOM 2293 N N . PHE B 1 152 ? 5.333 9.736 20.967 1.00 31.85 360 PHE B N 1
ATOM 2294 C CA . PHE B 1 152 ? 4.404 10.103 22.016 1.00 27.33 360 PHE B CA 1
ATOM 2295 C C . PHE B 1 152 ? 3.265 9.107 22.050 1.00 29.57 360 PHE B C 1
ATOM 2296 O O . PHE B 1 152 ? 2.755 8.702 21.003 1.00 26.55 360 PHE B O 1
ATOM 2304 N N . THR B 1 153 ? 2.872 8.728 23.266 1.00 30.32 361 THR B N 1
ATOM 2305 C CA . THR B 1 153 ? 1.786 7.796 23.489 1.00 28.96 361 THR B CA 1
ATOM 2306 C C . THR B 1 153 ? 0.511 8.550 23.822 1.00 26.26 361 THR B C 1
ATOM 2307 O O . THR B 1 153 ? 0.457 9.284 24.802 1.00 33.36 361 THR B O 1
ATOM 2311 N N . PHE B 1 154 ? -0.510 8.376 23.001 1.00 25.58 362 PHE B N 1
ATOM 2312 C CA . PHE B 1 154 ? -1.784 9.047 23.236 1.00 28.95 362 PHE B CA 1
ATOM 2313 C C . PHE B 1 154 ? -2.843 8.066 23.713 1.00 32.46 362 PHE B C 1
ATOM 2314 O O . PHE B 1 154 ? -3.177 7.108 22.997 1.00 34.58 362 PHE B O 1
ATOM 2322 N N . ILE B 1 155 ? -3.351 8.304 24.923 1.00 32.09 363 ILE B N 1
ATOM 2323 C CA . ILE B 1 155 ? -4.420 7.502 25.517 1.00 35.49 363 ILE B CA 1
ATOM 2324 C C . ILE B 1 155 ? -5.589 8.493 25.535 1.00 36.61 363 ILE B C 1
ATOM 2325 O O . ILE B 1 155 ? -5.592 9.472 26.305 1.00 35.97 363 ILE B O 1
ATOM 2330 N N . THR B 1 156 ? -6.578 8.238 24.680 1.00 33.40 364 THR B N 1
ATOM 2331 C CA . THR B 1 156 ? -7.692 9.171 24.519 1.00 32.84 364 THR B CA 1
ATOM 2332 C C . THR B 1 156 ? -9.070 8.527 24.476 1.00 36.22 364 THR B C 1
ATOM 2333 O O . THR B 1 156 ? -9.216 7.327 24.747 1.00 32.16 364 THR B O 1
ATOM 2337 N N . ASP B 1 157 ? -10.071 9.339 24.109 1.00 35.77 365 ASP B N 1
ATOM 2338 C CA . ASP B 1 157 ? -11.467 8.901 24.050 1.00 35.09 365 ASP B CA 1
ATOM 2339 C C . ASP B 1 157 ? -11.887 8.389 25.445 1.00 35.25 365 ASP B C 1
ATOM 2340 O O . ASP B 1 157 ? -12.238 7.212 25.632 1.00 34.30 365 ASP B O 1
ATOM 2345 N N . CYS B 1 158 ? -11.824 9.282 26.433 1.00 34.32 366 CYS B N 1
ATOM 2346 C CA . CYS B 1 158 ? -12.194 8.942 27.807 1.00 37.38 366 CYS B CA 1
ATOM 2347 C C . CYS B 1 158 ? -13.711 8.762 27.931 1.00 41.20 366 CYS B C 1
ATOM 2348 O O . CYS B 1 158 ? -14.488 9.622 27.513 1.00 43.59 366 CYS B O 1
ATOM 2351 N N . LYS B 1 159 ? -14.115 7.627 28.497 1.00 43.76 367 LYS B N 1
ATOM 2352 C CA . LYS B 1 159 ? -15.522 7.265 28.683 1.00 43.26 367 LYS B CA 1
ATOM 2353 C C . LYS B 1 159 ? -16.213 8.188 29.692 1.00 41.36 367 LYS B C 1
ATOM 2354 O O . LYS B 1 159 ? -17.361 8.589 29.517 1.00 37.08 367 LYS B O 1
ATOM 2360 N N . ASP B 1 160 ? -15.501 8.506 30.763 1.00 36.09 368 ASP B N 1
ATOM 2361 C CA . ASP B 1 160 ? -16.009 9.405 31.778 1.00 36.88 368 ASP B CA 1
ATOM 2362 C C . ASP B 1 160 ? -15.696 10.823 31.263 1.00 37.37 368 ASP B C 1
ATOM 2363 O O . ASP B 1 160 ? -14.537 11.219 31.189 1.00 33.39 368 ASP B O 1
ATOM 2368 N N . PRO B 1 161 ? -16.730 11.602 30.898 1.00 39.73 369 PRO B N 1
ATOM 2369 C CA . PRO B 1 161 ? -16.529 12.963 30.381 1.00 37.74 369 PRO B CA 1
ATOM 2370 C C . PRO B 1 161 ? -15.893 13.989 31.305 1.00 36.91 369 PRO B C 1
ATOM 2371 O O . PRO B 1 161 ? -15.545 15.089 30.867 1.00 36.66 369 PRO B O 1
ATOM 2375 N N . LYS B 1 162 ? -15.739 13.656 32.577 1.00 37.94 370 LYS B N 1
ATOM 2376 C CA . LYS B 1 162 ? -15.129 14.603 33.498 1.00 40.25 370 LYS B CA 1
ATOM 2377 C C . LYS B 1 162 ? -13.710 14.186 33.877 1.00 41.50 370 LYS B C 1
ATOM 2378 O O . LYS B 1 162 ? -13.086 14.808 34.737 1.00 41.16 370 LYS B O 1
ATOM 2384 N N . ALA B 1 163 ? -13.188 13.159 33.206 1.00 39.61 371 ALA B N 1
ATOM 2385 C CA . ALA B 1 163 ? -11.864 12.641 33.523 1.00 35.21 371 ALA B CA 1
ATOM 2386 C C . ALA B 1 163 ? -10.638 13.215 32.798 1.00 35.59 371 ALA B C 1
ATOM 2387 O O . ALA B 1 163 ? -9.548 13.263 33.375 1.00 37.21 371 ALA B O 1
ATOM 2389 N N . CYS B 1 164 ? -10.791 13.662 31.559 1.00 33.47 372 CYS B N 1
ATOM 2390 C CA . CYS B 1 164 ? -9.631 14.132 30.809 1.00 32.09 372 CYS B CA 1
ATOM 2391 C C . CYS B 1 164 ? -9.676 15.586 30.318 1.00 34.54 372 CYS B C 1
ATOM 2392 O O . CYS B 1 164 ? -10.745 16.157 30.114 1.00 35.18 372 CYS B O 1
ATOM 2395 N N . THR B 1 165 ? -8.500 16.186 30.149 1.00 32.90 373 THR B N 1
ATOM 2396 C CA . THR B 1 165 ? -8.386 17.562 29.669 1.00 33.35 373 THR B CA 1
ATOM 2397 C C . THR B 1 165 ? -8.135 17.575 28.170 1.00 31.16 373 THR B C 1
ATOM 2398 O O . THR B 1 165 ? -7.943 16.546 27.551 1.00 30.78 373 THR B O 1
ATOM 2402 N N . ILE B 1 166 ? -8.122 18.765 27.596 1.00 33.79 374 ILE B N 1
ATOM 2403 C CA . ILE B 1 166 ? -7.892 18.909 26.172 1.00 36.93 374 ILE B CA 1
ATOM 2404 C C . ILE B 1 166 ? -6.406 18.846 25.818 1.00 37.81 374 ILE B C 1
ATOM 2405 O O . ILE B 1 166 ? -5.596 19.599 26.370 1.00 36.02 374 ILE B O 1
ATOM 2410 N N . LEU B 1 167 ? -6.052 17.927 24.918 1.00 36.02 375 LEU B N 1
ATOM 2411 C CA . LEU B 1 167 ? -4.671 17.795 24.468 1.00 37.08 375 LEU B CA 1
ATOM 2412 C C . LEU B 1 167 ? -4.527 18.676 23.227 1.00 36.72 375 LEU B C 1
ATOM 2413 O O . LEU B 1 167 ? -3.695 19.582 23.193 1.00 35.61 375 LEU B O 1
ATOM 2418 N N .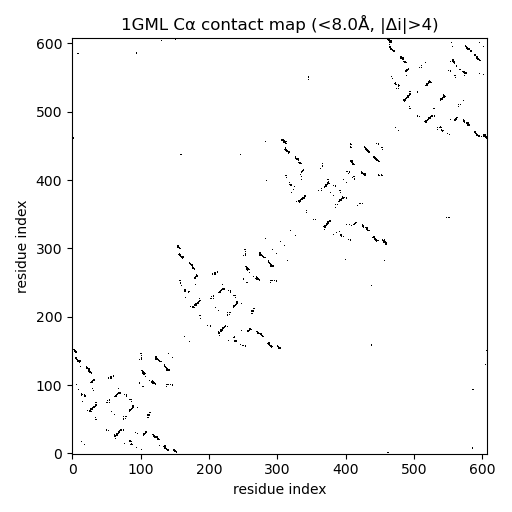 LEU B 1 168 ? -5.348 18.402 22.214 1.00 34.51 376 LEU B N 1
ATOM 2419 C CA . LEU B 1 168 ? -5.328 19.172 20.964 1.00 42.43 376 LEU B CA 1
ATOM 2420 C C . LEU B 1 168 ? -6.723 19.614 20.514 1.00 44.03 376 LEU B C 1
ATOM 2421 O O . LEU B 1 168 ? -7.722 18.944 20.781 1.00 40.76 376 LEU B O 1
ATOM 2426 N N . ARG B 1 169 ? -6.768 20.745 19.819 1.00 46.94 377 ARG B N 1
ATOM 2427 C CA . ARG B 1 169 ? -8.009 21.296 19.291 1.00 49.80 377 ARG B CA 1
ATOM 2428 C C . ARG B 1 169 ? -7.815 21.519 17.793 1.00 50.42 377 ARG B C 1
ATOM 2429 O O . ARG B 1 169 ? -6.856 22.159 17.378 1.00 50.79 377 ARG B O 1
ATOM 2431 N N . GLY B 1 170 ? -8.721 20.976 16.989 1.00 54.06 378 GLY B N 1
ATOM 2432 C CA . GLY B 1 170 ? -8.632 21.133 15.547 1.00 58.00 378 GLY B CA 1
ATOM 2433 C C . GLY B 1 170 ? -9.612 22.158 14.995 1.00 60.83 378 GLY B C 1
ATOM 2434 O O . GLY B 1 170 ? -10.115 22.989 15.784 1.00 58.77 378 GLY B O 1
ATOM 2435 N N . ALA B 1 171 ? -9.869 22.142 13.766 1.00 62.69 379 ALA B N 1
ATOM 2436 N N . ASP C 1 3 ? -13.994 13.214 11.743 1.00 83.70 211 ASP C N 1
ATOM 2437 C CA . ASP C 1 3 ? -13.180 12.665 10.615 1.00 84.13 211 ASP C CA 1
ATOM 2438 C C . ASP C 1 3 ? -12.730 13.779 9.664 1.00 84.40 211 ASP C C 1
ATOM 2439 O O . ASP C 1 3 ? -11.805 13.600 8.868 1.00 83.48 211 ASP C O 1
ATOM 2441 N N . SER C 1 4 ? -13.393 14.929 9.757 1.00 84.18 212 SER C N 1
ATOM 2442 C CA . SER C 1 4 ? -13.077 16.079 8.917 1.00 81.36 212 SER C CA 1
ATOM 2443 C C . SER C 1 4 ? -12.264 17.107 9.695 1.00 80.35 212 SER C C 1
ATOM 2444 O O . SER C 1 4 ? -11.875 18.148 9.153 1.00 80.73 212 SER C O 1
ATOM 2447 N N . CYS C 1 5 ? -12.025 16.825 10.973 1.00 76.53 213 CYS C N 1
ATOM 2448 C CA . CYS C 1 5 ? -11.241 17.731 11.809 1.00 72.19 213 CYS C CA 1
ATOM 2449 C C . CYS C 1 5 ? -9.773 17.448 11.541 1.00 66.10 213 CYS C C 1
ATOM 2450 O O . CYS C 1 5 ? -9.379 16.288 11.366 1.00 65.90 213 CYS C O 1
ATOM 2453 N N . VAL C 1 6 ? -8.964 18.501 11.490 1.00 57.99 214 VAL C N 1
ATOM 2454 C CA . VAL C 1 6 ? -7.538 18.320 11.257 1.00 56.65 214 VAL C CA 1
ATOM 2455 C C . VAL C 1 6 ? -6.714 19.468 11.803 1.00 53.51 214 VAL C C 1
ATOM 2456 O O . VAL C 1 6 ? -7.161 20.624 11.811 1.00 51.54 214 VAL C O 1
ATOM 2460 N N . LEU C 1 7 ? -5.508 19.136 12.258 1.00 46.14 215 LEU C N 1
ATOM 2461 C CA . LEU C 1 7 ? -4.580 20.141 12.763 1.00 44.95 215 LEU C CA 1
ATOM 2462 C C . LEU C 1 7 ? -3.175 19.888 12.216 1.00 41.67 215 LEU C C 1
ATOM 2463 O O . LEU C 1 7 ? -2.669 18.756 12.253 1.00 36.25 215 LEU C O 1
ATOM 2468 N N . ARG C 1 8 ? -2.566 20.958 11.707 1.00 39.30 216 ARG C N 1
ATOM 2469 C CA . ARG C 1 8 ? -1.227 20.925 11.134 1.00 41.06 216 ARG C CA 1
ATOM 2470 C C . ARG C 1 8 ? -0.355 21.940 11.852 1.00 39.91 216 ARG C C 1
ATOM 2471 O O . ARG C 1 8 ? -0.810 23.022 12.222 1.00 40.90 216 ARG C O 1
ATOM 2479 N N . GLY C 1 9 ? 0.910 21.592 12.020 1.00 37.54 217 GLY C N 1
ATOM 2480 C CA . GLY C 1 9 ? 1.833 22.487 12.677 1.00 34.95 217 GLY C CA 1
ATOM 2481 C C . GLY C 1 9 ? 2.990 21.726 13.290 1.00 33.87 217 GLY C C 1
ATOM 2482 O O . GLY C 1 9 ? 3.087 20.511 13.169 1.00 36.01 217 GLY C O 1
ATOM 2483 N N . VAL C 1 10 ? 3.861 22.460 13.963 1.00 33.86 218 VAL C N 1
ATOM 2484 C CA . VAL C 1 10 ? 5.024 21.899 14.608 1.00 30.64 218 VAL C CA 1
ATOM 2485 C C . VAL C 1 10 ? 4.855 21.893 16.123 1.00 30.63 218 VAL C C 1
ATOM 2486 O O . VAL C 1 10 ? 4.374 22.868 16.716 1.00 28.85 218 VAL C O 1
ATOM 2490 N N . MET C 1 11 ? 5.237 20.787 16.754 1.00 26.56 219 MET C N 1
ATOM 2491 C CA . MET C 1 11 ? 5.174 20.717 18.206 1.00 25.60 219 MET C CA 1
ATOM 2492 C C . MET C 1 11 ? 6.565 20.393 18.785 1.00 27.25 219 MET C C 1
ATOM 2493 O O . MET C 1 11 ? 7.175 19.404 18.400 1.00 28.89 219 MET C O 1
ATOM 2498 N N . ILE C 1 12 ? 7.077 21.233 19.680 1.00 29.89 220 ILE C N 1
ATOM 2499 C CA . ILE C 1 12 ? 8.366 20.933 20.310 1.00 33.45 220 ILE C CA 1
ATOM 2500 C C . ILE C 1 12 ? 8.266 21.048 21.836 1.00 34.26 220 ILE C C 1
ATOM 2501 O O . ILE C 1 12 ? 7.438 21.788 22.389 1.00 35.63 220 ILE C O 1
ATOM 2506 N N . ASN C 1 13 ? 9.116 20.290 22.507 1.00 37.64 221 ASN C N 1
ATOM 2507 C CA . ASN C 1 13 ? 9.154 20.234 23.962 1.00 38.53 221 ASN C CA 1
ATOM 2508 C C . ASN C 1 13 ? 10.020 21.362 24.528 1.00 38.81 221 ASN C C 1
ATOM 2509 O O . ASN C 1 13 ? 11.179 21.141 24.908 1.00 40.36 221 ASN C O 1
ATOM 2514 N N . LYS C 1 14 ? 9.455 22.567 24.589 1.00 36.14 222 LYS C N 1
ATOM 2515 C CA . LYS C 1 14 ? 10.179 23.741 25.087 1.00 35.77 222 LYS C CA 1
ATOM 2516 C C . LYS C 1 14 ? 9.278 24.786 25.719 1.00 33.98 222 LYS C C 1
ATOM 2517 O O . LYS C 1 14 ? 8.078 24.825 25.462 1.00 30.70 222 LYS C O 1
ATOM 2523 N N . ASP C 1 15 ? 9.873 25.654 26.528 1.00 32.32 223 ASP C N 1
ATOM 2524 C 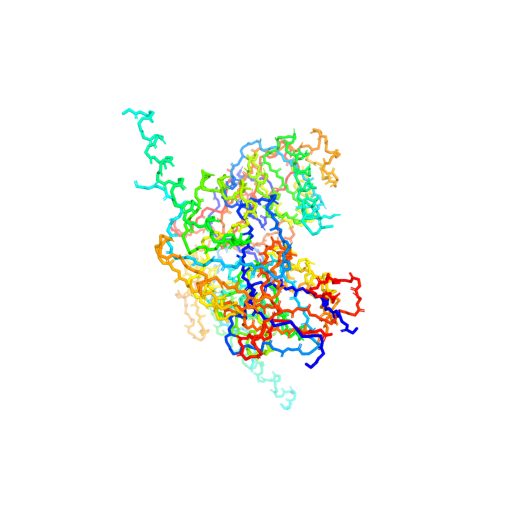CA . ASP C 1 15 ? 9.127 26.740 27.160 1.00 33.40 223 ASP C CA 1
ATOM 2525 C C . ASP C 1 15 ? 9.901 28.043 26.947 1.00 31.66 223 ASP C C 1
ATOM 2526 O O . ASP C 1 15 ? 11.052 28.006 26.503 1.00 27.59 223 ASP C O 1
ATOM 2531 N N . VAL C 1 16 ? 9.270 29.182 27.244 1.00 31.69 224 VAL C N 1
ATOM 2532 C CA . VAL C 1 16 ? 9.917 30.484 27.105 1.00 34.53 224 VAL C CA 1
ATOM 2533 C C . VAL C 1 16 ? 11.071 30.520 28.109 1.00 37.97 224 VAL C C 1
ATOM 2534 O O . VAL C 1 16 ? 10.986 29.863 29.141 1.00 40.06 224 VAL C O 1
ATOM 2538 N N . THR C 1 17 ? 12.136 31.273 27.829 1.00 36.92 225 THR C N 1
ATOM 2539 C CA . THR C 1 17 ? 13.253 31.316 28.771 1.00 37.97 225 THR C CA 1
ATOM 2540 C C . THR C 1 17 ? 12.915 32.092 30.037 1.00 44.00 225 THR C C 1
ATOM 2541 O O . THR C 1 17 ? 13.451 31.806 31.116 1.00 45.74 225 THR C O 1
ATOM 2545 N N . HIS C 1 18 ? 12.024 33.068 29.904 1.00 44.86 226 HIS C N 1
ATOM 2546 C CA . HIS C 1 18 ? 11.642 33.923 31.026 1.00 47.91 226 HIS C CA 1
ATOM 2547 C C . HIS C 1 18 ? 10.116 33.989 31.178 1.00 47.80 226 HIS C C 1
ATOM 2548 O O . HIS C 1 18 ? 9.400 34.303 30.221 1.00 41.19 226 HIS C O 1
ATOM 2555 N N . PRO C 1 19 ? 9.603 33.712 32.392 1.00 46.75 227 PRO C N 1
ATOM 2556 C CA . PRO C 1 19 ? 8.173 33.721 32.730 1.00 46.50 227 PRO C CA 1
ATOM 2557 C C . PRO C 1 19 ? 7.358 34.978 32.372 1.00 42.02 227 PRO C C 1
ATOM 2558 O O . PRO C 1 19 ? 6.146 34.890 32.188 1.00 42.83 227 PRO C O 1
ATOM 2562 N N . ARG C 1 20 ? 7.999 36.137 32.280 1.00 39.71 228 ARG C N 1
ATOM 2563 C CA . ARG C 1 20 ? 7.280 37.361 31.898 1.00 41.37 228 ARG C CA 1
ATOM 2564 C C . ARG C 1 20 ? 7.001 37.351 30.390 1.00 39.62 228 ARG C C 1
ATOM 2565 O O . ARG C 1 20 ? 6.269 38.198 29.896 1.00 45.18 228 ARG C O 1
ATOM 2573 N N . MET C 1 21 ? 7.583 36.412 29.651 1.00 37.66 229 MET C N 1
ATOM 2574 C CA . MET C 1 21 ? 7.380 36.384 28.202 1.00 37.06 229 MET C CA 1
ATOM 2575 C C . MET C 1 21 ? 6.008 35.868 27.766 1.00 33.29 229 MET C C 1
ATOM 2576 O O . MET C 1 21 ? 5.428 35.005 28.416 1.00 33.33 229 MET C O 1
ATOM 2581 N N . ARG C 1 22 ? 5.494 36.415 26.665 1.00 32.87 230 ARG C N 1
ATOM 2582 C CA . ARG C 1 22 ? 4.198 36.003 26.123 1.00 30.29 230 ARG C CA 1
ATOM 2583 C C . ARG C 1 22 ? 4.259 34.569 25.614 1.00 32.31 230 ARG C C 1
ATOM 2584 O O . ARG C 1 22 ? 5.177 34.213 24.870 1.00 30.59 230 ARG C O 1
ATOM 2592 N N . ARG C 1 23 ? 3.261 33.768 25.993 1.00 34.44 231 ARG C N 1
ATOM 2593 C CA . ARG C 1 23 ? 3.152 32.367 25.567 1.00 35.65 231 ARG C CA 1
ATOM 2594 C C . ARG C 1 23 ? 2.080 32.152 24.495 1.00 34.01 231 ARG C C 1
ATOM 2595 O O . ARG C 1 23 ? 1.858 31.011 24.054 1.00 34.01 231 ARG C O 1
ATOM 2603 N N . TYR C 1 24 ? 1.401 33.230 24.109 1.00 31.52 232 TYR C N 1
ATOM 2604 C CA . TYR C 1 24 ? 0.335 33.169 23.092 1.00 32.43 232 TYR C CA 1
ATOM 2605 C C . TYR C 1 24 ? 0.488 34.398 22.200 1.00 34.14 232 TYR C C 1
ATOM 2606 O O . TYR C 1 24 ? 0.358 35.519 22.667 1.00 36.88 232 TYR C O 1
ATOM 2615 N N . ILE C 1 25 ? 0.770 34.176 20.920 1.00 36.05 233 ILE C N 1
ATOM 2616 C CA . ILE C 1 25 ? 0.989 35.265 19.977 1.00 35.96 233 ILE C CA 1
ATOM 2617 C C . ILE C 1 25 ? 0.346 34.999 18.614 1.00 36.33 233 ILE C C 1
ATOM 2618 O O . ILE C 1 25 ? 0.681 34.016 17.935 1.00 35.26 233 ILE C O 1
ATOM 2623 N N . LYS C 1 26 ? -0.574 35.865 18.202 1.00 33.77 234 LYS C N 1
ATOM 2624 C CA . LYS C 1 26 ? -1.220 35.689 16.890 1.00 38.21 234 LYS C CA 1
ATOM 2625 C C . LYS C 1 26 ? -0.355 36.377 15.823 1.00 32.61 234 LYS C C 1
ATOM 2626 O O . LYS C 1 26 ? 0.229 37.431 16.075 1.00 32.14 234 LYS C O 1
ATOM 2628 N N . ASN C 1 27 ? -0.271 35.763 14.650 1.00 31.74 235 ASN C N 1
ATOM 2629 C CA . ASN C 1 27 ? 0.544 36.268 13.538 1.00 38.82 235 ASN C CA 1
ATOM 2630 C C . ASN C 1 27 ? 1.922 36.737 14.010 1.00 36.49 235 ASN C C 1
ATOM 2631 O O . ASN C 1 27 ? 2.315 37.889 13.804 1.00 36.08 235 ASN C O 1
ATOM 2636 N N . PRO C 1 28 ? 2.683 35.826 14.641 1.00 34.78 236 PRO C N 1
ATOM 2637 C CA . PRO C 1 28 ? 4.016 36.129 15.152 1.00 34.01 236 PRO C CA 1
ATOM 2638 C C . PRO C 1 28 ? 5.086 36.341 14.081 1.00 31.30 236 PRO C C 1
ATOM 2639 O O . PRO C 1 28 ? 5.121 35.660 13.055 1.00 27.77 236 PRO C O 1
ATOM 2643 N N . ARG C 1 29 ? 5.956 37.303 14.332 1.00 30.50 237 ARG C N 1
ATOM 2644 C CA . ARG C 1 29 ? 7.064 37.558 13.438 1.00 31.45 237 ARG C CA 1
ATOM 2645 C C . ARG C 1 29 ? 8.183 36.737 14.093 1.00 29.63 237 ARG C C 1
ATOM 2646 O O . ARG C 1 29 ? 8.613 37.045 15.214 1.00 28.08 237 ARG C O 1
ATOM 2654 N N . ILE C 1 30 ? 8.625 35.689 13.398 1.00 29.22 238 ILE C N 1
ATOM 2655 C CA . ILE C 1 30 ? 9.637 34.766 13.914 1.00 30.81 238 ILE C CA 1
ATOM 2656 C C . ILE C 1 30 ? 11.053 34.866 13.327 1.00 32.04 238 ILE C C 1
ATOM 2657 O O . ILE C 1 30 ? 11.241 34.814 12.107 1.00 31.90 238 ILE C O 1
ATOM 2662 N N . VAL C 1 31 ? 12.038 35.008 14.214 1.00 32.03 239 VAL C N 1
ATOM 2663 C CA . VAL C 1 31 ? 13.452 35.074 13.830 1.00 31.62 239 VAL C CA 1
ATOM 2664 C C . VAL C 1 31 ? 14.144 33.800 14.349 1.00 32.73 239 VAL C C 1
ATOM 2665 O O . VAL C 1 31 ? 14.073 33.464 15.540 1.00 31.33 239 VAL C O 1
ATOM 2669 N N . LEU C 1 32 ? 14.812 33.101 13.443 1.00 31.50 240 LEU C N 1
ATOM 2670 C CA . LEU C 1 32 ? 15.502 31.850 13.756 1.00 33.18 240 LEU C CA 1
ATOM 2671 C C . LEU C 1 32 ? 17.047 31.943 13.690 1.00 33.26 240 LEU C C 1
ATOM 2672 O O . LEU C 1 32 ? 17.603 32.385 12.690 1.00 32.72 240 LEU C O 1
ATOM 2677 N N . LEU C 1 33 ? 17.734 31.514 14.748 1.00 32.28 241 LEU C N 1
ATOM 2678 C CA . LEU C 1 33 ? 19.202 31.563 14.789 1.00 34.32 241 LEU C CA 1
ATOM 2679 C C . LEU C 1 33 ? 19.830 30.205 15.147 1.00 36.84 241 LEU C C 1
ATOM 2680 O O . LEU C 1 33 ? 19.182 29.348 15.766 1.00 36.09 241 LEU C O 1
ATOM 2685 N N . ASP C 1 34 ? 21.088 30.009 14.752 1.00 36.27 242 ASP C N 1
ATOM 2686 C CA . ASP C 1 34 ? 21.821 28.789 15.108 1.00 37.43 242 ASP C CA 1
ATOM 2687 C C . ASP C 1 34 ? 23.093 29.202 15.844 1.00 40.01 242 ASP C C 1
ATOM 2688 O O . ASP C 1 34 ? 24.015 28.415 15.987 1.00 40.49 242 ASP C O 1
ATOM 2693 N N . SER C 1 35 ? 23.113 30.448 16.313 1.00 39.53 243 SER C N 1
ATOM 2694 C CA . SER C 1 35 ? 24.250 31.003 17.026 1.00 39.41 243 SER C CA 1
ATOM 2695 C C . SER C 1 35 ? 23.926 31.356 18.482 1.00 40.27 243 SER C C 1
ATOM 2696 O O . SER C 1 35 ? 22.764 31.417 18.887 1.00 36.20 243 SER C O 1
ATOM 2699 N N . SER C 1 36 ? 24.975 31.595 19.258 1.00 39.74 244 SER C N 1
ATOM 2700 C CA . SER C 1 36 ? 24.864 31.902 20.675 1.00 39.74 244 SER C CA 1
ATOM 2701 C C . SER C 1 36 ? 24.539 33.352 21.022 1.00 36.66 244 SER C C 1
ATOM 2702 O O . SER C 1 36 ? 24.976 34.270 20.352 1.00 35.12 244 SER C O 1
ATOM 2705 N N . LEU C 1 37 ? 23.763 33.545 22.081 1.00 39.11 245 LEU C N 1
ATOM 2706 C CA . LEU C 1 37 ? 23.437 34.883 22.556 1.00 42.24 245 LEU C CA 1
ATOM 2707 C C . LEU C 1 37 ? 24.063 35.011 23.954 1.00 42.42 245 LEU C C 1
ATOM 2708 O O . LEU C 1 37 ? 23.425 35.476 24.898 1.00 41.37 245 LEU C O 1
ATOM 2713 N N . GLU C 1 38 ? 25.309 34.544 24.069 1.00 47.14 246 GLU C N 1
ATOM 2714 C CA . GLU C 1 38 ? 26.105 34.605 25.302 1.00 50.70 246 GLU C CA 1
ATOM 2715 C C . GLU C 1 38 ? 27.460 35.176 24.864 1.00 54.88 246 GLU C C 1
ATOM 2716 O O . GLU C 1 38 ? 27.783 35.137 23.677 1.00 51.57 246 GLU C O 1
ATOM 2722 N N . TYR C 1 39 ? 28.262 35.698 25.790 1.00 62.50 247 TYR C N 1
ATOM 2723 C CA . TYR C 1 39 ? 29.539 36.283 25.377 1.00 70.11 247 TYR C CA 1
ATOM 2724 C C . TYR C 1 39 ? 30.499 35.344 24.653 1.00 74.16 247 TYR C C 1
ATOM 2725 O O . TYR C 1 39 ? 30.848 34.273 25.164 1.00 72.40 247 TYR C O 1
ATOM 2734 N N . LYS C 1 40 ? 30.934 35.781 23.467 1.00 77.35 248 LYS C N 1
ATOM 2735 C CA . LYS C 1 40 ? 31.854 35.025 22.618 1.00 79.99 248 LYS C CA 1
ATOM 2736 C C . LYS C 1 40 ? 32.839 35.960 21.911 1.00 81.42 248 LYS C C 1
ATOM 2737 O O . LYS C 1 40 ? 33.495 35.576 20.938 1.00 83.02 248 LYS C O 1
ATOM 2739 N N . ASP C 1 55 ? 41.715 45.299 31.870 1.00 68.93 263 ASP C N 1
ATOM 2740 C CA . ASP C 1 55 ? 41.124 45.745 33.135 1.00 68.81 263 ASP C CA 1
ATOM 2741 C C . ASP C 1 55 ? 39.822 44.984 33.430 1.00 67.25 263 ASP C C 1
ATOM 2742 O O . ASP C 1 55 ? 38.887 44.991 32.627 1.00 68.48 263 ASP C O 1
ATOM 2747 N N . PHE C 1 56 ? 39.772 44.336 34.591 1.00 63.50 264 PHE C N 1
ATOM 2748 C CA . PHE C 1 56 ? 38.620 43.538 34.997 1.00 58.87 264 PHE C CA 1
ATOM 2749 C C . PHE C 1 56 ? 37.264 44.199 34.767 1.00 57.11 264 PHE C C 1
ATOM 2750 O O . PHE C 1 56 ? 36.395 43.594 34.143 1.00 51.95 264 PHE C O 1
ATOM 2758 N N . THR C 1 57 ? 37.080 45.427 35.245 1.00 57.31 265 THR C N 1
ATOM 2759 C CA . THR C 1 57 ? 35.812 46.122 35.025 1.00 61.06 265 THR C CA 1
ATOM 2760 C C . THR C 1 57 ? 35.644 46.498 33.535 1.00 60.45 265 THR C C 1
ATOM 2761 O O . THR C 1 57 ? 34.531 46.551 33.011 1.00 56.78 265 THR C O 1
ATOM 2765 N N . ARG C 1 58 ? 36.755 46.752 32.855 1.00 58.85 266 ARG C N 1
ATOM 2766 C CA . ARG C 1 58 ? 36.696 47.083 31.440 1.00 59.93 266 ARG C CA 1
ATOM 2767 C C . ARG C 1 58 ? 36.209 45.854 30.670 1.00 58.99 266 ARG C C 1
ATOM 2768 O O . ARG C 1 58 ? 35.175 45.899 29.991 1.00 56.15 266 ARG C O 1
ATOM 2770 N N . ILE C 1 59 ? 36.962 44.759 30.797 1.00 57.18 267 ILE C N 1
ATOM 2771 C CA . ILE C 1 59 ? 36.638 43.509 30.120 1.00 54.07 267 ILE C CA 1
ATOM 2772 C C . ILE C 1 59 ? 35.199 43.118 30.404 1.00 53.36 267 ILE C C 1
ATOM 2773 O O . ILE C 1 59 ? 34.512 42.581 29.532 1.00 52.03 267 ILE C O 1
ATOM 2778 N N . LEU C 1 60 ? 34.735 43.406 31.615 1.00 50.31 268 LEU C N 1
ATOM 2779 C CA . LEU C 1 60 ? 33.369 43.078 31.961 1.00 51.07 268 LEU C CA 1
ATOM 2780 C C . LEU C 1 60 ? 32.390 43.941 31.157 1.00 54.73 268 LEU C C 1
ATOM 2781 O O . LEU C 1 60 ? 31.398 43.433 30.637 1.00 49.16 268 LEU C O 1
ATOM 2786 N N . GLN C 1 61 ? 32.674 45.236 31.033 1.00 55.51 269 GLN C N 1
ATOM 2787 C CA . GLN C 1 61 ? 31.779 46.110 30.294 1.00 60.55 269 GLN C CA 1
ATOM 2788 C C . GLN C 1 61 ? 31.855 45.856 28.789 1.00 59.90 269 GLN C C 1
ATOM 2789 O O . GLN C 1 61 ? 30.893 46.097 28.072 1.00 58.56 269 GLN C O 1
ATOM 2795 N N . MET C 1 62 ? 32.983 45.354 28.301 1.00 61.54 270 MET C N 1
ATOM 2796 C CA . MET C 1 62 ? 33.080 45.070 26.873 1.00 63.74 270 MET C CA 1
ATOM 2797 C C . MET C 1 62 ? 32.177 43.865 26.536 1.00 61.85 270 MET C C 1
ATOM 2798 O O . MET C 1 62 ? 31.577 43.816 25.457 1.00 61.20 270 MET C O 1
ATOM 2803 N N . GLU C 1 63 ? 32.083 42.898 27.454 1.00 58.14 271 GLU C N 1
ATOM 2804 C CA . GLU C 1 63 ? 31.226 41.723 27.245 1.00 57.13 271 GLU C CA 1
ATOM 2805 C C . GLU C 1 63 ? 29.768 42.178 27.267 1.00 52.74 271 GLU C C 1
ATOM 2806 O O . GLU C 1 63 ? 28.937 41.692 26.504 1.00 50.27 271 GLU C O 1
ATOM 2812 N N . GLU C 1 64 ? 29.471 43.118 28.150 1.00 48.61 272 GLU C N 1
ATOM 2813 C CA . GLU C 1 64 ? 28.135 43.654 28.271 1.00 49.92 272 GLU C CA 1
ATOM 2814 C C . GLU C 1 64 ? 27.733 44.435 27.009 1.00 52.20 272 GLU C C 1
ATOM 2815 O O . GLU C 1 64 ? 26.613 44.285 26.512 1.00 48.43 272 GLU C O 1
ATOM 2821 N N . GLU C 1 65 ? 28.651 45.246 26.482 1.00 52.06 273 GLU C N 1
ATOM 2822 C CA . GLU C 1 65 ? 28.383 46.026 25.277 1.00 52.16 273 GLU C CA 1
ATOM 2823 C C . GLU C 1 65 ? 28.138 45.074 24.115 1.00 51.26 273 GLU C C 1
ATOM 2824 O O . GLU C 1 65 ? 27.263 45.303 23.283 1.00 48.01 273 GLU C O 1
ATOM 2830 N N . TYR C 1 66 ? 28.911 43.997 24.074 1.00 51.49 274 TYR C N 1
ATOM 2831 C CA . TYR C 1 66 ? 28.789 43.023 23.006 1.00 50.74 274 TYR C CA 1
ATOM 2832 C C . TYR C 1 66 ? 27.381 42.441 22.975 1.00 49.12 274 TYR C C 1
ATOM 2833 O O . TYR C 1 66 ? 26.738 42.407 21.930 1.00 48.25 274 TYR C O 1
ATOM 2842 N N . ILE C 1 67 ? 26.911 41.977 24.129 1.00 49.82 275 ILE C N 1
ATOM 2843 C CA . ILE C 1 67 ? 25.578 41.394 24.232 1.00 49.31 275 ILE C CA 1
ATOM 2844 C C . ILE C 1 67 ? 24.506 42.416 23.842 1.00 48.24 275 ILE C C 1
ATOM 2845 O O . ILE C 1 67 ? 23.555 42.083 23.134 1.00 47.76 275 ILE C O 1
ATOM 2850 N N . HIS C 1 68 ? 24.680 43.656 24.293 1.00 49.90 276 HIS C N 1
ATOM 2851 C CA . HIS C 1 68 ? 23.740 44.738 23.993 1.00 49.84 276 HIS C CA 1
ATOM 2852 C C . HIS C 1 68 ? 23.536 44.887 22.491 1.00 50.82 276 HIS C C 1
ATOM 2853 O O . HIS C 1 68 ? 22.400 44.910 22.000 1.00 50.77 276 HIS C O 1
ATOM 2860 N N . GLN C 1 69 ? 24.647 44.985 21.769 1.00 48.21 277 GLN C N 1
ATOM 2861 C CA . GLN C 1 69 ? 24.595 45.138 20.330 1.00 47.32 277 GLN C CA 1
ATOM 2862 C C . GLN C 1 69 ? 24.008 43.906 19.638 1.00 47.99 277 GLN C C 1
ATOM 2863 O O . GLN C 1 69 ? 23.277 44.050 18.650 1.00 49.40 277 GLN C O 1
ATOM 2869 N N . LEU C 1 70 ? 24.308 42.701 20.133 1.00 41.39 278 LEU C N 1
ATOM 2870 C CA . LEU C 1 70 ? 23.728 41.506 19.516 1.00 39.84 278 LEU C CA 1
ATOM 2871 C C . LEU C 1 70 ? 22.210 41.612 19.588 1.00 36.88 278 LEU C C 1
ATOM 2872 O O . LEU C 1 70 ? 21.509 41.291 18.636 1.00 38.40 278 LEU C O 1
ATOM 2877 N N . CYS C 1 71 ? 21.708 42.056 20.733 1.00 36.29 279 CYS C N 1
ATOM 2878 C CA . CYS C 1 71 ? 20.276 42.179 20.916 1.00 39.21 279 CYS C CA 1
ATOM 2879 C C . CYS C 1 71 ? 19.696 43.320 20.103 1.00 41.37 279 CYS C C 1
ATOM 2880 O O . CYS C 1 71 ? 18.596 43.207 19.549 1.00 39.54 279 CYS C O 1
ATOM 2883 N N . GLU C 1 72 ? 20.436 44.419 20.035 1.00 41.91 280 GLU C N 1
ATOM 2884 C CA . GLU C 1 72 ? 19.984 45.571 19.282 1.00 45.38 280 GLU C CA 1
ATOM 2885 C C . GLU C 1 72 ? 19.710 45.178 17.817 1.00 45.93 280 GLU C C 1
ATOM 2886 O O . GLU C 1 72 ? 18.722 45.623 17.219 1.00 42.99 280 GLU C O 1
ATOM 2892 N N . ASP C 1 73 ? 20.574 44.329 17.258 1.00 44.15 281 ASP C N 1
ATOM 2893 C CA . ASP C 1 73 ? 20.425 43.870 15.881 1.00 45.29 281 ASP C CA 1
ATOM 2894 C C . ASP C 1 73 ? 19.201 42.989 15.688 1.00 44.56 281 ASP C C 1
ATOM 2895 O O . ASP C 1 73 ? 18.572 42.994 14.627 1.00 43.98 281 ASP C O 1
ATOM 2900 N N . ILE C 1 74 ? 18.866 42.215 16.706 1.00 39.98 282 ILE C N 1
ATOM 2901 C CA . ILE C 1 74 ? 17.703 41.365 16.593 1.00 37.94 282 ILE C CA 1
ATOM 2902 C C . ILE C 1 74 ? 16.453 42.234 16.726 1.00 37.35 282 ILE C C 1
ATOM 2903 O O . ILE C 1 74 ? 15.531 42.152 15.896 1.00 33.35 282 ILE C O 1
ATOM 2908 N N . ILE C 1 75 ? 16.448 43.080 17.757 1.00 35.91 283 ILE C N 1
ATOM 2909 C CA . ILE C 1 75 ? 15.335 43.987 18.061 1.00 36.75 283 ILE C CA 1
ATOM 2910 C C . ILE C 1 75 ? 14.976 44.998 16.938 1.00 38.19 283 ILE C C 1
ATOM 2911 O O . ILE C 1 75 ? 13.812 45.391 16.800 1.00 35.73 283 ILE C O 1
ATOM 2916 N N . GLN C 1 76 ? 15.959 45.402 16.132 1.00 36.71 284 GLN C N 1
ATOM 2917 C CA . GLN C 1 76 ? 15.691 46.321 15.027 1.00 38.23 284 GLN C CA 1
ATOM 2918 C C . GLN C 1 76 ? 14.676 45.721 14.063 1.00 40.54 284 GLN C C 1
ATOM 2919 O O . GLN C 1 76 ? 13.970 46.454 13.360 1.00 42.37 284 GLN C O 1
ATOM 2925 N N . LEU C 1 77 ? 14.599 44.391 14.027 1.00 38.04 285 LEU C N 1
ATOM 2926 C CA . LEU C 1 77 ? 13.670 43.720 13.125 1.00 37.98 285 LEU C CA 1
ATOM 2927 C C . LEU C 1 77 ? 12.287 43.557 13.716 1.00 37.38 285 LEU C C 1
ATOM 2928 O O . LEU C 1 77 ? 11.412 42.993 13.077 1.00 38.42 285 LEU C O 1
ATOM 2933 N N . LYS C 1 78 ? 12.088 44.070 14.927 1.00 40.98 286 LYS C N 1
ATOM 2934 C CA . LYS C 1 78 ? 10.796 43.974 15.618 1.00 41.55 286 LYS C CA 1
ATOM 2935 C C . LYS C 1 78 ? 10.138 42.599 15.567 1.00 41.98 286 LYS C C 1
ATOM 2936 O O . LYS C 1 78 ? 8.995 42.454 15.117 1.00 44.33 286 LYS C O 1
ATOM 2942 N N . PRO C 1 79 ? 10.846 41.564 16.043 1.00 37.18 287 PRO C N 1
ATOM 2943 C CA . PRO C 1 79 ? 10.267 40.219 16.028 1.00 37.77 287 PRO C CA 1
ATOM 2944 C C . PRO C 1 79 ? 9.404 39.997 17.264 1.00 33.83 287 PRO C C 1
ATOM 2945 O O . PRO C 1 79 ? 9.518 40.725 18.247 1.00 35.41 287 PRO C O 1
ATOM 2949 N N . ASP C 1 80 ? 8.550 38.983 17.222 1.00 32.04 288 ASP C N 1
ATOM 2950 C CA . ASP C 1 80 ? 7.731 38.642 18.387 1.00 34.55 288 ASP C CA 1
ATOM 2951 C C . ASP C 1 80 ? 8.442 37.486 19.120 1.00 31.16 288 ASP C C 1
ATOM 2952 O O . ASP C 1 80 ? 8.397 37.366 20.337 1.00 32.09 288 ASP C O 1
ATOM 2957 N N . VAL C 1 81 ? 9.125 36.662 18.337 1.00 29.40 289 VAL C N 1
ATOM 2958 C CA . VAL C 1 81 ? 9.806 35.489 18.841 1.00 29.40 289 VAL C CA 1
ATOM 2959 C C . VAL C 1 81 ? 11.214 35.313 18.288 1.00 31.16 289 VAL C C 1
ATOM 2960 O O . VAL C 1 81 ? 11.456 35.482 17.087 1.00 32.32 289 VAL C O 1
ATOM 2964 N N . VAL C 1 82 ? 12.140 34.977 19.176 1.00 30.55 290 VAL C N 1
ATOM 2965 C CA . VAL C 1 82 ? 13.511 34.709 18.771 1.00 32.73 290 VAL C CA 1
ATOM 2966 C C . VAL C 1 82 ? 13.858 33.296 19.267 1.00 30.94 290 VAL C C 1
ATOM 2967 O O . VAL C 1 82 ? 13.809 33.025 20.467 1.00 27.67 290 VAL C O 1
ATOM 2971 N N . ILE C 1 83 ? 14.185 32.400 18.343 1.00 30.45 291 ILE C N 1
ATOM 2972 C CA . ILE C 1 83 ? 14.525 31.030 18.700 1.00 31.22 291 ILE C CA 1
ATOM 2973 C C . ILE C 1 83 ? 15.943 30.685 18.259 1.00 35.16 291 ILE C C 1
ATOM 2974 O O . ILE C 1 83 ? 16.298 30.923 17.108 1.00 36.91 291 ILE C O 1
ATOM 2979 N N . THR C 1 84 ? 16.759 30.144 19.161 1.00 33.81 292 THR C N 1
ATOM 2980 C CA . THR C 1 84 ? 18.115 29.740 18.769 1.00 35.06 292 THR C CA 1
ATOM 2981 C C . THR C 1 84 ? 18.467 28.305 19.192 1.00 35.70 292 THR C C 1
ATOM 2982 O O . THR C 1 84 ? 17.899 27.756 20.153 1.00 33.02 292 THR C O 1
ATOM 2986 N N . GLU C 1 85 ? 19.391 27.694 18.452 1.00 34.11 293 GLU C N 1
ATOM 2987 C CA . GLU C 1 85 ? 19.840 26.338 18.753 1.00 33.12 293 GLU C CA 1
ATOM 2988 C C . GLU C 1 85 ? 20.809 26.343 19.948 1.00 35.14 293 GLU C C 1
ATOM 2989 O O . GLU C 1 85 ? 21.049 25.307 20.563 1.00 35.34 293 GLU C O 1
ATOM 2995 N N . LYS C 1 86 ? 21.348 27.516 20.274 1.00 32.45 294 LYS C N 1
ATOM 2996 C CA . LYS C 1 86 ? 22.290 27.653 21.375 1.00 32.47 294 LYS C CA 1
ATOM 2997 C C . LYS C 1 86 ? 21.662 28.273 22.611 1.00 36.07 294 LYS C C 1
ATOM 2998 O O . LYS C 1 86 ? 20.437 28.244 22.791 1.00 40.19 294 LYS C O 1
ATOM 3004 N N . GLY C 1 87 ? 22.509 28.838 23.465 1.00 34.42 295 GLY C N 1
ATOM 3005 C CA . GLY C 1 87 ? 22.031 29.440 24.696 1.00 34.20 295 GLY C CA 1
ATOM 3006 C C . GLY C 1 87 ? 21.771 30.933 24.617 1.00 36.48 295 GLY C C 1
ATOM 3007 O O . GLY C 1 87 ? 22.132 31.604 23.636 1.00 32.79 295 GLY C O 1
ATOM 3008 N N . ILE C 1 88 ? 21.132 31.447 25.663 1.00 38.30 296 ILE C N 1
ATOM 3009 C CA . ILE C 1 88 ? 20.808 32.861 25.772 1.00 39.75 296 ILE C CA 1
ATOM 3010 C C . ILE C 1 88 ? 21.105 33.288 27.205 1.00 38.32 296 ILE C C 1
ATOM 3011 O O . ILE C 1 88 ? 20.485 32.786 28.142 1.00 37.42 296 ILE C O 1
ATOM 3016 N N . SER C 1 89 ? 22.049 34.213 27.367 1.00 39.52 297 SER C N 1
ATOM 3017 C CA . SER C 1 89 ? 22.439 34.681 28.695 1.00 39.16 297 SER C CA 1
ATOM 3018 C C . SER C 1 89 ? 21.321 35.467 29.358 1.00 44.21 297 SER C C 1
ATOM 3019 O O . SER C 1 89 ? 20.432 35.989 28.680 1.00 44.80 297 SER C O 1
ATOM 3022 N N . ASP C 1 90 ? 21.372 35.548 30.684 1.00 43.53 298 ASP C N 1
ATOM 3023 C CA . ASP C 1 90 ? 20.363 36.265 31.430 1.00 45.57 298 ASP C CA 1
ATOM 3024 C C . ASP C 1 90 ? 20.235 37.733 31.001 1.00 44.90 298 ASP C C 1
ATOM 3025 O O . ASP C 1 90 ? 19.165 38.336 31.141 1.00 39.69 298 ASP C O 1
ATOM 3030 N N . LEU C 1 91 ? 21.327 38.308 30.500 1.00 41.42 299 LEU C N 1
ATOM 3031 C CA . LEU C 1 91 ? 21.311 39.699 30.059 1.00 40.78 299 LEU C CA 1
ATOM 3032 C C . LEU C 1 91 ? 20.602 39.844 28.710 1.00 39.69 299 LEU C C 1
ATOM 3033 O O . LEU C 1 91 ? 19.821 40.776 28.511 1.00 35.14 299 LEU C O 1
ATOM 3038 N N . ALA C 1 92 ? 20.886 38.932 27.786 1.00 36.26 300 ALA C N 1
ATOM 3039 C CA . ALA C 1 92 ? 20.259 38.981 26.471 1.00 37.11 300 ALA C CA 1
ATOM 3040 C C . ALA C 1 92 ? 18.751 38.787 26.678 1.00 39.07 300 ALA C C 1
ATOM 3041 O O . ALA C 1 92 ? 17.927 39.470 26.059 1.00 37.34 300 ALA C O 1
ATOM 3043 N N . GLN C 1 93 ? 18.411 37.858 27.571 1.00 38.85 301 GLN C N 1
ATOM 3044 C CA . GLN C 1 93 ? 17.023 37.568 27.901 1.00 39.84 301 GLN C CA 1
ATOM 3045 C C . GLN C 1 93 ? 16.329 38.828 28.413 1.00 37.09 301 GLN C C 1
ATOM 3046 O O . GLN C 1 93 ? 15.165 39.075 28.095 1.00 35.90 301 GLN C O 1
ATOM 3052 N N . HIS C 1 94 ? 17.047 39.605 29.218 1.00 34.02 302 HIS C N 1
ATOM 3053 C CA . HIS C 1 94 ? 16.507 40.826 29.781 1.00 35.63 302 HIS C CA 1
ATOM 3054 C C . HIS C 1 94 ? 16.203 41.880 28.714 1.00 39.43 302 HIS C C 1
ATOM 3055 O O . HIS C 1 94 ? 15.121 42.490 28.721 1.00 36.32 302 HIS C O 1
ATOM 3062 N N . TYR C 1 95 ? 17.157 42.103 27.813 1.00 36.47 303 TYR C N 1
ATOM 3063 C CA . TYR C 1 95 ? 16.958 43.076 26.749 1.00 36.91 303 TYR C CA 1
ATOM 3064 C C . TYR C 1 95 ? 15.809 42.659 25.832 1.00 38.92 303 TYR C C 1
ATOM 3065 O O . TYR C 1 95 ? 14.971 43.489 25.471 1.00 34.88 303 TYR C O 1
ATOM 3074 N N . LEU C 1 96 ? 15.775 41.380 25.454 1.00 36.08 304 LEU C N 1
ATOM 3075 C CA . LEU C 1 96 ? 14.717 40.896 24.587 1.00 35.41 304 LEU C CA 1
ATOM 3076 C C . LEU C 1 96 ? 13.370 41.055 25.311 1.00 34.53 304 LEU C C 1
ATOM 3077 O O . LEU C 1 96 ? 12.359 41.432 24.707 1.00 28.94 304 LEU C O 1
ATOM 3082 N N . MET C 1 97 ? 13.373 40.773 26.611 1.00 38.35 305 MET C N 1
ATOM 3083 C CA . MET C 1 97 ? 12.174 40.880 27.450 1.00 37.67 305 MET C CA 1
ATOM 3084 C C . MET C 1 97 ? 11.671 42.338 27.433 1.00 37.50 305 MET C C 1
ATOM 3085 O O . MET C 1 97 ? 10.471 42.582 27.286 1.00 32.84 305 MET C O 1
ATOM 3090 N N . ARG C 1 98 ? 12.588 43.299 27.565 1.00 33.73 306 ARG C N 1
ATOM 3091 C CA . ARG C 1 98 ? 12.231 44.719 27.520 1.00 39.92 306 ARG C CA 1
ATOM 3092 C C . ARG C 1 98 ? 11.637 45.107 26.156 1.00 41.55 306 ARG C C 1
ATOM 3093 O O . ARG C 1 98 ? 10.811 46.016 26.075 1.00 42.52 306 ARG C O 1
ATOM 3101 N N . ALA C 1 99 ? 12.064 44.427 25.093 1.00 36.70 307 ALA C N 1
ATOM 3102 C CA . ALA C 1 99 ? 11.568 44.724 23.753 1.00 35.97 307 ALA C CA 1
ATOM 3103 C C . ALA C 1 99 ? 10.327 43.906 23.420 1.00 33.51 307 ALA C C 1
ATOM 3104 O O . ALA C 1 99 ? 9.931 43.787 22.256 1.00 34.56 307 ALA C O 1
ATOM 3106 N N . ASN C 1 100 ? 9.735 43.324 24.450 1.00 30.71 308 ASN C N 1
ATOM 3107 C CA . ASN C 1 100 ? 8.532 42.511 24.293 1.00 34.76 308 ASN C CA 1
ATOM 3108 C C . ASN C 1 100 ? 8.739 41.319 23.353 1.00 34.17 308 ASN C C 1
ATOM 3109 O O . ASN C 1 100 ? 7.841 40.952 22.587 1.00 32.82 308 ASN C O 1
ATOM 3114 N N . VAL C 1 101 ? 9.925 40.716 23.420 1.00 30.51 309 VAL C N 1
ATOM 3115 C CA . VAL C 1 101 ? 10.253 39.561 22.589 1.00 34.06 309 VAL C CA 1
ATOM 3116 C C . VAL C 1 101 ? 10.306 38.249 23.377 1.00 37.66 309 VAL C C 1
ATOM 3117 O O . VAL C 1 101 ? 11.017 38.157 24.375 1.00 41.52 309 VAL C O 1
ATOM 3121 N N . THR C 1 102 ? 9.549 37.243 22.942 1.00 37.51 310 THR C N 1
ATOM 3122 C CA . THR C 1 102 ? 9.569 35.935 23.600 1.00 34.67 310 THR C CA 1
ATOM 3123 C C . THR C 1 102 ? 10.811 35.189 23.094 1.00 35.11 310 THR C C 1
ATOM 3124 O O . THR C 1 102 ? 11.082 35.171 21.892 1.00 35.41 310 THR C O 1
ATOM 3128 N N . ALA C 1 103 ? 11.574 34.580 23.996 1.00 36.02 311 ALA C N 1
ATOM 3129 C CA . ALA C 1 103 ? 12.773 33.856 23.561 1.00 34.43 311 ALA C CA 1
ATOM 3130 C C . ALA C 1 103 ? 12.760 32.376 23.958 1.00 32.07 311 ALA C C 1
ATOM 3131 O O . ALA C 1 103 ? 12.267 31.998 25.034 1.00 32.52 311 ALA C O 1
ATOM 3133 N N . ILE C 1 104 ? 13.290 31.548 23.065 1.00 30.47 312 ILE C N 1
ATOM 3134 C CA . ILE C 1 104 ? 13.373 30.107 23.281 1.00 30.79 312 ILE C CA 1
ATOM 3135 C C . ILE C 1 104 ? 14.792 29.679 22.932 1.00 30.15 312 ILE C C 1
ATOM 3136 O O . ILE C 1 104 ? 15.299 30.013 21.863 1.00 30.93 312 ILE C O 1
ATOM 3141 N N . ARG C 1 105 ? 15.423 28.934 23.838 1.00 33.81 313 ARG C N 1
ATOM 3142 C CA . ARG C 1 105 ? 16.815 28.499 23.669 1.00 33.95 313 ARG C CA 1
ATOM 3143 C C . ARG C 1 105 ? 17.010 26.988 23.523 1.00 34.23 313 ARG C C 1
ATOM 3144 O O . ARG C 1 105 ? 16.107 26.198 23.794 1.00 33.06 313 ARG C O 1
ATOM 3152 N N . ARG C 1 106 ? 18.211 26.613 23.082 1.00 37.00 314 ARG C N 1
ATOM 3153 C CA . ARG C 1 106 ? 18.621 25.211 22.944 1.00 35.66 314 ARG C CA 1
ATOM 3154 C C . ARG C 1 106 ? 17.671 24.319 22.179 1.00 35.85 314 ARG C C 1
ATOM 3155 O O . ARG C 1 106 ? 17.359 23.216 22.620 1.00 37.38 314 ARG C O 1
ATOM 3163 N N . VAL C 1 107 ? 17.200 24.795 21.040 1.00 35.94 315 VAL C N 1
ATOM 3164 C CA . VAL C 1 107 ? 16.295 24.022 20.206 1.00 37.76 315 VAL C CA 1
ATOM 3165 C C . VAL C 1 107 ? 17.112 23.085 19.320 1.00 38.91 315 VAL C C 1
ATOM 3166 O O . VAL C 1 107 ? 18.149 23.474 18.800 1.00 44.65 315 VAL C O 1
ATOM 3170 N N . ARG C 1 108 ? 16.665 21.845 19.158 1.00 39.77 316 ARG C N 1
ATOM 3171 C CA . ARG C 1 108 ? 17.397 20.912 18.304 1.00 38.66 316 ARG C CA 1
ATOM 3172 C C . ARG C 1 108 ? 17.451 21.476 16.894 1.00 37.15 316 ARG C C 1
ATOM 3173 O O . ARG C 1 108 ? 16.500 22.127 16.440 1.00 31.02 316 ARG C O 1
ATOM 3181 N N . LYS C 1 109 ? 18.560 21.202 16.211 1.00 33.76 317 LYS C N 1
ATOM 3182 C CA . LYS C 1 109 ? 18.757 21.643 14.846 1.00 34.37 317 LYS C CA 1
ATOM 3183 C C . LYS C 1 109 ? 17.605 21.173 13.953 1.00 33.71 317 LYS C C 1
ATOM 3184 O O . LYS C 1 109 ? 17.093 21.956 13.142 1.00 35.50 317 LYS C O 1
ATOM 3190 N N . THR C 1 110 ? 17.188 19.912 14.098 1.00 31.54 318 THR C N 1
ATOM 3191 C CA . THR C 1 110 ? 16.088 19.383 13.269 1.00 31.15 318 THR C CA 1
ATOM 3192 C C . THR C 1 110 ? 14.768 20.120 13.508 1.00 30.28 318 THR C C 1
ATOM 3193 O O . THR C 1 110 ? 13.974 20.294 12.586 1.00 33.34 318 THR C O 1
ATOM 3197 N N . ASP C 1 111 ? 14.510 20.502 14.756 1.00 28.28 319 ASP C N 1
ATOM 3198 C CA . ASP C 1 111 ? 13.282 21.206 15.089 1.00 32.99 319 ASP C CA 1
ATOM 3199 C C . ASP C 1 111 ? 13.337 22.609 14.502 1.00 32.36 319 ASP C C 1
ATOM 3200 O O . ASP C 1 111 ? 12.338 23.103 13.987 1.00 31.46 319 ASP C O 1
ATOM 3205 N N . ASN C 1 112 ? 14.511 23.233 14.577 1.00 29.28 320 ASN C N 1
ATOM 3206 C CA . ASN C 1 112 ? 14.694 24.572 14.049 1.00 33.12 320 ASN C CA 1
ATOM 3207 C C . ASN C 1 112 ? 14.360 24.540 12.546 1.00 35.24 320 ASN C C 1
ATOM 3208 O O . ASN C 1 112 ? 13.651 25.430 12.042 1.00 31.10 320 ASN C O 1
ATOM 3213 N N . ASN C 1 113 ? 14.835 23.516 11.829 1.00 33.05 321 ASN C N 1
ATOM 3214 C CA . ASN C 1 113 ? 14.529 23.428 10.388 1.00 35.83 321 ASN C CA 1
ATOM 3215 C C . ASN C 1 113 ? 13.025 23.199 10.183 1.00 39.22 321 ASN C C 1
ATOM 3216 O O . ASN C 1 113 ? 12.448 23.694 9.205 1.00 40.61 321 ASN C O 1
ATOM 3221 N N . ARG C 1 114 ? 12.388 22.451 11.089 1.00 28.55 322 ARG C N 1
ATOM 3222 C CA . ARG C 1 114 ? 10.957 22.207 10.946 1.00 29.10 322 ARG C CA 1
ATOM 3223 C C . ARG C 1 114 ? 10.230 23.535 11.101 1.00 31.61 322 ARG C C 1
ATOM 3224 O O . ARG C 1 114 ? 9.270 23.814 10.388 1.00 29.61 322 ARG C O 1
ATOM 3232 N N . ILE C 1 115 ? 10.693 24.353 12.039 1.00 30.72 323 ILE C N 1
ATOM 3233 C CA . ILE C 1 115 ? 10.056 25.639 12.266 1.00 32.13 323 ILE C CA 1
ATOM 3234 C C . ILE C 1 115 ? 10.293 26.557 11.070 1.00 29.26 323 ILE C C 1
ATOM 3235 O O . ILE C 1 115 ? 9.386 27.284 10.651 1.00 33.59 323 ILE C O 1
ATOM 3240 N N . ALA C 1 116 ? 11.480 26.475 10.480 1.00 28.37 324 ALA C N 1
ATOM 3241 C CA . ALA C 1 116 ? 11.796 27.307 9.322 1.00 28.49 324 ALA C CA 1
ATOM 3242 C C . ALA C 1 116 ? 10.864 27.001 8.157 1.00 30.01 324 ALA C C 1
ATOM 3243 O O . ALA C 1 116 ? 10.378 27.919 7.481 1.00 32.76 324 ALA C O 1
ATOM 3245 N N . ARG C 1 117 ? 10.609 25.715 7.928 1.00 27.74 325 ARG C N 1
ATOM 3246 C CA . ARG C 1 117 ? 9.725 25.291 6.858 1.00 33.26 325 ARG C CA 1
ATOM 3247 C C . ARG C 1 117 ? 8.294 25.786 7.123 1.00 34.49 325 ARG C C 1
ATOM 3248 O O . ARG C 1 117 ? 7.632 26.292 6.230 1.00 37.73 325 ARG C O 1
ATOM 3250 N N . ALA C 1 118 ? 7.833 25.631 8.358 1.00 33.58 326 ALA C N 1
ATOM 3251 C CA . ALA C 1 118 ? 6.494 26.042 8.768 1.00 34.29 326 ALA C CA 1
ATOM 3252 C C . ALA C 1 118 ? 6.171 27.529 8.658 1.00 36.71 326 ALA C C 1
ATOM 3253 O O . ALA C 1 118 ? 5.064 27.901 8.228 1.00 34.19 326 ALA C O 1
ATOM 3255 N N . CYS C 1 119 ? 7.119 28.380 9.045 1.00 34.66 327 CYS C N 1
ATOM 3256 C CA . CYS C 1 119 ? 6.849 29.810 9.038 1.00 31.88 327 CYS C CA 1
ATOM 3257 C C . CYS C 1 119 ? 7.586 30.629 7.994 1.00 31.51 327 CYS C C 1
ATOM 3258 O O . CYS C 1 119 ? 7.403 31.848 7.928 1.00 33.45 327 CYS C O 1
ATOM 3261 N N . GLY C 1 120 ? 8.413 29.970 7.189 1.00 31.05 328 GLY C N 1
ATOM 3262 C CA . GLY C 1 120 ? 9.150 30.667 6.143 1.00 31.14 328 GLY C CA 1
ATOM 3263 C C . GLY C 1 120 ? 10.343 31.489 6.587 1.00 28.61 328 GLY C C 1
ATOM 3264 O O . GLY C 1 120 ? 10.829 32.337 5.845 1.00 35.59 328 GLY C O 1
ATOM 3265 N N . ALA C 1 121 ? 10.817 31.253 7.802 1.00 29.90 329 ALA C N 1
ATOM 3266 C CA . ALA C 1 121 ? 11.962 31.984 8.313 1.00 26.93 329 ALA C CA 1
ATOM 3267 C C . ALA C 1 121 ? 13.236 31.354 7.786 1.00 31.18 329 ALA C C 1
ATOM 3268 O O . ALA C 1 121 ? 13.235 30.220 7.305 1.00 30.45 329 ALA C O 1
ATOM 3270 N N . ARG C 1 122 ? 14.328 32.101 7.867 1.00 31.04 330 ARG C N 1
ATOM 3271 C CA . ARG C 1 122 ? 15.608 31.610 7.405 1.00 33.29 330 ARG C CA 1
ATOM 3272 C C . ARG C 1 122 ? 16.526 31.563 8.618 1.00 32.59 330 ARG C C 1
ATOM 3273 O O . ARG C 1 122 ? 16.658 32.559 9.327 1.00 32.41 330 ARG C O 1
ATOM 3281 N N . ILE C 1 123 ? 17.123 30.405 8.888 1.00 33.35 331 ILE C N 1
ATOM 3282 C CA . ILE C 1 123 ? 18.029 30.293 10.044 1.00 35.18 331 ILE C CA 1
ATOM 3283 C C . ILE C 1 123 ? 19.285 31.096 9.740 1.00 31.67 331 ILE C C 1
ATOM 3284 O O . ILE C 1 123 ? 19.963 30.855 8.738 1.00 30.69 331 ILE C O 1
ATOM 3289 N N . VAL C 1 124 ? 19.575 32.063 10.598 1.00 29.86 332 VAL C N 1
ATOM 3290 C CA . VAL C 1 124 ? 20.730 32.940 10.425 1.00 32.31 332 VAL C CA 1
ATOM 3291 C C . VAL C 1 124 ? 21.770 32.748 11.524 1.00 36.45 332 VAL C C 1
ATOM 3292 O O . VAL C 1 124 ? 21.416 32.460 12.679 1.00 34.39 332 VAL C O 1
ATOM 3296 N N . SER C 1 125 ? 23.046 32.925 11.165 1.00 38.53 333 SER C N 1
ATOM 3297 C CA . SER C 1 125 ? 24.142 32.788 12.127 1.00 42.51 333 SER C CA 1
ATOM 3298 C C . SER C 1 125 ? 24.492 34.115 12.776 1.00 43.58 333 SER C C 1
ATOM 3299 O O . SER C 1 125 ? 24.391 34.262 13.991 1.00 46.76 333 SER C O 1
ATOM 3302 N N . ARG C 1 126 ? 24.882 35.097 11.972 1.00 42.84 334 ARG C N 1
ATOM 3303 C CA . ARG C 1 126 ? 25.249 36.387 12.547 1.00 45.98 334 ARG C CA 1
ATOM 3304 C C . ARG C 1 126 ? 24.093 37.385 12.542 1.00 42.24 334 ARG C C 1
ATOM 3305 O O . ARG C 1 126 ? 23.665 37.835 11.491 1.00 41.93 334 ARG C O 1
ATOM 3313 N N . PRO C 1 127 ? 23.581 37.750 13.728 1.00 43.97 335 PRO C N 1
ATOM 3314 C CA . PRO C 1 127 ? 22.463 38.699 13.835 1.00 45.86 335 PRO C CA 1
ATOM 3315 C C . PRO C 1 127 ? 22.614 39.999 13.031 1.00 46.58 335 PRO C C 1
ATOM 3316 O O . PRO C 1 127 ? 21.636 40.500 12.477 1.00 43.95 335 PRO C O 1
ATOM 3320 N N . GLU C 1 128 ? 23.825 40.545 12.959 1.00 44.67 336 GLU C N 1
ATOM 3321 C CA . GLU C 1 128 ? 24.004 41.788 12.217 1.00 47.77 336 GLU C CA 1
ATOM 3322 C C . GLU C 1 128 ? 23.784 41.620 10.728 1.00 44.26 336 GLU C C 1
ATOM 3323 O O . GLU C 1 128 ? 23.711 42.602 10.007 1.00 45.69 336 GLU C O 1
ATOM 3329 N N . GLU C 1 129 ? 23.665 40.380 10.269 1.00 43.77 337 GLU C N 1
ATOM 3330 C CA . GLU C 1 129 ? 23.424 40.115 8.851 1.00 43.11 337 GLU C CA 1
ATOM 3331 C C . GLU C 1 129 ? 21.938 39.868 8.577 1.00 39.84 337 GLU C C 1
ATOM 3332 O O . GLU C 1 129 ? 21.556 39.536 7.444 1.00 38.65 337 GLU C O 1
ATOM 3338 N N . LEU C 1 130 ? 21.113 40.013 9.611 1.00 33.82 338 LEU C N 1
ATOM 3339 C CA . LEU C 1 130 ? 19.673 39.802 9.466 1.00 33.96 338 LEU C CA 1
ATOM 3340 C C . LEU C 1 130 ? 19.052 40.746 8.433 1.00 33.67 338 LEU C C 1
ATOM 3341 O O . LEU C 1 130 ? 19.448 41.902 8.328 1.00 33.74 338 LEU C O 1
ATOM 3346 N N . ARG C 1 131 ? 18.090 40.233 7.675 1.00 31.37 339 ARG C N 1
ATOM 3347 C CA . ARG C 1 131 ? 17.376 41.010 6.669 1.00 32.30 339 ARG C CA 1
ATOM 3348 C C . ARG C 1 131 ? 15.907 40.754 6.935 1.00 34.17 339 ARG C C 1
ATOM 3349 O O . ARG C 1 131 ? 15.549 39.711 7.482 1.00 28.79 339 ARG C O 1
ATOM 3357 N N . GLU C 1 132 ? 15.055 41.699 6.552 1.00 30.95 340 GLU C N 1
ATOM 3358 C CA . GLU C 1 132 ? 13.628 41.535 6.750 1.00 31.64 340 GLU C CA 1
ATOM 3359 C C . GLU C 1 132 ? 13.168 40.229 6.082 1.00 29.27 340 GLU C C 1
ATOM 3360 O O . GLU C 1 132 ? 12.254 39.567 6.568 1.00 30.28 340 GLU C O 1
ATOM 3366 N N . ASP C 1 133 ? 13.806 39.858 4.981 1.00 28.20 341 ASP C N 1
ATOM 3367 C CA . ASP C 1 133 ? 13.443 38.619 4.266 1.00 30.91 341 ASP C CA 1
ATOM 3368 C C . ASP C 1 133 ? 13.621 37.341 5.105 1.00 31.73 341 ASP C C 1
ATOM 3369 O O . ASP C 1 133 ? 13.018 36.301 4.802 1.00 26.61 341 ASP C O 1
ATOM 3374 N N . ASP C 1 134 ? 14.452 37.420 6.143 1.00 33.16 342 ASP C N 1
ATOM 3375 C CA . ASP C 1 134 ? 14.711 36.272 7.020 1.00 35.53 342 ASP C CA 1
ATOM 3376 C C . ASP C 1 134 ? 13.615 36.062 8.059 1.00 34.30 342 ASP C C 1
ATOM 3377 O O . ASP C 1 134 ? 13.508 34.983 8.632 1.00 32.47 342 ASP C O 1
ATOM 3382 N N . VAL C 1 135 ? 12.809 37.092 8.300 1.00 31.61 343 VAL C N 1
ATOM 3383 C CA . VAL C 1 135 ? 11.733 37.006 9.283 1.00 31.33 343 VAL C CA 1
ATOM 3384 C C . VAL C 1 135 ? 10.593 36.108 8.814 1.00 30.87 343 VAL C C 1
ATOM 3385 O O . VAL C 1 135 ? 10.113 36.255 7.701 1.00 30.67 343 VAL C O 1
ATOM 3389 N N . GLY C 1 136 ? 10.172 35.173 9.667 1.00 29.53 344 GLY C N 1
ATOM 3390 C CA . GLY C 1 136 ? 9.090 34.277 9.293 1.00 28.00 344 GLY C CA 1
ATOM 3391 C C . GLY C 1 136 ? 7.719 34.816 9.651 1.00 31.85 344 GLY C C 1
ATOM 3392 O O . GLY C 1 136 ? 7.463 35.139 10.806 1.00 34.16 344 GLY C O 1
ATOM 3393 N N . THR C 1 137 ? 6.835 34.923 8.661 1.00 35.56 345 THR C N 1
ATOM 3394 C CA . THR C 1 137 ? 5.477 35.427 8.894 1.00 33.80 345 THR C CA 1
ATOM 3395 C C . THR C 1 137 ? 4.415 34.449 8.380 1.00 33.81 345 THR C C 1
ATOM 3396 O O . THR C 1 137 ? 3.222 34.748 8.411 1.00 41.76 345 THR C O 1
ATOM 3400 N N . GLY C 1 138 ? 4.842 33.266 7.945 1.00 30.45 346 GLY C N 1
ATOM 3401 C CA . GLY C 1 138 ? 3.911 32.286 7.416 1.00 29.45 346 GLY C CA 1
ATOM 3402 C C . GLY C 1 138 ? 3.103 31.419 8.382 1.00 33.86 346 GLY C C 1
ATOM 3403 O O . GLY C 1 138 ? 2.300 30.601 7.940 1.00 37.09 346 GLY C O 1
ATOM 3404 N N . ALA C 1 139 ? 3.312 31.571 9.686 1.00 33.70 347 ALA C N 1
ATOM 3405 C CA . ALA C 1 139 ? 2.565 30.809 10.677 1.00 33.53 347 ALA C CA 1
ATOM 3406 C C . ALA C 1 139 ? 1.682 31.797 11.427 1.00 34.04 347 ALA C C 1
ATOM 3407 O O . ALA C 1 139 ? 2.165 32.823 11.891 1.00 31.19 347 ALA C O 1
ATOM 3409 N N . GLY C 1 140 ? 0.386 31.495 11.535 1.00 36.07 348 GLY C N 1
ATOM 3410 C CA . GLY C 1 140 ? -0.534 32.388 12.226 1.00 38.79 348 GLY C CA 1
ATOM 3411 C C . GLY C 1 140 ? -0.615 32.292 13.750 1.00 39.97 348 GLY C C 1
ATOM 3412 O O . GLY C 1 140 ? -1.077 33.232 14.406 1.00 40.71 348 GLY C O 1
ATOM 3413 N N . LEU C 1 141 ? -0.165 31.178 14.320 1.00 35.98 349 LEU C N 1
ATOM 3414 C CA . LEU C 1 141 ? -0.219 31.011 15.765 1.00 38.26 349 LEU C CA 1
ATOM 3415 C C . LEU C 1 141 ? 1.032 30.410 16.429 1.00 39.08 349 LEU C C 1
ATOM 3416 O O . LEU C 1 141 ? 1.643 29.457 15.922 1.00 35.57 349 LEU C O 1
ATOM 3421 N N . LEU C 1 142 ? 1.393 31.002 17.565 1.00 36.31 350 LEU C N 1
ATOM 3422 C CA . LEU C 1 142 ? 2.464 30.526 18.420 1.00 35.28 350 LEU C CA 1
ATOM 3423 C C . LEU C 1 142 ? 1.727 30.436 19.756 1.00 36.26 350 LEU C C 1
ATOM 3424 O O . LEU C 1 142 ? 1.259 31.457 20.276 1.00 33.39 350 LEU C O 1
ATOM 3429 N N . GLU C 1 143 ? 1.577 29.214 20.275 1.00 35.78 351 GLU C N 1
ATOM 3430 C CA . GLU C 1 143 ? 0.928 28.979 21.563 1.00 31.84 351 GLU C CA 1
ATOM 3431 C C . GLU C 1 143 ? 1.746 27.947 22.351 1.00 33.85 351 GLU C C 1
ATOM 3432 O O . GLU C 1 143 ? 2.003 26.836 21.887 1.00 32.02 351 GLU C O 1
ATOM 3438 N N . ILE C 1 144 ? 2.164 28.339 23.546 1.00 31.35 352 ILE C N 1
ATOM 3439 C CA . ILE C 1 144 ? 2.960 27.493 24.411 1.00 33.14 352 ILE C CA 1
ATOM 3440 C C . ILE C 1 144 ? 2.079 27.134 25.624 1.00 36.23 352 ILE C C 1
ATOM 3441 O O . ILE C 1 144 ? 1.678 28.021 26.380 1.00 33.92 352 ILE C O 1
ATOM 3446 N N . LYS C 1 145 ? 1.781 25.846 25.803 1.00 31.90 353 LYS C N 1
ATOM 3447 C CA . LYS C 1 145 ? 0.930 25.425 26.903 1.00 34.81 353 LYS C CA 1
ATOM 3448 C C . LYS C 1 145 ? 1.405 24.148 27.586 1.00 35.32 353 LYS C C 1
ATOM 3449 O O . LYS C 1 145 ? 2.151 23.347 27.007 1.00 37.07 353 LYS C O 1
ATOM 3455 N N . LYS C 1 146 ? 0.956 23.963 28.822 1.00 33.43 354 LYS C N 1
ATOM 3456 C CA . LYS C 1 146 ? 1.326 22.799 29.618 1.00 34.53 354 LYS C CA 1
ATOM 3457 C C . LYS C 1 146 ? 0.462 21.560 29.319 1.00 33.72 354 LYS C C 1
ATOM 3458 O O . LYS C 1 146 ? -0.779 21.640 29.261 1.00 34.84 354 LYS C O 1
ATOM 3464 N N . ILE C 1 147 ? 1.134 20.433 29.079 1.00 30.53 355 ILE C N 1
ATOM 3465 C CA . ILE C 1 147 ? 0.473 19.155 28.841 1.00 28.98 355 ILE C CA 1
ATOM 3466 C C . ILE C 1 147 ? 1.210 18.190 29.751 1.00 30.98 355 ILE C C 1
ATOM 3467 O O . ILE C 1 147 ? 2.362 17.852 29.478 1.00 31.73 355 ILE C O 1
ATOM 3472 N N . GLY C 1 148 ? 0.550 17.763 30.834 1.00 33.79 356 GLY C N 1
ATOM 3473 C CA . GLY C 1 148 ? 1.179 16.867 31.794 1.00 30.11 356 GLY C CA 1
ATOM 3474 C C . GLY C 1 148 ? 2.157 17.690 32.622 1.00 34.33 356 GLY C C 1
ATOM 3475 O O . GLY C 1 148 ? 1.829 18.791 33.082 1.00 38.05 356 GLY C O 1
ATOM 3476 N N . ASP C 1 149 ? 3.368 17.181 32.792 1.00 36.00 357 ASP C N 1
ATOM 3477 C CA . ASP C 1 149 ? 4.392 17.878 33.567 1.00 37.38 357 ASP C CA 1
ATOM 3478 C C . ASP C 1 149 ? 5.174 18.917 32.762 1.00 41.07 357 ASP C C 1
ATOM 3479 O O . ASP C 1 149 ? 5.807 19.800 33.354 1.00 42.54 357 ASP C O 1
ATOM 3484 N N . GLU C 1 150 ? 5.131 18.817 31.428 1.00 40.21 358 GLU C N 1
ATOM 3485 C CA . GLU C 1 150 ? 5.909 19.701 30.560 1.00 36.82 358 GLU C CA 1
ATOM 3486 C C . GLU C 1 150 ? 5.170 20.731 29.703 1.00 38.69 358 GLU C C 1
ATOM 3487 O O . GLU C 1 150 ? 3.953 20.654 29.462 1.00 34.37 358 GLU C O 1
ATOM 3493 N N . TYR C 1 151 ? 5.943 21.702 29.237 1.00 34.40 359 TYR C N 1
ATOM 3494 C CA . TYR C 1 151 ? 5.440 22.763 28.386 1.00 38.34 359 TYR C CA 1
ATOM 3495 C C . TYR C 1 151 ? 5.755 22.437 26.916 1.00 35.16 359 TYR C C 1
ATOM 3496 O O . TYR C 1 151 ? 6.865 22.024 26.600 1.00 34.56 359 TYR C O 1
ATOM 3505 N N . PHE C 1 152 ? 4.780 22.607 26.023 1.00 34.65 360 PHE C N 1
ATOM 3506 C CA . PHE C 1 152 ? 5.001 22.350 24.595 1.00 33.29 360 PHE C CA 1
ATOM 3507 C C . PHE C 1 152 ? 4.720 23.617 23.781 1.00 32.47 360 PHE C C 1
ATOM 3508 O O . PHE C 1 152 ? 3.759 24.334 24.049 1.00 30.55 360 PHE C O 1
ATOM 3516 N N . THR C 1 153 ? 5.572 23.880 22.794 1.00 33.10 361 THR C N 1
ATOM 3517 C CA . THR C 1 153 ? 5.446 25.051 21.931 1.00 30.20 361 THR C CA 1
ATOM 3518 C C . THR C 1 153 ? 4.815 24.616 20.622 1.00 31.57 361 THR C C 1
ATOM 3519 O O . THR C 1 153 ? 5.337 23.722 19.958 1.00 32.04 361 THR C O 1
ATOM 3523 N N . PHE C 1 154 ? 3.689 25.230 20.258 1.00 30.28 362 PHE C N 1
ATOM 3524 C CA . PHE C 1 154 ? 3.024 24.886 19.006 1.00 29.57 362 PHE C CA 1
ATOM 3525 C C . PHE C 1 154 ? 3.057 26.048 18.036 1.00 32.16 362 PHE C C 1
ATOM 3526 O O . PHE C 1 154 ? 2.718 27.190 18.394 1.00 29.92 362 PHE C O 1
ATOM 3534 N N . ILE C 1 155 ? 3.465 25.740 16.810 1.00 31.57 363 ILE C N 1
ATOM 3535 C CA . ILE C 1 155 ? 3.504 26.718 15.745 1.00 35.32 363 ILE C CA 1
ATOM 3536 C C . ILE C 1 155 ? 2.516 26.145 14.753 1.00 31.50 363 ILE C C 1
ATOM 3537 O O . ILE C 1 155 ? 2.818 25.175 14.055 1.00 33.76 363 ILE C O 1
ATOM 3542 N N . THR C 1 156 ? 1.317 26.713 14.736 1.00 32.41 364 THR C N 1
ATOM 3543 C CA . THR C 1 156 ? 0.255 26.247 13.832 1.00 38.73 364 THR C CA 1
ATOM 3544 C C . THR C 1 156 ? -0.280 27.346 12.904 1.00 40.63 364 THR C C 1
ATOM 3545 O O . THR C 1 156 ? 0.251 28.462 12.872 1.00 38.51 364 THR C O 1
ATOM 3549 N N . ASP C 1 157 ? -1.333 27.013 12.156 1.00 44.97 365 ASP C N 1
ATOM 3550 C CA . ASP C 1 157 ? -1.979 27.921 11.201 1.00 46.69 365 ASP C CA 1
ATOM 3551 C C . ASP C 1 157 ? -0.993 28.339 10.101 1.00 46.20 365 ASP C C 1
ATOM 3552 O O . ASP C 1 157 ? -0.700 29.522 9.898 1.00 39.80 365 ASP C O 1
ATOM 3557 N N . CYS C 1 158 ? -0.484 27.335 9.401 1.00 45.86 366 CYS C N 1
ATOM 3558 C CA . CYS C 1 158 ? 0.469 27.527 8.321 1.00 49.71 366 CYS C CA 1
ATOM 3559 C C . CYS C 1 158 ? -0.264 27.973 7.047 1.00 53.45 366 CYS C C 1
ATOM 3560 O O . CYS C 1 158 ? -1.257 27.353 6.644 1.00 50.66 366 CYS C O 1
ATOM 3563 N N . LYS C 1 159 ? 0.214 29.058 6.434 1.00 53.37 367 LYS C N 1
ATOM 3564 C CA . LYS C 1 159 ? -0.389 29.570 5.210 1.00 57.87 367 LYS C CA 1
ATOM 3565 C C . LYS C 1 159 ? -0.216 28.557 4.090 1.00 59.89 367 LYS C C 1
ATOM 3566 O O . LYS C 1 159 ? -1.102 28.383 3.260 1.00 61.93 367 LYS C O 1
ATOM 3572 N N . ASP C 1 160 ? 0.933 27.893 4.073 1.00 61.71 368 ASP C N 1
ATOM 3573 C CA . ASP C 1 160 ? 1.221 26.875 3.074 1.00 63.22 368 ASP C CA 1
ATOM 3574 C C . ASP C 1 160 ? 0.899 25.552 3.762 1.00 63.42 368 ASP C C 1
ATOM 3575 O O . ASP C 1 160 ? 1.757 24.952 4.409 1.00 61.08 368 ASP C O 1
ATOM 3580 N N . PRO C 1 161 ? -0.347 25.082 3.634 1.00 66.20 369 PRO C N 1
ATOM 3581 C CA . PRO C 1 161 ? -0.758 23.823 4.265 1.00 68.07 369 PRO C CA 1
ATOM 3582 C C . PRO C 1 161 ? 0.313 22.742 4.174 1.00 68.12 369 PRO C C 1
ATOM 3583 O O . PRO C 1 161 ? 0.563 22.007 5.128 1.00 67.61 369 PRO C O 1
ATOM 3587 N N . LYS C 1 162 ? 0.951 22.665 3.016 1.00 65.51 370 LYS C N 1
ATOM 3588 C CA . LYS C 1 162 ? 1.986 21.681 2.787 1.00 64.33 370 LYS C CA 1
ATOM 3589 C C . LYS C 1 162 ? 3.212 21.888 3.678 1.00 62.35 370 LYS C C 1
ATOM 3590 O O . LYS C 1 162 ? 3.940 20.943 3.963 1.00 64.51 370 LYS C O 1
ATOM 3592 N N . ALA C 1 163 ? 3.438 23.120 4.122 1.00 57.33 371 ALA C N 1
ATOM 3593 C CA . ALA C 1 163 ? 4.603 23.431 4.952 1.00 53.99 371 ALA C CA 1
ATOM 3594 C C . ALA C 1 163 ? 4.604 22.824 6.357 1.00 52.85 371 ALA C C 1
ATOM 3595 O O . ALA C 1 163 ? 5.620 22.872 7.051 1.00 50.86 371 ALA C O 1
ATOM 3597 N N . CYS C 1 164 ? 3.483 22.248 6.777 1.00 49.68 372 CYS C N 1
ATOM 3598 C CA . CYS C 1 164 ? 3.400 21.686 8.111 1.00 50.08 372 CYS C CA 1
ATOM 3599 C C . CYS C 1 164 ? 2.834 20.278 8.143 1.00 51.51 372 CYS C C 1
ATOM 3600 O O . CYS C 1 164 ? 1.945 19.953 7.359 1.00 55.48 372 CYS C O 1
ATOM 3603 N N . THR C 1 165 ? 3.349 19.438 9.042 1.00 48.10 373 THR C N 1
ATOM 3604 C CA . THR C 1 165 ? 2.857 18.069 9.138 1.00 49.42 373 THR C CA 1
ATOM 3605 C C . THR C 1 165 ? 1.578 18.014 9.978 1.00 50.86 373 THR C C 1
ATOM 3606 O O . THR C 1 165 ? 1.269 18.950 10.716 1.00 48.16 373 THR C O 1
ATOM 3610 N N . ILE C 1 166 ? 0.848 16.903 9.858 1.00 51.70 374 ILE C N 1
ATOM 3611 C CA . ILE C 1 166 ? -0.412 16.691 10.574 1.00 48.72 374 ILE C CA 1
ATOM 3612 C C . ILE C 1 166 ? -0.258 16.237 12.024 1.00 48.34 374 ILE C C 1
ATOM 3613 O O . ILE C 1 166 ? 0.343 15.208 12.311 1.00 45.95 374 ILE C O 1
ATOM 3618 N N . LEU C 1 167 ? -0.816 17.021 12.936 1.00 50.42 375 LEU C N 1
ATOM 3619 C CA . LEU C 1 167 ? -0.767 16.701 14.358 1.00 49.17 375 LEU C CA 1
ATOM 3620 C C . LEU C 1 167 ? -2.022 15.922 14.786 1.00 48.25 375 LEU C C 1
ATOM 3621 O O . LEU C 1 167 ? -1.989 15.158 15.755 1.00 44.70 375 LEU C O 1
ATOM 3626 N N . LEU C 1 168 ? -3.121 16.119 14.055 1.00 44.50 376 LEU C N 1
ATOM 3627 C CA . LEU C 1 168 ? -4.385 15.469 14.378 1.00 43.52 376 LEU C CA 1
ATOM 3628 C C . LEU C 1 168 ? -5.281 15.239 13.173 1.00 45.27 376 LEU C C 1
ATOM 3629 O O . LEU C 1 168 ? -5.564 16.170 12.407 1.00 46.00 376 LEU C O 1
ATOM 3634 N N . ARG C 1 169 ? -5.746 14.004 13.015 1.00 47.61 377 ARG C N 1
ATOM 3635 C CA . ARG C 1 169 ? -6.651 13.678 11.913 1.00 55.11 377 ARG C CA 1
ATOM 3636 C C . ARG C 1 169 ? -7.807 12.807 12.421 1.00 60.21 377 ARG C C 1
ATOM 3637 O O . ARG C 1 169 ? -7.589 11.756 13.036 1.00 60.83 377 ARG C O 1
ATOM 3645 N N . GLY C 1 170 ? -9.035 13.261 12.172 1.00 62.84 378 GLY C N 1
ATOM 3646 C CA . GLY C 1 170 ? -10.210 12.533 12.623 1.00 68.06 378 GLY C CA 1
ATOM 3647 C C . GLY C 1 170 ? -10.364 11.108 12.112 1.00 70.41 378 GLY C C 1
ATOM 3648 O O . GLY C 1 170 ? -10.043 10.843 10.931 1.00 71.48 378 GLY C O 1
ATOM 3649 N N . ALA C 1 171 ? -10.828 10.250 12.897 1.00 72.30 379 ALA C N 1
ATOM 3650 N N . SER D 1 4 ? 61.508 39.395 47.660 1.00 89.23 212 SER D N 1
ATOM 3651 C CA . SER D 1 4 ? 61.680 39.444 49.143 1.00 87.20 212 SER D CA 1
ATOM 3652 C C . SER D 1 4 ? 60.628 40.352 49.783 1.00 85.77 212 SER D C 1
ATOM 3653 O O . SER D 1 4 ? 59.685 39.877 50.427 1.00 85.60 212 SER D O 1
ATOM 3656 N N . CYS D 1 5 ? 60.804 41.658 49.581 1.00 82.85 213 CYS D N 1
ATOM 3657 C CA . CYS D 1 5 ? 59.926 42.697 50.129 1.00 77.56 213 CYS D CA 1
ATOM 3658 C C . CYS D 1 5 ? 58.666 42.985 49.310 1.00 70.70 213 CYS D C 1
ATOM 3659 O O . CYS D 1 5 ? 58.398 44.143 48.972 1.00 70.11 213 CYS D O 1
ATOM 3662 N N . VAL D 1 6 ? 57.878 41.952 49.019 1.00 61.33 214 VAL D N 1
ATOM 3663 C CA . VAL D 1 6 ? 56.680 42.146 48.207 1.00 58.19 214 VAL D CA 1
ATOM 3664 C C . VAL D 1 6 ? 55.700 40.988 48.284 1.00 55.43 214 VAL D C 1
ATOM 3665 O O . VAL D 1 6 ? 56.097 39.843 48.531 1.00 58.29 214 VAL D O 1
ATOM 3669 N N . LEU D 1 7 ? 54.426 41.293 48.041 1.00 46.03 215 LEU D N 1
ATOM 3670 C CA . LEU D 1 7 ? 53.369 40.286 48.053 1.00 44.85 215 LEU D CA 1
ATOM 3671 C C . LEU D 1 7 ? 52.379 40.533 46.910 1.00 41.62 215 LEU D C 1
ATOM 3672 O O . LEU D 1 7 ? 51.910 41.665 46.702 1.00 36.18 215 LEU D O 1
ATOM 3677 N N . ARG D 1 8 ? 52.082 39.460 46.183 1.00 39.40 216 ARG D N 1
ATOM 3678 C CA . ARG D 1 8 ? 51.164 39.487 45.048 1.00 41.29 216 ARG D CA 1
ATOM 3679 C C . ARG D 1 8 ? 50.062 38.472 45.279 1.00 39.96 216 ARG D C 1
ATOM 3680 O O . ARG D 1 8 ? 50.294 37.391 45.823 1.00 41.20 216 ARG D O 1
ATOM 3688 N 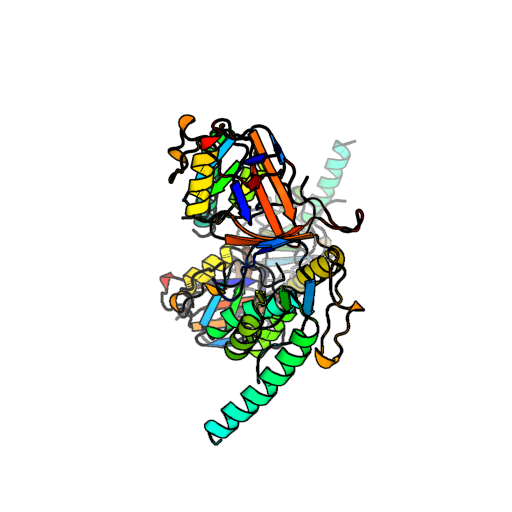N . GLY D 1 9 ? 48.863 38.817 44.834 1.00 37.67 217 GLY D N 1
ATOM 3689 C CA . GLY D 1 9 ? 47.739 37.921 44.987 1.00 35.26 217 GLY D CA 1
ATOM 3690 C C . GLY D 1 9 ? 46.428 38.681 44.985 1.00 33.74 217 GLY D C 1
ATOM 3691 O O . GLY D 1 9 ? 46.398 39.895 44.833 1.00 36.05 217 GLY D O 1
ATOM 3692 N N . VAL D 1 10 ? 45.346 37.947 45.180 1.00 34.12 218 VAL D N 1
ATOM 3693 C CA . VAL D 1 10 ? 44.015 38.506 45.205 1.00 30.69 218 VAL D CA 1
ATOM 3694 C C . VAL D 1 10 ? 43.459 38.519 46.621 1.00 30.43 218 VAL D C 1
ATOM 3695 O O . VAL D 1 10 ? 43.610 37.548 47.373 1.00 29.22 218 VAL D O 1
ATOM 3699 N N . MET D 1 11 ? 42.822 39.623 46.996 1.00 26.19 219 MET D N 1
ATOM 3700 C CA . MET D 1 11 ? 42.199 39.701 48.308 1.00 25.90 219 MET D CA 1
ATOM 3701 C C . MET D 1 11 ? 40.700 40.023 48.169 1.00 27.31 219 MET D C 1
ATOM 3702 O O . MET D 1 11 ? 40.338 41.012 47.544 1.00 28.93 219 MET D O 1
ATOM 3707 N N . ILE D 1 12 ? 39.828 39.182 48.724 1.00 29.67 220 ILE D N 1
ATOM 3708 C CA . ILE D 1 12 ? 38.394 39.481 48.678 1.00 33.49 220 ILE D CA 1
ATOM 3709 C C . ILE D 1 12 ? 37.770 39.373 50.073 1.00 34.27 220 ILE D C 1
ATOM 3710 O O . ILE D 1 12 ? 38.244 38.635 50.953 1.00 35.97 220 ILE D O 1
ATOM 3715 N N . ASN D 1 13 ? 36.705 40.132 50.267 1.00 37.10 221 ASN D N 1
ATOM 3716 C CA . ASN D 1 13 ? 35.990 40.192 51.535 1.00 38.53 221 ASN D CA 1
ATOM 3717 C C . ASN D 1 13 ? 34.961 39.062 51.636 1.00 38.75 221 ASN D C 1
ATOM 3718 O O . ASN D 1 13 ? 33.762 39.281 51.431 1.00 40.42 221 ASN D O 1
ATOM 3723 N N . LYS D 1 14 ? 35.433 37.858 51.955 1.00 36.23 222 LYS D N 1
ATOM 3724 C CA . LYS D 1 14 ? 34.563 36.683 52.064 1.00 35.98 222 LYS D CA 1
ATOM 3725 C C . LYS D 1 14 ? 35.067 35.643 53.050 1.00 33.82 222 LYS D C 1
ATOM 3726 O O . LYS D 1 14 ? 36.244 35.610 53.384 1.00 30.95 222 LYS D O 1
ATOM 3732 N N . ASP D 1 15 ? 34.164 34.774 53.491 1.00 32.66 223 ASP D N 1
ATOM 3733 C CA . ASP D 1 15 ? 34.527 33.693 54.403 1.00 33.23 223 ASP D CA 1
ATOM 3734 C C . ASP D 1 15 ? 33.942 32.389 53.860 1.00 31.83 223 ASP D C 1
ATOM 3735 O O . ASP D 1 15 ? 33.134 32.420 52.929 1.00 27.63 223 ASP D O 1
ATOM 3740 N N . VAL D 1 16 ? 34.364 31.251 54.423 1.00 32.21 224 VAL D N 1
ATOM 3741 C CA . VAL D 1 16 ? 33.858 29.948 54.002 1.00 34.53 224 VAL D CA 1
ATOM 3742 C C . VAL D 1 16 ? 32.369 29.912 54.351 1.00 37.85 224 VAL D C 1
ATOM 3743 O O . VAL D 1 16 ? 31.958 30.571 55.300 1.00 39.63 224 VAL D O 1
ATOM 3747 N N . THR D 1 17 ? 31.560 29.156 53.603 1.00 36.75 225 THR D N 1
ATOM 3748 C CA . THR D 1 17 ? 30.131 29.113 53.917 1.00 38.07 225 THR D CA 1
ATOM 3749 C C . THR D 1 17 ? 29.840 28.341 55.201 1.00 44.26 225 THR D C 1
ATOM 3750 O O . THR D 1 17 ? 28.860 28.631 55.903 1.00 45.68 225 THR D O 1
ATOM 3754 N N . HIS D 1 18 ? 30.693 27.365 55.504 1.00 44.85 226 HIS D N 1
ATOM 3755 C CA . HIS D 1 18 ? 30.506 26.517 56.677 1.00 48.04 226 HIS D CA 1
ATOM 3756 C C . HIS D 1 18 ? 31.785 26.457 57.524 1.00 47.63 226 HIS D C 1
ATOM 3757 O O . HIS D 1 18 ? 32.863 26.141 57.013 1.00 40.84 226 HIS D O 1
ATOM 3764 N N . PRO D 1 19 ? 31.670 26.739 58.837 1.00 46.94 227 PRO D N 1
ATOM 3765 C CA . PRO D 1 19 ? 32.777 26.735 59.805 1.00 46.63 227 PRO D CA 1
ATOM 3766 C C . PRO D 1 19 ? 33.667 25.478 59.873 1.00 41.93 227 PRO D C 1
ATOM 3767 O O . PRO D 1 19 ? 34.823 25.569 60.275 1.00 42.78 227 PRO D O 1
ATOM 3771 N N . ARG D 1 20 ? 33.145 24.318 59.497 1.00 39.34 228 ARG D N 1
ATOM 3772 C CA . ARG D 1 20 ? 33.959 23.096 59.500 1.00 41.38 228 ARG D CA 1
ATOM 3773 C C . ARG D 1 20 ? 34.911 23.100 58.297 1.00 39.65 228 ARG D C 1
ATOM 3774 O O . ARG D 1 20 ? 35.789 22.252 58.205 1.00 45.13 228 ARG D O 1
ATOM 3782 N N . MET D 1 21 ? 34.742 24.034 57.369 1.00 37.95 229 MET D N 1
ATOM 3783 C CA . MET D 1 21 ? 35.597 24.062 56.184 1.00 37.00 229 MET D CA 1
ATOM 3784 C C . MET D 1 21 ? 37.013 24.578 56.438 1.00 33.13 229 MET D C 1
ATOM 3785 O O . MET D 1 21 ? 37.223 25.442 57.279 1.00 33.34 229 MET D O 1
ATOM 3790 N N . ARG D 1 22 ? 37.983 24.031 55.707 1.00 32.65 230 ARG D N 1
ATOM 3791 C CA . ARG D 1 22 ? 39.379 24.444 55.831 1.00 30.13 230 ARG D CA 1
ATOM 3792 C C . ARG D 1 22 ? 39.562 25.876 55.346 1.00 32.28 230 ARG D C 1
ATOM 3793 O O . ARG D 1 22 ? 39.097 26.228 54.258 1.00 30.76 230 ARG D O 1
ATOM 3801 N N . ARG D 1 23 ? 40.266 26.682 56.142 1.00 34.63 231 ARG D N 1
ATOM 3802 C CA . ARG D 1 23 ? 40.561 28.081 55.813 1.00 35.43 231 ARG D CA 1
ATOM 3803 C C . ARG D 1 23 ? 42.008 28.295 55.367 1.00 34.56 231 ARG D C 1
ATOM 3804 O O . ARG D 1 23 ? 42.410 29.441 55.072 1.00 34.38 231 ARG D O 1
ATOM 3812 N N . TYR D 1 24 ? 42.794 27.216 55.344 1.00 31.86 232 TYR D N 1
ATOM 3813 C CA . TYR D 1 24 ? 44.208 27.275 54.944 1.00 31.97 232 TYR D CA 1
ATOM 3814 C C . TYR D 1 24 ? 44.492 26.047 54.091 1.00 33.92 232 TYR D C 1
ATOM 3815 O O . TYR D 1 24 ? 44.391 24.929 54.567 1.00 36.94 232 TYR D O 1
ATOM 3824 N N . ILE D 1 25 ? 44.841 26.263 52.824 1.00 36.32 233 ILE D N 1
ATOM 3825 C CA . ILE D 1 25 ? 45.088 25.171 51.892 1.00 35.87 233 ILE D CA 1
ATOM 3826 C C . ILE D 1 25 ? 46.290 25.434 50.987 1.00 36.58 233 ILE D C 1
ATOM 3827 O O . ILE D 1 25 ? 46.316 26.417 50.231 1.00 35.50 233 ILE D O 1
ATOM 3832 N N . LYS D 1 26 ? 47.269 24.540 51.035 1.00 36.90 234 LYS D N 1
ATOM 3833 C CA . LYS D 1 26 ? 48.471 24.681 50.212 1.00 38.67 234 LYS D CA 1
ATOM 3834 C C . LYS D 1 26 ? 48.201 24.031 48.851 1.00 34.15 234 LYS D C 1
ATOM 3835 O O . LYS D 1 26 ? 47.532 22.996 48.786 1.00 35.88 234 LYS D O 1
ATOM 3841 N N . ASN D 1 27 ? 48.692 24.654 47.778 1.00 32.01 235 ASN D N 1
ATOM 3842 C CA . ASN D 1 27 ? 48.492 24.148 46.413 1.00 38.92 235 ASN D CA 1
ATOM 3843 C C . ASN D 1 27 ? 47.055 23.677 46.187 1.00 36.39 235 ASN D C 1
ATOM 3844 O O . ASN D 1 27 ? 46.807 22.527 45.826 1.00 35.92 235 ASN D O 1
ATOM 3849 N N . PRO D 1 28 ? 46.088 24.585 46.387 1.00 34.73 236 PRO D N 1
ATOM 3850 C CA . PRO D 1 28 ? 44.668 24.281 46.218 1.00 34.32 236 PRO D CA 1
ATOM 3851 C C . PRO D 1 28 ? 44.224 24.064 44.771 1.00 31.43 236 PRO D C 1
ATOM 3852 O O . PRO D 1 28 ? 44.676 24.742 43.846 1.00 27.94 236 PRO D O 1
ATOM 3856 N N . ARG D 1 29 ? 43.335 23.101 44.591 1.00 30.41 237 ARG D N 1
ATOM 3857 C CA . ARG D 1 29 ? 42.776 22.836 43.284 1.00 31.73 237 ARG D CA 1
ATOM 3858 C C . ARG D 1 29 ? 41.478 23.656 43.333 1.00 30.05 237 ARG D C 1
ATOM 3859 O O . ARG D 1 29 ? 40.575 23.352 44.121 1.00 28.62 237 ARG D O 1
ATOM 3867 N N . ILE D 1 30 ? 41.414 24.704 42.508 1.00 29.51 238 ILE D N 1
ATOM 3868 C CA . ILE D 1 30 ? 40.279 25.625 42.490 1.00 30.69 238 ILE D CA 1
ATOM 3869 C C . ILE D 1 30 ? 39.299 25.517 41.309 1.00 32.13 238 ILE D C 1
ATOM 3870 O O . ILE D 1 30 ? 39.704 25.562 40.145 1.00 32.03 238 ILE D O 1
ATOM 3875 N N . VAL D 1 31 ? 38.013 25.375 41.634 1.00 32.07 239 VAL D N 1
ATOM 3876 C CA . VAL D 1 31 ? 36.943 25.304 40.635 1.00 31.76 239 VAL D CA 1
ATOM 3877 C C . VAL D 1 31 ? 36.087 26.576 40.764 1.00 32.60 239 VAL D C 1
ATOM 3878 O O . VAL D 1 31 ? 35.592 26.914 41.845 1.00 31.44 239 VAL D O 1
ATOM 3882 N N . LEU D 1 32 ? 35.918 27.269 39.648 1.00 31.35 240 LEU D N 1
ATOM 3883 C CA . LEU D 1 32 ? 35.161 28.520 39.597 1.00 33.37 240 LEU D CA 1
ATOM 3884 C C . LEU D 1 32 ? 33.827 28.421 38.817 1.00 33.06 240 LEU D C 1
ATOM 3885 O O . LEU D 1 32 ? 33.803 27.969 37.677 1.00 32.55 240 LEU D O 1
ATOM 3890 N N . LEU D 1 33 ? 32.727 28.852 39.429 1.00 32.47 241 LEU D N 1
ATOM 3891 C CA . LEU D 1 33 ? 31.408 28.800 38.778 1.00 34.52 241 LEU D CA 1
ATOM 3892 C C . LEU D 1 33 ? 30.685 30.156 38.796 1.00 36.85 241 LEU D C 1
ATOM 3893 O O . LEU D 1 33 ? 30.968 31.015 39.645 1.00 35.97 241 LEU D O 1
ATOM 3898 N N . ASP D 1 34 ? 29.756 30.345 37.856 1.00 36.25 242 ASP D N 1
ATOM 3899 C CA . ASP D 1 34 ? 28.939 31.568 37.825 1.00 37.42 242 ASP D CA 1
ATOM 3900 C C . ASP D 1 34 ? 27.472 31.151 37.881 1.00 40.20 242 ASP D C 1
ATOM 3901 O O . ASP D 1 34 ? 26.584 31.938 37.572 1.00 40.47 242 ASP D O 1
ATOM 3906 N N . SER D 1 35 ? 27.240 29.906 38.294 1.00 39.47 243 SER D N 1
ATOM 3907 C CA . SER D 1 35 ? 25.900 29.349 38.397 1.00 39.44 243 SER D CA 1
ATOM 3908 C C . SER D 1 35 ? 25.506 29.004 39.834 1.00 40.26 243 SER D C 1
ATOM 3909 O O . SER D 1 35 ? 26.344 28.951 40.734 1.00 36.65 243 SER D O 1
ATOM 3912 N N . SER D 1 36 ? 24.213 28.767 40.032 1.00 40.08 244 SER D N 1
ATOM 3913 C CA . SER D 1 36 ? 23.650 28.464 41.338 1.00 39.80 244 SER D CA 1
ATOM 3914 C C . SER D 1 36 ? 23.779 27.014 41.803 1.00 36.90 244 SER D C 1
ATOM 3915 O O . SER D 1 36 ? 23.716 26.092 41.011 1.00 35.37 244 SER D O 1
ATOM 3918 N N . LEU D 1 37 ? 23.968 26.829 43.103 1.00 39.25 245 LEU D N 1
ATOM 3919 C CA . LEU D 1 37 ? 24.038 25.491 43.680 1.00 42.63 245 LEU D CA 1
ATOM 3920 C C . LEU D 1 37 ? 22.833 25.368 44.625 1.00 42.63 245 LEU D C 1
ATOM 3921 O O . LEU D 1 37 ? 2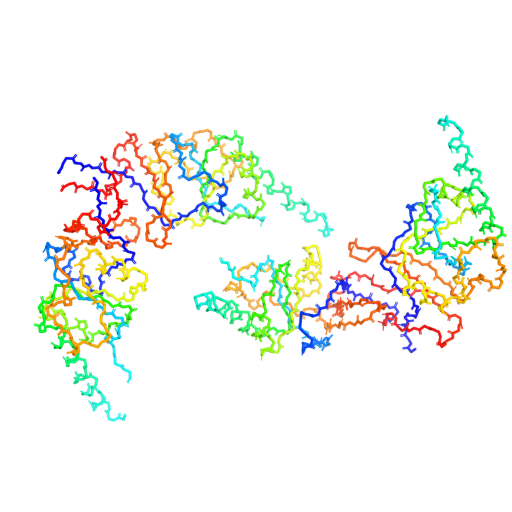2.959 24.910 45.760 1.00 41.64 245 LEU D O 1
ATOM 3926 N N . GLU D 1 38 ? 21.676 25.830 44.142 1.00 47.31 246 GLU D N 1
ATOM 3927 C CA . GLU D 1 38 ? 20.396 25.771 44.862 1.00 50.67 246 GLU D CA 1
ATOM 3928 C C . GLU D 1 38 ? 19.402 25.193 43.844 1.00 54.92 246 GLU D C 1
ATOM 3929 O O . GLU D 1 38 ? 19.670 25.224 42.642 1.00 51.82 246 GLU D O 1
ATOM 3935 N N . TYR D 1 39 ? 18.261 24.673 44.291 1.00 62.41 247 TYR D N 1
ATOM 3936 C CA . TYR D 1 39 ? 17.328 24.082 43.330 1.00 70.25 247 TYR D CA 1
ATOM 3937 C C . TYR D 1 39 ? 16.816 25.016 42.236 1.00 74.17 247 TYR D C 1
ATOM 3938 O O . TYR D 1 39 ? 16.266 26.087 42.520 1.00 72.58 247 TYR D O 1
ATOM 3947 N N . LYS D 1 40 ? 16.986 24.573 40.986 1.00 77.32 248 LYS D N 1
ATOM 3948 C CA . LYS D 1 40 ? 16.568 25.325 39.803 1.00 80.02 248 LYS D CA 1
ATOM 3949 C C . LYS D 1 40 ? 16.029 24.383 38.722 1.00 81.47 248 LYS D C 1
ATOM 3950 O O . LYS D 1 40 ? 15.903 24.763 37.553 1.00 83.14 248 LYS D O 1
ATOM 3952 N N . LEU D 1 60 ? 10.648 17.894 46.950 1.00 98.37 268 LEU D N 1
ATOM 3953 C CA . LEU D 1 60 ? 11.832 17.903 47.800 1.00 98.61 268 LEU D CA 1
ATOM 3954 C C . LEU D 1 60 ? 12.678 16.645 47.580 1.00 98.62 268 LEU D C 1
ATOM 3955 O O . LEU D 1 60 ? 13.860 16.604 47.933 1.00 98.14 268 LEU D O 1
ATOM 3957 N N . GLN D 1 61 ? 12.062 15.624 46.991 1.00 97.98 269 GLN D N 1
ATOM 3958 C CA . GLN D 1 61 ? 12.744 14.363 46.716 1.00 96.75 269 GLN D CA 1
ATOM 3959 C C . GLN D 1 61 ? 13.477 14.444 45.377 1.00 94.39 269 GLN D C 1
ATOM 3960 O O . GLN D 1 61 ? 14.618 14.002 45.259 1.00 93.23 269 GLN D O 1
ATOM 3966 N N . MET D 1 62 ? 12.807 15.011 44.374 1.00 92.02 270 MET D N 1
ATOM 3967 C CA . MET D 1 62 ? 13.379 15.165 43.039 1.00 88.87 270 MET D CA 1
ATOM 3968 C C . MET D 1 62 ? 14.328 16.360 43.015 1.00 87.33 270 MET D C 1
ATOM 3969 O O . MET D 1 62 ? 15.230 16.433 42.177 1.00 87.58 270 MET D O 1
ATOM 3971 N N . GLU D 1 63 ? 14.111 17.295 43.940 1.00 86.08 271 GLU D N 1
ATOM 3972 C CA . GLU D 1 63 ? 14.944 18.493 44.057 1.00 83.07 271 GLU D CA 1
ATOM 3973 C C . GLU D 1 63 ? 16.229 18.114 44.784 1.00 78.70 271 GLU D C 1
ATOM 3974 O O . GLU D 1 63 ? 17.322 18.537 44.411 1.00 78.64 271 GLU D O 1
ATOM 3976 N N . GLU D 1 64 ? 16.079 17.300 45.822 1.00 75.85 272 GLU D N 1
ATOM 3977 C CA . GLU D 1 64 ? 17.207 16.827 46.605 1.00 72.72 272 GLU D CA 1
ATOM 3978 C C . GLU D 1 64 ? 18.147 15.974 45.748 1.00 70.39 272 GLU D C 1
ATOM 3979 O O . GLU D 1 64 ? 19.356 15.983 45.965 1.00 70.49 272 GLU D O 1
ATOM 3981 N N . GLU D 1 65 ? 17.593 15.233 44.787 1.00 67.10 273 GLU D N 1
ATOM 3982 C CA . GLU D 1 65 ? 18.406 14.398 43.900 1.00 65.73 273 GLU D CA 1
ATOM 3983 C C . GLU D 1 65 ? 19.159 15.298 42.931 1.00 62.04 273 GLU D C 1
ATOM 3984 O O . GLU D 1 65 ? 20.291 15.011 42.549 1.00 62.54 273 GLU D O 1
ATOM 3990 N N . TYR D 1 66 ? 18.501 16.371 42.509 1.00 52.26 274 TYR D N 1
ATOM 3991 C CA . TYR D 1 66 ? 19.106 17.335 41.608 1.00 50.86 274 TYR D CA 1
ATOM 3992 C C . TYR D 1 66 ? 20.363 17.923 42.240 1.00 49.23 274 TYR D C 1
ATOM 3993 O O . TYR D 1 66 ? 21.423 17.953 41.616 1.00 48.70 274 TYR D O 1
ATOM 4002 N N . ILE D 1 67 ? 20.239 18.393 43.478 1.00 50.00 275 ILE D N 1
ATOM 4003 C CA . ILE D 1 67 ? 21.372 18.980 44.192 1.00 49.33 275 ILE D CA 1
ATOM 4004 C C . ILE D 1 67 ? 22.500 17.962 44.352 1.00 48.24 275 ILE D C 1
ATOM 4005 O O . ILE D 1 67 ? 23.672 18.293 44.167 1.00 48.21 275 ILE D O 1
ATOM 4010 N N . HIS D 1 68 ? 22.139 16.722 44.673 1.00 50.09 276 HIS D N 1
ATOM 4011 C CA . HIS D 1 68 ? 23.111 15.643 44.852 1.00 49.80 276 HIS D CA 1
ATOM 4012 C C . HIS D 1 68 ? 23.991 15.488 43.621 1.00 51.05 276 HIS D C 1
ATOM 4013 O O . HIS D 1 68 ? 25.230 15.464 43.717 1.00 51.14 276 HIS D O 1
ATOM 4020 N N . GLN D 1 69 ? 23.345 15.382 42.464 1.00 48.16 277 GLN D N 1
ATOM 4021 C CA . GLN D 1 69 ? 24.068 15.226 41.216 1.00 47.65 277 GLN D CA 1
ATOM 4022 C C . GLN D 1 69 ? 24.909 16.458 40.874 1.00 47.96 277 GLN D C 1
ATOM 4023 O O . GLN D 1 69 ? 26.016 16.312 40.345 1.00 49.59 277 GLN D O 1
ATOM 4029 N N . LEU D 1 70 ? 24.410 17.662 41.166 1.00 41.38 278 LEU D N 1
ATOM 4030 C CA . LEU D 1 70 ? 25.210 18.857 40.886 1.00 40.13 278 LEU D CA 1
ATOM 4031 C C . LEU D 1 70 ? 26.516 18.755 41.658 1.00 36.90 278 LEU D C 1
ATOM 4032 O O . LEU D 1 70 ? 27.581 19.073 41.142 1.00 38.91 278 LEU D O 1
ATOM 4037 N N . CYS D 1 71 ? 26.423 18.321 42.909 1.00 36.86 279 CYS D N 1
ATOM 4038 C CA . CYS D 1 71 ? 27.608 18.199 43.742 1.00 39.41 279 CYS D CA 1
ATOM 4039 C C . CYS D 1 71 ? 28.499 17.059 43.298 1.00 40.97 279 CYS D C 1
ATOM 4040 O O . CYS D 1 71 ? 29.730 17.174 43.321 1.00 40.31 279 CYS D O 1
ATOM 4043 N N . GLU D 1 72 ? 27.879 15.959 42.894 1.00 41.83 280 GLU D N 1
ATOM 4044 C CA . GLU D 1 72 ? 28.634 14.805 42.445 1.00 45.17 280 GLU D CA 1
ATOM 4045 C C . GLU D 1 72 ? 29.559 15.192 41.279 1.00 45.94 280 GLU D C 1
ATOM 4046 O O . GLU D 1 72 ? 30.715 14.748 41.212 1.00 42.95 280 GLU D O 1
ATOM 4052 N N . ASP D 1 73 ? 29.054 16.037 40.376 1.00 44.58 281 ASP D N 1
ATOM 4053 C CA . ASP D 1 73 ? 29.832 16.493 39.226 1.00 45.48 281 ASP D CA 1
ATOM 4054 C C . ASP D 1 73 ? 31.003 17.377 39.624 1.00 44.54 281 ASP D C 1
ATOM 4055 O O . ASP D 1 73 ? 32.056 17.372 38.981 1.00 44.06 281 ASP D O 1
ATOM 4060 N N . ILE D 1 74 ? 30.821 18.156 40.676 1.00 39.70 282 ILE D N 1
ATOM 4061 C CA . ILE D 1 74 ? 31.901 19.010 41.115 1.00 37.98 282 ILE D CA 1
ATOM 4062 C C . ILE D 1 74 ? 32.946 18.144 41.821 1.00 37.72 282 ILE D C 1
ATOM 4063 O O . ILE D 1 74 ? 34.148 18.227 41.516 1.00 33.67 282 ILE D O 1
ATOM 4068 N N . ILE D 1 75 ? 32.468 17.299 42.739 1.00 36.34 283 ILE D N 1
ATOM 4069 C CA . ILE D 1 75 ? 33.313 16.395 43.534 1.00 36.59 283 ILE D CA 1
ATOM 4070 C C . ILE D 1 75 ? 34.153 15.385 42.713 1.00 38.19 283 ILE D C 1
ATOM 4071 O O . ILE D 1 75 ? 35.250 14.994 43.135 1.00 36.17 283 ILE D O 1
ATOM 4076 N N . GLN D 1 76 ? 33.661 14.975 41.543 1.00 36.69 284 GLN D N 1
ATOM 4077 C CA . GLN D 1 76 ? 34.418 14.055 40.694 1.00 38.34 284 GLN D CA 1
ATOM 4078 C C . GLN D 1 76 ? 35.764 14.653 40.314 1.00 40.40 284 GLN D C 1
ATOM 4079 O O . GLN D 1 76 ? 36.720 13.921 40.024 1.00 42.60 284 GLN D O 1
ATOM 4085 N N . LEU D 1 77 ? 35.846 15.984 40.312 1.00 38.12 285 LEU D N 1
ATOM 4086 C CA . LEU D 1 77 ? 37.091 16.654 39.945 1.00 38.19 285 LEU D CA 1
ATOM 4087 C C . LEU D 1 77 ? 38.037 16.825 41.113 1.00 37.66 285 LEU D C 1
ATOM 4088 O O . LEU D 1 77 ? 39.108 17.390 40.956 1.00 38.65 285 LEU D O 1
ATOM 4093 N N . LYS D 1 78 ? 37.645 16.318 42.281 1.00 41.39 286 LYS D N 1
ATOM 4094 C CA . LYS D 1 78 ? 38.466 16.418 43.494 1.00 41.97 286 LYS D CA 1
ATOM 4095 C C . LYS D 1 78 ? 39.071 17.796 43.749 1.00 41.93 286 LYS D C 1
ATOM 4096 O O . LYS D 1 78 ? 40.291 17.943 43.884 1.00 44.21 286 LYS D O 1
ATOM 4102 N N . PRO D 1 79 ? 38.222 18.829 43.835 1.00 37.31 287 PRO D N 1
ATOM 4103 C CA . PRO D 1 79 ? 38.739 20.175 44.085 1.00 38.12 287 PRO D CA 1
ATOM 4104 C C . PRO D 1 79 ? 38.925 20.404 45.584 1.00 34.10 287 PRO D C 1
ATOM 4105 O O . PRO D 1 79 ? 38.361 19.679 46.404 1.00 35.08 287 PRO D O 1
ATOM 4109 N N . ASP D 1 80 ? 39.696 21.420 45.940 1.00 32.05 288 ASP D N 1
ATOM 4110 C CA . ASP D 1 80 ? 39.874 21.768 47.351 1.00 34.41 288 ASP D CA 1
ATOM 4111 C C . ASP D 1 80 ? 38.907 22.922 47.660 1.00 31.32 288 ASP D C 1
ATOM 4112 O O . ASP D 1 80 ? 38.380 23.047 48.765 1.00 32.79 288 ASP D O 1
ATOM 4117 N N . VAL D 1 81 ? 38.667 23.743 46.645 1.00 29.39 289 VAL D N 1
ATOM 4118 C CA . VAL D 1 81 ? 37.826 24.916 46.768 1.00 29.19 289 VAL D CA 1
ATOM 4119 C C . VAL D 1 81 ? 36.838 25.085 45.622 1.00 31.02 289 VAL D C 1
ATOM 4120 O O . VAL D 1 81 ? 37.185 24.914 44.447 1.00 32.27 289 VAL D O 1
ATOM 4124 N N . VAL D 1 82 ? 35.607 25.423 45.970 1.00 30.56 290 VAL D N 1
ATOM 4125 C CA . VAL D 1 82 ? 34.582 25.685 44.973 1.00 32.86 290 VAL D CA 1
ATOM 4126 C C . VAL D 1 82 ? 34.040 27.096 45.243 1.00 30.62 290 VAL D C 1
ATOM 4127 O O . VAL D 1 82 ? 33.523 27.371 46.323 1.00 27.93 290 VAL D O 1
ATOM 4131 N N . ILE D 1 83 ? 34.181 27.989 44.269 1.00 30.83 291 ILE D N 1
ATOM 4132 C CA . ILE D 1 83 ? 33.714 29.361 44.421 1.00 30.84 291 ILE D CA 1
ATOM 4133 C C . ILE D 1 83 ? 32.666 29.698 43.366 1.00 35.16 291 ILE D C 1
ATOM 4134 O O . ILE D 1 83 ? 32.891 29.456 42.184 1.00 36.88 291 ILE D O 1
ATOM 4139 N N . THR D 1 84 ? 31.521 30.240 43.781 1.00 33.98 292 THR D N 1
ATOM 4140 C CA . THR D 1 84 ? 30.507 30.639 42.800 1.00 35.26 292 THR D CA 1
ATOM 4141 C C . THR D 1 84 ? 29.996 32.074 43.002 1.00 35.64 292 THR D C 1
ATOM 4142 O O . THR D 1 84 ? 30.046 32.624 44.111 1.00 33.46 292 THR D O 1
ATOM 4146 N N . GLU D 1 85 ? 29.524 32.679 41.912 1.00 34.14 293 GLU D N 1
ATOM 4147 C CA . GLU D 1 85 ? 28.983 34.035 41.963 1.00 33.04 293 GLU D CA 1
ATOM 4148 C C . GLU D 1 85 ? 27.572 34.031 42.568 1.00 35.24 293 GLU D C 1
ATOM 4149 O O . GLU D 1 85 ? 27.069 35.071 42.997 1.00 35.35 293 GLU D O 1
ATOM 4155 N N . LYS D 1 86 ? 26.942 32.855 42.606 1.00 32.57 294 LYS D N 1
ATOM 4156 C CA . LYS D 1 86 ? 25.595 32.720 43.139 1.00 32.18 294 LYS D CA 1
ATOM 4157 C C . LYS D 1 86 ? 25.573 32.107 44.531 1.00 36.49 294 LYS D C 1
ATOM 4158 O O . LYS D 1 86 ? 26.573 32.138 45.264 1.00 40.51 294 LYS D O 1
ATOM 4164 N N . GLY D 1 87 ? 24.425 31.543 44.893 1.00 34.84 295 GLY D N 1
ATOM 4165 C CA . GLY D 1 87 ? 24.271 30.946 46.207 1.00 34.37 295 GLY D CA 1
ATOM 4166 C C . GLY D 1 87 ? 24.539 29.453 46.264 1.00 36.29 295 GLY D C 1
ATOM 4167 O O . GLY D 1 87 ? 24.681 28.778 45.233 1.00 32.62 295 GLY D O 1
ATOM 4168 N N . ILE D 1 88 ? 24.616 28.947 47.490 1.00 38.51 296 ILE D N 1
ATOM 4169 C CA . ILE D 1 88 ? 24.856 27.531 47.747 1.00 39.71 296 ILE D CA 1
ATOM 4170 C C . ILE D 1 88 ? 23.925 27.108 48.872 1.00 38.30 296 ILE D C 1
ATOM 4171 O O . ILE D 1 88 ? 24.031 27.616 49.990 1.00 38.11 296 ILE D O 1
ATOM 4176 N N . SER D 1 89 ? 23.015 26.184 48.578 1.00 39.61 297 SER D N 1
ATOM 4177 C CA . SER D 1 89 ? 22.050 25.718 49.574 1.00 39.19 297 SER D CA 1
ATOM 4178 C C . SER D 1 89 ? 22.731 24.937 50.685 1.00 44.31 297 SER D C 1
ATOM 4179 O O . SER D 1 89 ? 23.835 24.414 50.506 1.00 44.76 297 SER D O 1
ATOM 4182 N N . ASP D 1 90 ? 22.066 24.861 51.835 1.00 43.90 298 ASP D N 1
ATOM 4183 C CA . ASP D 1 90 ? 22.611 24.147 52.971 1.00 45.65 298 ASP D CA 1
ATOM 4184 C C . ASP D 1 90 ? 22.924 22.681 52.657 1.00 44.94 298 ASP D C 1
ATOM 4185 O O . ASP D 1 90 ? 23.806 22.083 53.282 1.00 40.19 298 ASP D O 1
ATOM 4190 N N . LEU D 1 91 ? 22.195 22.101 51.706 1.00 41.71 299 LEU D N 1
ATOM 4191 C CA . LEU D 1 91 ? 22.420 20.708 51.329 1.00 40.87 299 LEU D CA 1
ATOM 4192 C C . LEU D 1 91 ? 23.672 20.562 50.472 1.00 39.61 299 LEU D C 1
ATOM 4193 O O . LEU D 1 91 ? 24.456 19.632 50.665 1.00 35.96 299 LEU D O 1
ATOM 4198 N N . ALA D 1 92 ? 23.852 21.471 49.516 1.00 36.72 300 ALA D N 1
ATOM 4199 C CA . ALA D 1 92 ? 25.024 21.416 48.644 1.00 37.27 300 ALA D CA 1
ATOM 4200 C C . ALA D 1 92 ? 26.259 21.618 49.531 1.00 38.85 300 ALA D C 1
ATOM 4201 O O . ALA D 1 92 ? 27.276 20.937 49.374 1.00 37.86 300 ALA D O 1
ATOM 4203 N N . GLN D 1 93 ? 26.142 22.551 50.474 1.00 38.72 301 GLN D N 1
ATOM 4204 C CA . GLN D 1 93 ? 27.213 22.845 51.414 1.00 39.82 301 GLN D CA 1
ATOM 4205 C C . GLN D 1 93 ? 27.589 21.588 52.197 1.00 37.23 301 GLN D C 1
ATOM 4206 O O . GLN D 1 93 ? 28.769 21.343 52.461 1.00 36.04 301 GLN D O 1
ATOM 4212 N N . HIS D 1 94 ? 26.577 20.811 52.578 1.00 34.36 302 HIS D N 1
ATOM 4213 C CA . HIS D 1 94 ? 26.797 19.592 53.334 1.00 35.69 302 HIS D CA 1
ATOM 4214 C C . HIS D 1 94 ? 27.563 18.538 52.537 1.00 39.38 302 HIS D C 1
ATOM 4215 O O . HIS D 1 94 ? 28.519 17.934 53.049 1.00 36.51 302 HIS D O 1
ATOM 4222 N N . TYR D 1 95 ? 27.139 18.310 51.294 1.00 36.53 303 TYR D N 1
ATOM 4223 C CA . TYR D 1 95 ? 27.817 17.334 50.450 1.00 36.90 303 TYR D CA 1
ATOM 4224 C C . TYR D 1 95 ? 29.258 17.748 50.176 1.00 38.93 303 TYR D C 1
ATOM 4225 O O . TYR D 1 95 ? 30.169 16.920 50.249 1.00 35.15 303 TYR D O 1
ATOM 4234 N N . LEU D 1 96 ? 29.465 19.027 49.849 1.00 36.56 304 LEU D N 1
ATOM 4235 C CA . LEU D 1 96 ? 30.807 19.510 49.574 1.00 35.25 304 LEU D CA 1
ATOM 4236 C C . LEU D 1 96 ? 31.659 19.358 50.846 1.00 34.33 304 LEU D C 1
ATOM 4237 O O . LEU D 1 96 ? 32.832 18.980 50.784 1.00 28.79 304 LEU D O 1
ATOM 4242 N N . MET D 1 97 ? 31.049 19.649 51.993 1.00 38.74 305 MET D N 1
ATOM 4243 C CA . MET D 1 97 ? 31.716 19.547 53.299 1.00 37.97 305 MET D CA 1
ATOM 4244 C C . MET D 1 97 ? 32.172 18.089 53.524 1.00 37.81 305 MET D C 1
ATOM 4245 O O . MET D 1 97 ? 33.303 17.851 53.949 1.00 32.53 305 MET D O 1
ATOM 4250 N N . ARG D 1 98 ? 31.298 17.125 53.217 1.00 34.10 306 ARG D N 1
ATOM 4251 C CA . ARG D 1 98 ? 31.639 15.705 53.350 1.00 39.70 306 ARG D CA 1
ATOM 4252 C C . ARG D 1 98 ? 32.800 15.316 52.424 1.00 41.73 306 ARG D C 1
ATOM 4253 O O . ARG D 1 98 ? 33.572 14.409 52.740 1.00 42.86 306 ARG D O 1
ATOM 4261 N N . ALA D 1 99 ? 32.916 15.991 51.279 1.00 36.98 307 ALA D N 1
ATOM 4262 C CA . ALA D 1 99 ? 33.984 15.689 50.329 1.00 36.15 307 ALA D CA 1
ATOM 4263 C C . ALA D 1 99 ? 35.237 16.509 50.611 1.00 33.40 307 ALA D C 1
ATOM 4264 O O . ALA D 1 99 ? 36.129 16.623 49.768 1.00 34.62 307 ALA D O 1
ATOM 4266 N N . ASN D 1 100 ? 35.278 17.099 51.794 1.00 30.63 308 ASN D N 1
ATOM 4267 C CA . ASN D 1 100 ? 36.414 17.912 52.213 1.00 34.92 308 ASN D CA 1
ATOM 4268 C C . ASN D 1 100 ? 36.667 19.104 51.281 1.00 34.35 308 ASN D C 1
ATOM 4269 O O . ASN D 1 100 ? 37.819 19.476 51.021 1.00 32.66 308 ASN D O 1
ATOM 4274 N N . VAL D 1 101 ? 35.583 19.702 50.784 1.00 30.78 309 VAL D N 1
ATOM 4275 C CA . VAL D 1 101 ? 35.679 20.856 49.892 1.00 34.32 309 VAL D CA 1
ATOM 4276 C C . VAL D 1 101 ? 35.267 22.170 50.557 1.00 37.29 309 VAL D C 1
ATOM 4277 O O . VAL D 1 101 ? 34.174 22.265 51.106 1.00 41.69 309 VAL D O 1
ATOM 4281 N N . THR D 1 102 ? 36.140 23.176 50.523 1.00 37.15 310 THR D N 1
ATOM 4282 C CA . THR D 1 102 ? 35.811 24.488 51.089 1.00 34.65 310 THR D CA 1
ATOM 4283 C C . THR D 1 102 ? 34.950 25.228 50.060 1.00 34.95 310 THR D C 1
ATOM 4284 O O . THR D 1 102 ? 35.270 25.240 48.871 1.00 35.65 310 THR D O 1
ATOM 4288 N N . ALA D 1 103 ? 33.855 25.838 50.496 1.00 35.99 311 ALA D N 1
ATOM 4289 C CA . ALA D 1 103 ? 32.997 26.556 49.551 1.00 34.40 311 ALA D CA 1
ATOM 4290 C C . ALA D 1 103 ? 32.821 28.035 49.899 1.00 32.21 311 ALA D C 1
ATOM 4291 O O . ALA D 1 103 ? 32.754 28.420 51.081 1.00 32.89 311 ALA D O 1
ATOM 4293 N N . ILE D 1 104 ? 32.769 28.860 48.858 1.00 30.43 312 ILE D N 1
ATOM 4294 C CA . ILE D 1 104 ? 32.590 30.301 49.004 1.00 30.77 312 ILE D CA 1
ATOM 4295 C C . ILE D 1 104 ? 31.499 30.725 48.031 1.00 30.03 312 ILE D C 1
ATOM 4296 O O . ILE D 1 104 ? 31.545 30.389 46.851 1.00 31.31 312 ILE D O 1
ATOM 4301 N N . ARG D 1 105 ? 30.520 31.464 48.529 1.00 31.78 313 ARG D N 1
ATOM 4302 C CA . ARG D 1 105 ? 29.392 31.901 47.703 1.00 34.20 313 ARG D CA 1
ATOM 4303 C C . ARG D 1 105 ? 29.239 33.413 47.521 1.00 34.13 313 ARG D C 1
ATOM 4304 O O . ARG D 1 105 ? 29.844 34.221 48.250 1.00 32.77 313 ARG D O 1
ATOM 4312 N N . ARG D 1 106 ? 28.406 33.776 46.549 1.00 36.77 314 ARG D N 1
ATOM 4313 C CA . ARG D 1 106 ? 28.099 35.180 46.234 1.00 35.90 314 ARG D CA 1
ATOM 4314 C C . ARG D 1 106 ? 29.300 36.074 45.996 1.00 35.60 314 ARG D C 1
ATOM 4315 O O . ARG D 1 106 ? 29.367 37.177 46.527 1.00 36.88 314 ARG D O 1
ATOM 4323 N N . VAL D 1 107 ? 30.245 35.596 45.207 1.00 35.38 315 VAL D N 1
ATOM 4324 C CA . VAL D 1 107 ? 31.436 36.368 44.893 1.00 37.92 315 VAL D CA 1
ATOM 4325 C C . VAL D 1 107 ? 31.126 37.299 43.725 1.00 39.07 315 VAL D C 1
ATOM 4326 O O . VAL D 1 107 ? 30.454 36.902 42.781 1.00 44.55 315 VAL D O 1
ATOM 4330 N N . ARG D 1 108 ? 31.595 38.539 43.785 1.00 39.93 316 ARG D N 1
ATOM 4331 C CA . ARG D 1 108 ? 31.348 39.469 42.681 1.00 38.67 316 ARG D CA 1
ATOM 4332 C C . ARG D 1 108 ? 31.958 38.900 41.415 1.00 37.09 316 ARG D C 1
ATOM 4333 O O . ARG D 1 108 ? 33.013 38.246 41.457 1.00 30.89 316 ARG D O 1
ATOM 4341 N N . LYS D 1 109 ? 31.296 39.168 40.293 1.00 33.61 317 LYS D N 1
ATOM 4342 C CA . LYS D 1 109 ? 31.763 38.720 38.994 1.00 34.36 317 LYS D CA 1
ATOM 4343 C C . LYS D 1 109 ? 33.200 39.192 38.741 1.00 33.45 317 LYS D C 1
ATOM 4344 O O . LYS D 1 109 ? 34.031 38.411 38.263 1.00 35.10 317 LYS D O 1
ATOM 4350 N N . THR D 1 110 ? 33.499 40.453 39.058 1.00 30.96 318 THR D N 1
ATOM 4351 C CA . THR D 1 110 ? 34.857 40.985 38.837 1.00 31.49 318 THR D CA 1
ATOM 4352 C C . THR D 1 110 ? 35.916 40.252 39.670 1.00 30.19 318 THR D C 1
ATOM 4353 O O . THR D 1 110 ? 37.047 40.073 39.227 1.00 33.04 318 THR D O 1
ATOM 4357 N N . ASP D 1 111 ? 35.561 39.876 40.893 1.00 28.59 319 ASP D N 1
ATOM 4358 C CA . ASP D 1 111 ? 36.490 39.172 41.768 1.00 32.96 319 ASP D CA 1
ATOM 4359 C C . ASP D 1 111 ? 36.716 37.773 41.232 1.00 32.10 319 ASP D C 1
ATOM 4360 O O . ASP D 1 111 ? 37.840 37.283 41.245 1.00 31.69 319 ASP D O 1
ATOM 4365 N N . ASN D 1 112 ? 35.643 37.144 40.751 1.00 29.42 320 ASN D N 1
ATOM 4366 C CA . ASN D 1 112 ? 35.732 35.804 40.199 1.00 33.07 320 ASN D CA 1
ATOM 4367 C C . ASN D 1 112 ? 36.727 35.828 39.033 1.00 34.82 320 ASN D C 1
ATOM 4368 O O . ASN D 1 112 ? 37.589 34.940 38.919 1.00 31.11 320 ASN D O 1
ATOM 4373 N N . ASN D 1 113 ? 36.651 36.854 38.191 1.00 32.53 321 ASN D N 1
ATOM 4374 C CA . ASN D 1 113 ? 37.587 36.920 37.075 1.00 31.65 321 ASN D CA 1
ATOM 4375 C C . ASN D 1 113 ? 39.005 37.170 37.563 1.00 32.13 321 ASN D C 1
ATOM 4376 O O . ASN D 1 113 ? 39.962 36.705 36.937 1.00 32.48 321 ASN D O 1
ATOM 4381 N N . ARG D 1 114 ? 39.149 37.917 38.658 1.00 28.36 322 ARG D N 1
ATOM 4382 C CA . ARG D 1 114 ? 40.483 38.171 39.195 1.00 28.90 322 ARG D CA 1
ATOM 4383 C C . ARG D 1 114 ? 41.053 36.844 39.679 1.00 31.54 322 ARG D C 1
ATOM 4384 O O . ARG D 1 114 ? 42.236 36.561 39.496 1.00 29.47 322 ARG D O 1
ATOM 4392 N N . ILE D 1 115 ? 40.206 36.026 40.296 1.00 30.16 323 ILE D N 1
ATOM 4393 C CA . ILE D 1 115 ? 40.664 34.744 40.795 1.00 32.03 323 ILE D CA 1
ATOM 4394 C C . ILE D 1 115 ? 41.016 33.823 39.634 1.00 29.28 323 ILE D C 1
ATOM 4395 O O . ILE D 1 115 ? 42.014 33.097 39.691 1.00 33.55 323 ILE D O 1
ATOM 4400 N N . ALA D 1 116 ? 40.241 33.898 38.555 1.00 28.36 324 ALA D N 1
ATOM 4401 C CA . ALA D 1 116 ? 40.505 33.060 37.390 1.00 28.26 324 ALA D CA 1
ATOM 4402 C C . ALA D 1 116 ? 41.870 33.362 36.794 1.00 29.98 324 ALA D C 1
ATOM 4403 O O . ALA D 1 116 ? 42.620 32.445 36.430 1.00 32.71 324 ALA D O 1
ATOM 4405 N N . ARG D 1 117 ? 42.182 34.640 36.658 1.00 28.48 325 ARG D N 1
ATOM 4406 C CA . ARG D 1 117 ? 43.474 35.025 36.133 1.00 29.81 325 ARG D CA 1
ATOM 4407 C C . ARG D 1 117 ? 44.593 34.492 37.082 1.00 31.92 325 ARG D C 1
ATOM 4408 O O . ARG D 1 117 ? 45.529 33.843 36.644 1.00 34.70 325 ARG D O 1
ATOM 4416 N N . ALA D 1 118 ? 44.461 34.748 38.379 1.00 33.17 326 ALA D N 1
ATOM 4417 C CA . ALA D 1 118 ? 45.450 34.338 39.372 1.00 34.36 326 ALA D CA 1
ATOM 4418 C C . ALA D 1 118 ? 45.788 32.855 39.432 1.00 36.57 326 ALA D C 1
ATOM 4419 O O . ALA D 1 118 ? 46.967 32.484 39.574 1.00 33.90 326 ALA D O 1
ATOM 4421 N N . CYS D 1 119 ? 44.770 32.003 39.335 1.00 34.79 327 CYS D N 1
ATOM 4422 C CA . CYS D 1 119 ? 45.013 30.569 39.460 1.00 31.88 327 CYS D CA 1
ATOM 4423 C C . CYS D 1 119 ? 44.853 29.747 38.200 1.00 31.31 327 CYS D C 1
ATOM 4424 O O . CYS D 1 119 ? 45.044 28.531 38.230 1.00 33.29 327 CYS D O 1
ATOM 4427 N N . GLY D 1 120 ? 44.498 30.404 37.096 1.00 31.32 328 GLY D N 1
ATOM 4428 C CA . GLY D 1 120 ? 44.334 29.701 35.828 1.00 31.41 328 GLY D CA 1
ATOM 4429 C C . GLY D 1 120 ? 43.070 28.875 35.669 1.00 28.71 328 GLY D C 1
ATOM 4430 O O . GLY D 1 120 ? 42.989 28.019 34.787 1.00 35.99 328 GLY D O 1
ATOM 4431 N N . ALA D 1 121 ? 42.087 29.112 36.521 1.00 29.35 329 ALA D N 1
ATOM 4432 C CA . ALA D 1 121 ? 40.837 28.377 36.441 1.00 26.98 329 ALA D CA 1
ATOM 4433 C C . ALA D 1 121 ? 39.954 29.004 35.375 1.00 31.65 329 ALA D C 1
ATOM 4434 O O . ALA D 1 121 ? 40.180 30.139 34.944 1.00 30.41 329 ALA D O 1
ATOM 4436 N N . ARG D 1 122 ? 38.952 28.252 34.940 1.00 31.29 330 ARG D N 1
ATOM 4437 C CA . ARG D 1 122 ? 38.035 28.739 33.930 1.00 33.15 330 ARG D CA 1
ATOM 4438 C C . ARG D 1 122 ? 36.657 28.788 34.575 1.00 32.68 330 ARG D C 1
ATOM 4439 O O . ARG D 1 122 ? 36.207 27.796 35.146 1.00 32.16 330 ARG D O 1
ATOM 4447 N N . ILE D 1 123 ? 36.002 29.945 34.528 1.00 33.37 331 ILE D N 1
ATOM 4448 C CA . ILE D 1 123 ? 34.662 30.060 35.124 1.00 35.52 331 ILE D CA 1
ATOM 4449 C C . ILE D 1 123 ? 33.693 29.251 34.272 1.00 32.17 331 ILE D C 1
ATOM 4450 O O . ILE D 1 123 ? 33.566 29.485 33.069 1.00 30.84 331 ILE D O 1
ATOM 4455 N N . VAL D 1 124 ? 33.035 28.283 34.901 1.00 30.46 332 VAL D N 1
ATOM 4456 C CA . VAL D 1 124 ? 32.096 27.402 34.211 1.00 32.02 332 VAL D CA 1
ATOM 4457 C C . VAL D 1 124 ? 30.665 27.596 34.697 1.00 36.32 332 VAL D C 1
ATOM 4458 O O . VAL D 1 124 ? 30.439 27.894 35.881 1.00 34.55 332 VAL D O 1
ATOM 4462 N N . SER D 1 125 ? 29.704 27.412 33.785 1.00 38.49 333 SER D N 1
ATOM 4463 C CA . SER D 1 125 ? 28.286 27.550 34.122 1.00 42.47 333 SER D CA 1
ATOM 4464 C C . SER D 1 125 ? 27.671 26.222 34.540 1.00 43.67 333 SER D C 1
ATOM 4465 O O . SER D 1 125 ? 27.194 26.082 35.659 1.00 46.97 333 SER D O 1
ATOM 4468 N N . ARG D 1 126 ? 27.695 25.236 33.654 1.00 44.91 334 ARG D N 1
ATOM 4469 C CA . ARG D 1 126 ? 27.116 23.933 33.974 1.00 48.69 334 ARG D CA 1
ATOM 4470 C C . ARG D 1 126 ? 28.145 22.934 34.529 1.00 46.69 334 ARG D C 1
ATOM 4471 O O . ARG D 1 126 ? 29.018 22.458 33.810 1.00 47.70 334 ARG D O 1
ATOM 4479 N N . PRO D 1 127 ? 28.040 22.592 35.821 1.00 44.31 335 PRO D N 1
ATOM 4480 C CA . PRO D 1 127 ? 28.979 21.649 36.442 1.00 45.59 335 PRO D CA 1
ATOM 4481 C C . PRO D 1 127 ? 29.222 20.349 35.668 1.00 46.70 335 PRO D C 1
ATOM 4482 O O . PRO D 1 127 ? 30.346 19.846 35.636 1.00 44.08 335 PRO D O 1
ATOM 4486 N N . GLU D 1 128 ? 28.186 19.799 35.039 1.00 44.95 336 GLU D N 1
ATOM 4487 C CA . GLU D 1 128 ? 28.376 18.552 34.303 1.00 47.72 336 GLU D CA 1
ATOM 4488 C C . GLU D 1 128 ? 29.265 18.715 33.092 1.00 44.35 336 GLU D C 1
ATOM 4489 O O . GLU D 1 128 ? 29.669 17.729 32.493 1.00 45.59 336 GLU D O 1
ATOM 4495 N N . GLU D 1 129 ? 29.585 19.956 32.737 1.00 43.91 337 GLU D N 1
ATOM 4496 C CA . GLU D 1 129 ? 30.461 20.216 31.594 1.00 42.88 337 GLU D CA 1
ATOM 4497 C C . GLU D 1 129 ? 31.900 20.465 32.044 1.00 39.59 337 GLU D C 1
ATOM 4498 O O . GLU D 1 129 ? 32.764 20.794 31.222 1.00 38.67 337 GLU D O 1
ATOM 4504 N N . LEU D 1 130 ? 32.149 20.328 33.345 1.00 33.97 338 LEU D N 1
ATOM 4505 C CA . LEU D 1 130 ? 33.489 20.541 33.888 1.00 33.56 338 LEU D CA 1
ATOM 4506 C C . LEU D 1 130 ? 34.520 19.596 33.270 1.00 33.60 338 LEU D C 1
ATOM 4507 O O . LEU D 1 130 ? 34.224 18.439 32.996 1.00 33.50 338 LEU D O 1
ATOM 4512 N N . ARG D 1 131 ? 35.724 20.111 33.046 1.00 31.58 339 ARG D N 1
ATOM 4513 C CA . ARG D 1 131 ? 36.828 19.332 32.494 1.00 32.46 339 ARG D CA 1
ATOM 4514 C C . ARG D 1 131 ? 38.004 19.593 33.415 1.00 34.09 339 ARG D C 1
ATOM 4515 O O . ARG D 1 131 ? 38.064 20.637 34.062 1.00 29.26 339 ARG D O 1
ATOM 4523 N N . GLU D 1 132 ? 38.936 18.651 33.478 1.00 30.81 340 GLU D N 1
ATOM 4524 C CA . GLU D 1 132 ? 40.103 18.821 34.323 1.00 31.61 340 GLU D CA 1
ATOM 4525 C C . GLU D 1 132 ? 40.819 20.123 33.941 1.00 29.47 340 GLU D C 1
ATOM 4526 O O . GLU D 1 132 ? 41.400 20.789 34.793 1.00 30.52 340 GLU D O 1
ATOM 4532 N N . ASP D 1 133 ? 40.771 20.490 32.663 1.00 28.71 341 ASP D N 1
ATOM 4533 C CA . ASP D 1 133 ? 41.423 21.730 32.195 1.00 31.02 341 ASP D CA 1
ATOM 4534 C C . ASP D 1 133 ? 40.872 23.008 32.846 1.00 31.36 341 ASP D C 1
ATOM 4535 O O . ASP D 1 133 ? 41.544 24.048 32.854 1.00 26.78 341 ASP D O 1
ATOM 4540 N N . ASP D 1 134 ? 39.653 22.929 33.378 1.00 32.88 342 ASP D N 1
ATOM 4541 C CA . ASP D 1 134 ? 39.014 24.080 34.029 1.00 35.39 342 ASP D CA 1
ATOM 4542 C C . ASP D 1 134 ? 39.498 24.297 35.459 1.00 34.57 342 ASP D C 1
ATOM 4543 O O . ASP D 1 134 ? 39.321 25.378 36.015 1.00 32.61 342 ASP D O 1
ATOM 4548 N N . VAL D 1 135 ? 40.103 23.272 36.053 1.00 32.01 343 VAL D N 1
ATOM 4549 C CA . VAL D 1 135 ? 40.591 23.365 37.427 1.00 31.29 343 VAL D CA 1
ATOM 4550 C C . VAL D 1 135 ? 41.814 24.265 37.540 1.00 30.80 343 VAL D C 1
ATOM 4551 O O . VAL D 1 135 ? 42.763 24.114 36.779 1.00 30.96 343 VAL D O 1
ATOM 4555 N N . GLY D 1 136 ? 41.787 25.203 38.486 1.00 29.04 344 GLY D N 1
ATOM 4556 C CA . GLY D 1 136 ? 42.917 26.098 38.654 1.00 27.84 344 GLY D CA 1
ATOM 4557 C C . GLY D 1 136 ? 43.966 25.563 39.616 1.00 32.45 344 GLY D C 1
ATOM 4558 O O . GLY D 1 136 ? 43.652 25.248 40.765 1.00 34.89 344 GLY D O 1
ATOM 4559 N N . THR D 1 137 ? 45.211 25.456 39.157 1.00 35.47 345 THR D N 1
ATOM 4560 C CA . THR D 1 137 ? 46.300 24.958 39.999 1.00 33.99 345 THR D CA 1
ATOM 4561 C C . THR D 1 137 ? 47.479 25.938 40.037 1.00 34.10 345 THR D C 1
ATOM 4562 O O . THR D 1 137 ? 48.520 25.640 40.624 1.00 41.70 345 THR D O 1
ATOM 4566 N N . GLY D 1 138 ? 47.302 27.121 39.448 1.00 30.22 346 GLY D N 1
ATOM 4567 C CA . GLY D 1 138 ? 48.371 28.101 39.412 1.00 29.47 346 GLY D CA 1
ATOM 4568 C C . GLY D 1 138 ? 48.636 28.971 40.639 1.00 33.51 346 GLY D C 1
ATOM 4569 O O . GLY D 1 138 ? 49.550 29.789 40.621 1.00 36.87 346 GLY D O 1
ATOM 4570 N N . ALA D 1 139 ? 47.841 28.825 41.692 1.00 33.84 347 ALA D N 1
ATOM 4571 C CA . ALA D 1 139 ? 48.037 29.593 42.913 1.00 33.61 347 ALA D CA 1
ATOM 4572 C C . ALA D 1 139 ? 48.469 28.608 43.997 1.00 34.20 347 ALA D C 1
ATOM 4573 O O . ALA D 1 139 ? 47.825 27.580 44.184 1.00 31.27 347 ALA D O 1
ATOM 4575 N N . GLY D 1 140 ? 49.563 28.915 44.695 1.00 35.96 348 GLY D N 1
ATOM 4576 C CA . GLY D 1 140 ? 50.053 28.025 45.740 1.00 38.87 348 GLY D CA 1
ATOM 4577 C C . GLY D 1 140 ? 49.412 28.125 47.124 1.00 39.72 348 GLY D C 1
ATOM 4578 O O . GLY D 1 140 ? 49.514 27.190 47.924 1.00 40.29 348 GLY D O 1
ATOM 4579 N N . LEU D 1 141 ? 48.749 29.241 47.413 1.00 36.29 349 LEU D N 1
ATOM 4580 C CA . LEU D 1 141 ? 48.120 29.416 48.715 1.00 38.32 349 LEU D CA 1
ATOM 4581 C C . LEU D 1 141 ? 46.704 30.011 48.714 1.00 38.85 349 LEU D C 1
ATOM 4582 O O . LEU D 1 141 ? 46.402 30.959 47.976 1.00 35.85 349 LEU D O 1
ATOM 4587 N N . LEU D 1 142 ? 45.855 29.422 49.552 1.00 36.18 350 LEU D N 1
ATOM 4588 C CA . LEU D 1 142 ? 44.507 29.898 49.807 1.00 35.30 350 LEU D CA 1
ATOM 4589 C C . LEU D 1 142 ? 44.534 29.997 51.333 1.00 36.22 350 LEU D C 1
ATOM 4590 O O . LEU D 1 142 ? 44.704 28.980 52.014 1.00 33.52 350 LEU D O 1
ATOM 4595 N N . GLU D 1 143 ? 44.424 31.220 51.856 1.00 35.44 351 GLU D N 1
ATOM 4596 C CA . GLU D 1 143 ? 44.396 31.462 53.294 1.00 32.01 351 GLU D CA 1
ATOM 4597 C C . GLU D 1 143 ? 43.301 32.494 53.605 1.00 33.92 351 GLU D C 1
ATOM 4598 O O . GLU D 1 143 ? 43.293 33.601 53.072 1.00 31.95 351 GLU D O 1
ATOM 4604 N N . ILE D 1 144 ? 42.373 32.106 54.469 1.00 31.20 352 ILE D N 1
ATOM 4605 C CA . ILE D 1 144 ? 41.266 32.953 54.858 1.00 33.09 352 ILE D CA 1
ATOM 4606 C C . ILE D 1 144 ? 41.479 33.317 56.341 1.00 36.21 352 ILE D C 1
ATOM 4607 O O . ILE D 1 144 ? 41.481 32.434 57.200 1.00 34.16 352 ILE D O 1
ATOM 4612 N N . LYS D 1 145 ? 41.659 34.604 56.634 1.00 31.86 353 LYS D N 1
ATOM 4613 C CA . LYS D 1 145 ? 41.896 35.032 58.001 1.00 34.62 353 LYS D CA 1
ATOM 4614 C C . LYS D 1 145 ? 41.151 36.309 58.378 1.00 35.41 353 LYS D C 1
ATOM 4615 O O . LYS D 1 145 ? 40.758 37.105 57.515 1.00 37.10 353 LYS D O 1
ATOM 4621 N N . LYS D 1 146 ? 40.973 36.500 59.681 1.00 33.36 354 LYS D N 1
ATOM 4622 C CA . LYS D 1 146 ? 40.273 37.667 60.205 1.00 34.62 354 LYS D CA 1
ATOM 4623 C C . LYS D 1 146 ? 41.172 38.906 60.339 1.00 33.72 354 LYS D C 1
ATOM 4624 O O . LYS D 1 146 ? 42.295 38.831 60.866 1.00 35.49 354 LYS D O 1
ATOM 4630 N N . ILE D 1 147 ? 40.689 40.032 59.810 1.00 30.89 355 ILE D N 1
ATOM 4631 C CA . ILE D 1 147 ? 41.384 41.313 59.901 1.00 28.68 355 ILE D CA 1
ATOM 4632 C C . ILE D 1 147 ? 40.307 42.277 60.356 1.00 30.93 355 ILE D C 1
ATOM 4633 O O . ILE D 1 147 ? 39.413 42.609 59.575 1.00 31.91 355 ILE D O 1
ATOM 4638 N N . GLY D 1 148 ? 40.383 42.712 61.623 1.00 33.66 356 GLY D N 1
ATOM 4639 C CA . GLY D 1 148 ? 39.378 43.604 62.175 1.00 29.61 356 GLY D CA 1
ATOM 4640 C C . GLY D 1 148 ? 38.126 42.781 62.451 1.00 34.29 356 GLY D C 1
ATOM 4641 O O . GLY D 1 148 ? 38.200 41.685 63.013 1.00 37.86 356 GLY D O 1
ATOM 4642 N N . ASP D 1 149 ? 36.975 43.287 62.035 1.00 36.27 357 ASP D N 1
ATOM 4643 C CA . ASP D 1 149 ? 35.709 42.591 62.241 1.00 37.54 357 ASP D CA 1
ATOM 4644 C C . ASP D 1 149 ? 35.394 41.549 61.170 1.00 40.83 357 ASP D C 1
ATOM 4645 O O . ASP D 1 149 ? 34.559 40.670 61.403 1.00 42.36 357 ASP D O 1
ATOM 4650 N N . GLU D 1 150 ? 36.056 41.644 60.013 1.00 40.14 358 GLU D N 1
ATOM 4651 C CA . GLU D 1 150 ? 35.774 40.752 58.884 1.00 37.03 358 GLU D CA 1
ATOM 4652 C C . GLU D 1 150 ? 36.830 39.723 58.477 1.00 38.44 358 GLU D C 1
ATOM 4653 O O . GLU D 1 150 ? 38.015 39.803 58.833 1.00 33.88 358 GLU D O 1
ATOM 4659 N N . TYR D 1 151 ? 36.366 38.749 57.708 1.00 34.76 359 TYR D N 1
ATOM 4660 C CA . TYR D 1 151 ? 37.209 37.686 57.192 1.00 38.29 359 TYR D CA 1
ATOM 4661 C C . TYR D 1 151 ? 37.617 38.008 55.744 1.00 34.96 359 TYR D C 1
ATOM 4662 O O . TYR D 1 151 ? 36.784 38.417 54.947 1.00 34.38 359 TYR D O 1
ATOM 4671 N N . PHE D 1 152 ? 38.896 37.837 55.410 1.00 34.95 360 PHE D N 1
ATOM 4672 C CA . PHE D 1 152 ? 39.370 38.085 54.043 1.00 33.13 360 PHE D CA 1
ATOM 4673 C C . PHE D 1 152 ? 40.000 36.824 53.464 1.00 32.26 360 PHE D C 1
ATOM 4674 O O . PHE D 1 152 ? 40.725 36.111 54.154 1.00 30.08 360 PHE D O 1
ATOM 4682 N N . THR D 1 153 ? 39.705 36.554 52.193 1.00 33.33 361 THR D N 1
ATOM 4683 C CA . THR D 1 153 ? 40.224 35.377 51.493 1.00 30.59 361 THR D CA 1
ATOM 4684 C C . THR D 1 153 ? 41.392 35.811 50.632 1.00 31.63 361 THR D C 1
ATOM 4685 O O . THR D 1 153 ? 41.241 36.705 49.797 1.00 32.35 361 THR D O 1
ATOM 4689 N N . PHE D 1 154 ? 42.557 35.196 50.835 1.00 30.47 362 PHE D N 1
ATOM 4690 C CA . PHE D 1 154 ? 43.736 35.538 50.036 1.00 29.45 362 PHE D CA 1
ATOM 4691 C C . PHE D 1 154 ? 44.158 34.377 49.171 1.00 32.23 362 PHE D C 1
ATOM 4692 O O . PHE D 1 154 ? 44.291 33.234 49.645 1.00 30.37 362 PHE D O 1
ATOM 4700 N N . ILE D 1 155 ? 44.371 34.681 47.894 1.00 32.05 363 ILE D N 1
ATOM 4701 C CA . ILE D 1 155 ? 44.835 33.695 46.938 1.00 35.10 363 ILE D CA 1
ATOM 4702 C C . ILE D 1 155 ? 46.169 34.268 46.520 1.00 31.36 363 ILE D C 1
ATOM 4703 O O . ILE D 1 155 ? 46.229 35.234 45.759 1.00 33.67 363 ILE D O 1
ATOM 4708 N N . THR D 1 156 ? 47.239 33.702 47.065 1.00 32.35 364 THR D N 1
ATOM 4709 C CA . THR D 1 156 ? 48.600 34.168 46.763 1.00 38.90 364 THR D CA 1
ATOM 4710 C C . THR D 1 156 ? 49.508 33.070 46.201 1.00 40.56 364 THR D C 1
ATOM 4711 O O . THR D 1 156 ? 49.055 31.953 45.931 1.00 38.56 364 THR D O 1
ATOM 4715 N N . ASP D 1 157 ? 50.789 33.405 46.031 1.00 44.94 365 ASP D N 1
ATOM 4716 C CA . ASP D 1 157 ? 51.806 32.495 45.490 1.00 46.69 365 ASP D CA 1
ATOM 4717 C C . ASP D 1 157 ? 51.450 32.069 44.060 1.00 46.03 365 ASP D C 1
ATOM 4718 O O . ASP D 1 157 ? 51.287 30.886 43.750 1.00 39.74 365 ASP D O 1
ATOM 4723 N N . CYS D 1 158 ? 51.329 33.069 43.198 1.00 46.21 366 CYS D N 1
ATOM 4724 C CA . CYS D 1 158 ? 50.989 32.871 41.796 1.00 49.93 366 CYS D CA 1
ATOM 4725 C C . CYS D 1 158 ? 52.231 32.423 41.016 1.00 53.40 366 CYS D C 1
ATOM 4726 O O . CYS D 1 158 ? 53.298 33.047 41.122 1.00 50.56 366 CYS D O 1
ATOM 4729 N N . LYS D 1 159 ? 52.095 31.334 40.257 1.00 53.17 367 LYS D N 1
ATOM 4730 C CA . LYS D 1 159 ? 53.200 30.821 39.457 1.00 57.75 367 LYS D CA 1
ATOM 4731 C C . LYS D 1 159 ? 53.571 31.829 38.382 1.00 59.90 367 LYS D C 1
ATOM 4732 O O . LYS D 1 159 ? 54.742 32.002 38.059 1.00 61.95 367 LYS D O 1
ATOM 4738 N N . ASP D 1 160 ? 52.563 32.490 37.826 1.00 61.89 368 ASP D N 1
ATOM 4739 C CA . ASP D 1 160 ? 52.775 33.506 36.804 1.00 63.24 368 ASP D CA 1
ATOM 4740 C C . ASP D 1 160 ? 52.736 34.831 37.557 1.00 63.34 368 ASP D C 1
ATOM 4741 O O . ASP D 1 160 ? 51.675 35.429 37.726 1.00 61.02 368 ASP D O 1
ATOM 4746 N N . PRO D 1 161 ? 53.897 35.304 38.024 1.00 66.23 369 PRO D N 1
ATOM 4747 C CA . PRO D 1 161 ? 53.963 36.566 38.770 1.00 67.96 369 PRO D CA 1
ATOM 4748 C C . PRO D 1 161 ? 53.059 37.643 38.185 1.00 68.01 369 PRO D C 1
ATOM 4749 O O . PRO D 1 161 ? 52.392 38.380 38.909 1.00 67.72 369 PRO D O 1
ATOM 4753 N N . LYS D 1 162 ? 53.035 37.714 36.863 1.00 65.50 370 LYS D N 1
ATOM 4754 C CA . LYS D 1 162 ? 52.225 38.695 36.170 1.00 64.39 370 LYS D CA 1
ATOM 4755 C C . LYS D 1 162 ? 50.725 38.486 36.386 1.00 62.35 370 LYS D C 1
ATOM 4756 O O . LYS D 1 162 ? 49.948 39.432 36.295 1.00 64.81 370 LYS D O 1
ATOM 4758 N N . ALA D 1 163 ? 50.318 37.256 36.678 1.00 57.21 371 ALA D N 1
ATOM 4759 C CA . ALA D 1 163 ? 48.902 36.944 36.871 1.00 53.78 371 ALA D CA 1
ATOM 4760 C C . ALA D 1 163 ? 48.244 37.554 38.108 1.00 52.53 371 ALA D C 1
ATOM 4761 O O . ALA D 1 163 ? 47.021 37.503 38.247 1.00 50.54 371 ALA D O 1
ATOM 4763 N N . CYS D 1 164 ? 49.039 38.136 39.000 1.00 49.61 372 CYS D N 1
ATOM 4764 C CA . CYS D 1 164 ? 48.487 38.705 40.216 1.00 50.04 372 CYS D CA 1
ATOM 4765 C C . CYS D 1 164 ? 48.970 40.113 40.502 1.00 51.31 372 CYS D C 1
ATOM 4766 O O . CYS D 1 164 ? 50.122 40.437 40.222 1.00 55.53 372 CYS D O 1
ATOM 4769 N N . THR D 1 165 ? 48.097 40.954 41.054 1.00 47.91 373 THR D N 1
ATOM 4770 C CA . THR D 1 165 ? 48.484 42.324 41.364 1.00 49.25 373 THR D CA 1
ATOM 4771 C C . THR D 1 165 ? 49.223 42.386 42.703 1.00 50.87 373 THR D C 1
ATOM 4772 O O . THR D 1 165 ? 49.151 41.456 43.503 1.00 48.04 373 THR D O 1
ATOM 4776 N N . ILE D 1 166 ? 49.922 43.498 42.935 1.00 51.71 374 ILE D N 1
ATOM 4777 C CA . ILE D 1 166 ? 50.700 43.717 44.154 1.00 48.55 374 ILE D CA 1
ATOM 4778 C C . ILE D 1 166 ? 49.886 44.177 45.362 1.00 48.15 374 ILE D C 1
ATOM 4779 O O . ILE D 1 166 ? 49.222 45.205 45.331 1.00 45.61 374 ILE D O 1
ATOM 4784 N N . LEU D 1 167 ? 49.954 43.396 46.433 1.00 50.58 375 LEU D N 1
ATOM 4785 C CA . LEU D 1 167 ? 49.245 43.721 47.666 1.00 49.19 375 LEU D CA 1
ATOM 4786 C C . LEU D 1 167 ? 50.154 44.506 48.626 1.00 48.05 375 LEU D C 1
ATOM 4787 O O . LEU D 1 167 ? 49.671 45.275 49.462 1.00 44.63 375 LEU D O 1
ATOM 4792 N N . LEU D 1 168 ? 51.467 44.308 48.494 1.00 44.23 376 LEU D N 1
ATOM 4793 C CA . LEU D 1 168 ? 52.434 44.965 49.369 1.00 43.53 376 LEU D CA 1
ATOM 4794 C C . LEU D 1 168 ? 53.790 45.194 48.722 1.00 45.16 376 LEU D C 1
ATOM 4795 O O . LEU D 1 168 ? 54.398 44.262 48.180 1.00 45.97 376 LEU D O 1
ATOM 4800 N N . ARG D 1 169 ? 54.274 46.429 48.795 1.00 47.50 377 ARG D N 1
ATOM 4801 C CA . ARG D 1 169 ? 55.589 46.754 48.242 1.00 55.03 377 ARG D CA 1
ATOM 4802 C C . ARG D 1 169 ? 56.370 47.630 49.226 1.00 60.07 377 ARG D C 1
ATOM 4803 O O . ARG D 1 169 ? 55.888 48.681 49.665 1.00 60.71 377 ARG D O 1
ATOM 4811 N N . GLY D 1 170 ? 57.571 47.178 49.583 1.00 62.87 378 GLY D N 1
ATOM 4812 C CA . GLY D 1 170 ? 58.400 47.913 50.528 1.00 68.10 378 GLY D CA 1
ATOM 4813 C C . GLY D 1 170 ? 58.774 49.336 50.142 1.00 70.43 378 GLY D C 1
ATOM 4814 O O . GLY D 1 170 ? 59.043 49.596 48.946 1.00 71.46 378 GLY D O 1
ATOM 4815 N N . ALA D 1 171 ? 58.814 50.198 51.050 1.00 72.23 379 ALA D N 1
#

Radius of gyration: 35.26 Å; Cα contacts (8 Å, |Δi|>4): 1417; chains: 4; bounding box: 78×105×72 Å

Solvent-accessible surface area: 31550 Å² total

Organism: Mus musculus (NCBI:txid10090)

Nearest PDB structures (foldseek):
  1gml-assembly1_D  TM=1.007E+00  e=6.144E-34  Mus musculus
  1gml-assembly2_C  TM=1.003E+00  e=2.777E-32  Mus musculus
  1gn1-assembly3_F  TM=9.979E-01  e=1.561E-29  Mus musculus
  1gn1-assembly1_B  TM=9.884E-01  e=7.938E-30  Mus musculus
  1gn1-assembly2_D  TM=9.847E-01  e=2.552E-29  Mus musculus

CATH classification: 3.50.7.10